Protein 9G0J (pdb70)

Sequence (421 aa):
PRGSHMAHGVLLEESGLDVQTIPSHDVLGRIVIVPETDFSFDEANETIRTLARIDRRILEQAANHHIYIQLLTNPITDEPIARHLRGKTPRGYVPGSKTWDEVPGIIGGAHLVLVRLGHSEKGKGHGSINLELHEFAHSLDYIVFDHIHETDEFQALWREEAPQLFPREYYFLTYPEEYFAESFAYYYVSEKTQETLRMAAPRTYTFIRQLAERASGVLLEESGLDVQTIPSHDVLGRIVIVPETDFSFDEANETIRTLARIDRRILEQAANHHIYIQLLTNPITDEPIARHLRGKTPRGYVPGSKTWDEVPGIGGAHLVLVRLGHSSEKGKGHGSINLELHEFAHSLDYIVFDHIHETDEFQALWREEAPQLFPREYYFLTYPEEYFAESFAYYYVSEKTQETLRMAAPRTYTFIRQLAERA

Structure (mmCIF, N/CA/C/O backbone):
data_9G0J
#
_entry.id   9G0J
#
_cell.length_a   126.247
_cell.length_b   126.247
_cell.length_c   64.043
_cell.angle_alpha   90.00
_cell.angle_beta   90.00
_cell.angle_gamma   90.00
#
_symmetry.space_group_name_H-M   'P 41 21 2'
#
loop_
_entity.id
_entity.type
_entity.pdbx_description
1 polymer 'ATLF-like domain-containing protein'
2 non-polymer 'ZINC ION'
3 non-polymer BICINE
4 non-polymer DI(HYDROXYETHYL)ETHER
5 non-polymer 1,2-ETHANEDIOL
6 water water
#
loop_
_atom_site.group_PDB
_atom_site.id
_atom_site.type_symbol
_atom_site.label_atom_id
_atom_site.label_alt_id
_atom_site.label_comp_id
_atom_site.label_asym_id
_atom_site.label_entity_id
_atom_site.label_seq_id
_atom_site.pdbx_PDB_ins_code
_atom_site.Cartn_x
_atom_site.Cartn_y
_atom_site.Cartn_z
_atom_site.occupancy
_atom_site.B_iso_or_equiv
_atom_site.auth_seq_id
_atom_site.auth_comp_id
_atom_site.auth_asym_id
_atom_site.auth_atom_id
_atom_site.pdbx_PDB_model_num
ATOM 1 N N . PRO A 1 16 ? -1.164 10.264 9.919 1.00 48.20 21 PRO A N 1
ATOM 2 C CA . PRO A 1 16 ? -1.337 11.694 10.230 1.00 46.25 21 PRO A CA 1
ATOM 3 C C . PRO A 1 16 ? -2.754 12.186 9.952 1.00 43.07 21 PRO A C 1
ATOM 4 O O . PRO A 1 16 ? -3.140 12.334 8.793 1.00 36.55 21 PRO A O 1
ATOM 15 N N . ARG A 1 17 ? -3.536 12.424 10.997 1.00 33.67 22 ARG A N 1
ATOM 16 C CA . ARG A 1 17 ? -4.895 12.920 10.834 1.00 33.39 22 ARG A CA 1
ATOM 17 C C . ARG A 1 17 ? -4.934 14.432 11.059 1.00 29.65 22 ARG A C 1
ATOM 18 O O . ARG A 1 17 ? -4.434 14.931 12.077 1.00 30.24 22 ARG A O 1
ATOM 39 N N . GLY A 1 18 ? -5.498 15.159 10.097 1.00 22.70 23 GLY A N 1
ATOM 40 C CA . GLY A 1 18 ? -5.638 16.597 10.246 1.00 22.63 23 GLY A CA 1
ATOM 41 C C . GLY A 1 18 ? -6.860 16.975 11.060 1.00 19.74 23 GLY A C 1
ATOM 42 O O . GLY A 1 18 ? -7.896 16.296 11.054 1.00 19.77 23 GLY A O 1
ATOM 46 N N . SER A 1 19 ? -6.743 18.100 11.774 1.00 17.52 24 SER A N 1
ATOM 47 C CA . SER A 1 19 ? -7.878 18.570 12.554 1.00 18.52 24 SER A CA 1
ATOM 48 C C . SER A 1 19 ? -9.048 19.016 11.682 1.00 17.11 24 SER A C 1
ATOM 49 O O . SER A 1 19 ? -10.190 19.044 12.177 1.00 15.73 24 SER A O 1
ATOM 57 N N . HIS A 1 20 ? -8.829 19.303 10.393 1.00 16.42 25 HIS A N 1
ATOM 58 C CA . HIS A 1 20 ? -9.964 19.593 9.518 1.00 15.96 25 HIS A CA 1
ATOM 59 C C . HIS A 1 20 ? -10.856 18.379 9.300 1.00 18.52 25 HIS A C 1
ATOM 60 O O . HIS A 1 20 ? -11.979 18.543 8.815 1.00 16.60 25 HIS A O 1
ATOM 74 N N . MET A 1 21 ? -10.415 17.183 9.686 1.00 16.81 26 MET A N 1
ATOM 75 C CA . MET A 1 21 ? -11.265 15.995 9.615 1.00 17.66 26 MET A CA 1
ATOM 76 C C . MET A 1 21 ? -11.618 15.393 10.973 1.00 18.23 26 MET A C 1
ATOM 77 O O . MET A 1 21 ? -12.340 14.391 11.011 1.00 25.75 26 MET A O 1
ATOM 91 N N . ALA A 1 22 ? -11.157 15.974 12.082 1.00 15.06 27 ALA A N 1
ATOM 92 C CA . ALA A 1 22 ? -11.329 15.353 13.398 1.00 18.18 27 ALA A CA 1
ATOM 93 C C . ALA A 1 22 ? -12.798 15.308 13.824 1.00 17.24 27 ALA A C 1
ATOM 94 O O . ALA A 1 22 ? -13.211 14.378 14.530 1.00 14.58 27 ALA A O 1
ATOM 101 N N . HIS A 1 23 ? -13.599 16.277 13.405 1.00 15.93 28 HIS A N 1
ATOM 102 C CA . HIS A 1 23 ? -14.974 16.399 13.880 1.00 16.68 28 HIS A CA 1
ATOM 103 C C . HIS A 1 23 ? -15.981 16.194 12.752 1.00 18.55 28 HIS A C 1
ATOM 104 O O . HIS A 1 23 ? -17.122 16.641 12.835 1.00 20.29 28 HIS A O 1
ATOM 118 N N . GLY A 1 24 ? -15.582 15.467 11.713 1.00 15.76 29 GLY A N 1
ATOM 119 C CA . GLY A 1 24 ? -16.344 15.359 10.494 1.00 18.41 29 GLY A CA 1
ATOM 120 C C . GLY A 1 24 ? -15.570 15.924 9.316 1.00 17.11 29 GLY A C 1
ATOM 121 O O . GLY A 1 24 ? -14.582 16.652 9.516 1.00 17.84 29 GLY A O 1
ATOM 125 N N . VAL A 1 25 ? -15.957 15.568 8.087 1.00 15.42 30 VAL A N 1
ATOM 126 C CA . VAL A 1 25 ? -15.236 15.975 6.884 1.00 15.99 30 VAL A CA 1
ATOM 127 C C . VAL A 1 25 ? -16.221 16.631 5.937 1.00 17.07 30 VAL A C 1
ATOM 128 O O . VAL A 1 25 ? -17.194 15.995 5.531 1.00 15.44 30 VAL A O 1
ATOM 141 N N . LEU A 1 26 ? -15.951 17.876 5.548 1.00 17.31 31 LEU A N 1
ATOM 142 C CA . LEU A 1 26 ? -16.761 18.495 4.511 1.00 16.88 31 LEU A CA 1
ATOM 143 C C . LEU A 1 26 ? -16.694 17.653 3.233 1.00 16.50 31 LEU A C 1
ATOM 144 O O . LEU A 1 26 ? -15.636 17.144 2.856 1.00 16.85 31 LEU A O 1
ATOM 160 N N . LEU A 1 27 ? -17.853 17.466 2.596 1.00 15.94 32 LEU A N 1
ATOM 161 C CA . LEU A 1 27 ? -17.937 16.509 1.496 1.00 15.46 32 LEU A CA 1
ATOM 162 C C . LEU A 1 27 ? -16.896 16.803 0.419 1.00 17.40 32 LEU A C 1
ATOM 163 O O . LEU A 1 27 ? -16.251 15.879 -0.094 1.00 18.86 32 LEU A O 1
ATOM 179 N N . GLU A 1 28 ? -16.686 18.077 0.083 1.00 18.02 33 GLU A N 1
ATOM 180 C CA . GLU A 1 28 ? -15.740 18.399 -0.987 1.00 22.47 33 GLU A CA 1
ATOM 181 C C . GLU A 1 28 ? -14.301 18.083 -0.605 1.00 22.53 33 GLU A C 1
ATOM 182 O O . GLU A 1 28 ? -13.442 18.021 -1.492 1.00 22.07 33 GLU A O 1
ATOM 194 N N . GLU A 1 29 ? -14.024 17.885 0.684 1.00 20.01 34 GLU A N 1
ATOM 195 C CA . GLU A 1 29 ? -12.698 17.540 1.181 1.00 21.59 34 GLU A CA 1
ATOM 196 C C . GLU A 1 29 ? -12.568 16.066 1.492 1.00 23.27 34 GLU A C 1
ATOM 197 O O . GLU A 1 29 ? -11.517 15.640 1.982 1.00 21.70 34 GLU A O 1
ATOM 209 N N . SER A 1 30 ? -13.611 15.274 1.222 1.00 21.81 35 SER A N 1
ATOM 210 C CA . SER A 1 30 ? -13.678 13.904 1.703 1.00 22.67 35 SER A CA 1
ATOM 211 C C . SER A 1 30 ? -13.092 12.890 0.738 1.00 28.23 35 SER A C 1
ATOM 212 O O . SER A 1 30 ? -12.915 11.729 1.121 1.00 32.97 35 SER A O 1
ATOM 220 N N . GLY A 1 31 ? -12.821 13.269 -0.497 1.00 24.22 36 GLY A N 1
ATOM 221 C CA . GLY A 1 31 ? -12.394 12.277 -1.466 1.00 37.32 36 GLY A CA 1
ATOM 222 C C . GLY A 1 31 ? -13.483 11.345 -1.969 1.00 42.33 36 GLY A C 1
ATOM 223 O O . GLY A 1 31 ? -13.202 10.512 -2.843 1.00 44.05 36 GLY A O 1
ATOM 227 N N . LEU A 1 32 ? -14.702 11.433 -1.431 1.00 37.58 37 LEU A N 1
ATOM 228 C CA . LEU A 1 32 ? -15.837 10.679 -1.958 1.00 39.47 37 LEU A CA 1
ATOM 229 C C . LEU A 1 32 ? -16.162 11.177 -3.362 1.00 41.74 37 LEU A C 1
ATOM 230 O O . LEU A 1 32 ? -16.159 12.383 -3.620 1.00 46.12 37 LEU A O 1
ATOM 246 N N . ASP A 1 33 ? -16.414 10.258 -4.289 1.00 35.04 38 ASP A N 1
ATOM 247 C CA . ASP A 1 33 ? -16.630 10.641 -5.683 1.00 38.87 38 ASP A CA 1
ATOM 248 C C . ASP A 1 33 ? -18.092 11.017 -5.892 1.00 36.07 38 ASP A C 1
ATOM 249 O O . ASP A 1 33 ? -18.980 10.158 -5.820 1.00 37.76 38 ASP A O 1
ATOM 258 N N . VAL A 1 34 ? -18.344 12.294 -6.182 1.00 35.60 39 VAL A N 1
ATOM 259 C CA . VAL A 1 34 ? -19.712 12.767 -6.383 1.00 30.41 39 VAL A CA 1
ATOM 260 C C . VAL A 1 34 ? -19.830 13.515 -7.706 1.00 31.22 39 VAL A C 1
ATOM 261 O O . VAL A 1 34 ? -20.776 14.284 -7.912 1.00 25.13 39 VAL A O 1
ATOM 274 N N . GLN A 1 35 ? -18.882 13.296 -8.621 1.00 33.39 40 GLN A N 1
ATOM 275 C CA . GLN A 1 35 ? -18.849 14.103 -9.839 1.00 34.21 40 GLN A CA 1
ATOM 276 C C . GLN A 1 35 ? -20.063 13.877 -10.741 1.00 26.95 40 GLN A C 1
ATOM 277 O O . GLN A 1 35 ? -20.380 14.754 -11.546 1.00 29.24 40 GLN A O 1
ATOM 291 N N . THR A 1 36 ? -20.772 12.761 -10.626 1.00 27.82 41 THR A N 1
ATOM 292 C CA . THR A 1 36 ? -21.984 12.580 -11.417 1.00 34.66 41 THR A CA 1
ATOM 293 C C . THR A 1 36 ? -23.263 13.017 -10.692 1.00 27.77 41 THR A C 1
ATOM 294 O O . THR A 1 36 ? -24.360 12.746 -11.187 1.00 27.50 41 THR A O 1
ATOM 305 N N . ILE A 1 37 ? -23.161 13.681 -9.548 1.00 25.05 42 ILE A N 1
ATOM 306 C CA . ILE A 1 37 ? -24.338 14.116 -8.793 1.00 24.80 42 ILE A CA 1
ATOM 307 C C . ILE A 1 37 ? -24.648 15.567 -9.163 1.00 22.54 42 ILE A C 1
ATOM 308 O O . ILE A 1 37 ? -23.760 16.427 -9.054 1.00 20.86 42 ILE A O 1
ATOM 324 N N . PRO A 1 38 ? -25.860 15.880 -9.623 1.00 22.06 43 PRO A N 1
ATOM 325 C CA . PRO A 1 38 ? -26.188 17.280 -9.923 1.00 20.07 43 PRO A CA 1
ATOM 326 C C . PRO A 1 38 ? -25.886 18.165 -8.723 1.00 20.88 43 PRO A C 1
ATOM 327 O O . PRO A 1 38 ? -26.105 17.775 -7.578 1.00 20.16 43 PRO A O 1
ATOM 338 N N . SER A 1 39 ? -25.351 19.357 -8.993 1.00 19.07 44 SER A N 1
ATOM 339 C CA . SER A 1 39 ? -25.099 20.379 -7.976 1.00 20.13 44 SER A CA 1
ATOM 340 C C . SER A 1 39 ? -24.089 19.921 -6.934 1.00 20.88 44 SER A C 1
ATOM 341 O O . SER A 1 39 ? -24.049 20.457 -5.814 1.00 17.95 44 SER A O 1
ATOM 349 N N . HIS A 1 40 ? -23.212 18.982 -7.291 1.00 19.09 45 HIS A N 1
ATOM 350 C CA . HIS A 1 40 ? -22.252 18.502 -6.301 1.00 20.11 45 HIS A CA 1
ATOM 351 C C . HIS A 1 40 ? -21.284 19.594 -5.871 1.00 18.53 45 HIS A C 1
ATOM 352 O O . HIS A 1 40 ? -20.729 19.510 -4.764 1.00 20.76 45 HIS A O 1
ATOM 366 N N . ASP A 1 41 ? -21.068 20.618 -6.709 1.00 19.08 46 ASP A N 1
ATOM 367 C CA . ASP A 1 41 ? -20.205 21.730 -6.320 1.00 18.90 46 ASP A CA 1
ATOM 368 C C . ASP A 1 41 ? -20.788 22.501 -5.140 1.00 22.15 46 ASP A C 1
ATOM 369 O O . ASP A 1 41 ? -20.029 22.991 -4.287 1.00 24.28 46 ASP A O 1
ATOM 378 N N . VAL A 1 42 ? -22.123 22.604 -5.062 1.00 17.97 47 VAL A N 1
ATOM 379 C CA . VAL A 1 42 ? -22.772 23.289 -3.948 1.00 17.93 47 VAL A CA 1
ATOM 380 C C . VAL A 1 42 ? -22.938 22.338 -2.764 1.00 17.68 47 VAL A C 1
ATOM 381 O O . VAL A 1 42 ? -22.638 22.688 -1.612 1.00 15.50 47 VAL A O 1
ATOM 394 N N . LEU A 1 43 ? -23.420 21.119 -3.028 1.00 15.16 48 LEU A N 1
ATOM 395 C CA . LEU A 1 43 ? -23.583 20.140 -1.951 1.00 14.85 48 LEU A CA 1
ATOM 396 C C . LEU A 1 43 ? -22.257 19.836 -1.260 1.00 15.62 48 LEU A C 1
ATOM 397 O O . LEU A 1 43 ? -22.253 19.528 -0.064 1.00 14.16 48 LEU A O 1
ATOM 413 N N . GLY A 1 44 ? -21.146 19.893 -1.995 1.00 15.48 49 GLY A N 1
ATOM 414 C CA . GLY A 1 44 ? -19.819 19.709 -1.418 1.00 18.44 49 GLY A CA 1
ATOM 415 C C . GLY A 1 44 ? -19.479 20.679 -0.287 1.00 19.14 49 GLY A C 1
ATOM 416 O O . GLY A 1 44 ? -18.609 20.371 0.537 1.00 17.92 49 GLY A O 1
ATOM 420 N N . ARG A 1 45 ? -20.135 21.845 -0.232 1.00 17.12 50 ARG A N 1
ATOM 421 C CA . ARG A 1 45 ? -19.927 22.840 0.815 1.00 16.73 50 ARG A CA 1
ATOM 422 C C . ARG A 1 45 ? -21.019 22.838 1.895 1.00 14.17 50 ARG A C 1
ATOM 423 O O . ARG A 1 45 ? -20.934 23.625 2.855 1.00 15.81 50 ARG A O 1
ATOM 444 N N . ILE A 1 46 ? -22.026 21.981 1.757 1.00 14.61 51 ILE A N 1
ATOM 445 C CA . ILE A 1 46 ? -23.126 21.859 2.705 1.00 13.29 51 ILE A CA 1
ATOM 446 C C . ILE A 1 46 ? -23.032 20.568 3.519 1.00 12.22 51 ILE A C 1
ATOM 447 O O . ILE A 1 46 ? -23.265 20.576 4.729 1.00 13.49 51 ILE A O 1
ATOM 463 N N . VAL A 1 47 ? -22.730 19.455 2.869 1.00 12.25 52 VAL A N 1
ATOM 464 C CA . VAL A 1 47 ? -22.803 18.136 3.486 1.00 12.76 52 VAL A CA 1
ATOM 465 C C . VAL A 1 47 ? -21.487 17.860 4.199 1.00 12.79 52 VAL A C 1
ATOM 466 O O . VAL A 1 47 ? -20.402 18.112 3.659 1.00 14.35 52 VAL A O 1
ATOM 479 N N . ILE A 1 48 ? -21.597 17.324 5.416 1.00 13.58 53 ILE A N 1
ATOM 480 C CA . ILE A 1 48 ? -20.464 16.879 6.221 1.00 12.29 53 ILE A CA 1
ATOM 481 C C . ILE A 1 48 ? -20.608 15.370 6.369 1.00 14.05 53 ILE A C 1
ATOM 482 O O . ILE A 1 48 ? -21.679 14.896 6.766 1.00 14.08 53 ILE A O 1
ATOM 498 N N . VAL A 1 49 ? -19.570 14.619 6.008 1.00 13.53 54 VAL A N 1
ATOM 499 C CA . VAL A 1 49 ? -19.655 13.158 6.126 1.00 15.21 54 VAL A CA 1
ATOM 500 C C . VAL A 1 49 ? -18.805 12.700 7.306 1.00 19.16 54 VAL A C 1
ATOM 501 O O . VAL A 1 49 ? -17.968 13.470 7.818 1.00 15.59 54 VAL A O 1
ATOM 514 N N . PRO A 1 50 ? -19.010 11.467 7.787 1.00 16.00 55 PRO A N 1
ATOM 515 C CA . PRO A 1 50 ? -18.243 10.982 8.939 1.00 15.59 55 PRO A CA 1
ATOM 516 C C . PRO A 1 50 ? -16.759 10.890 8.648 1.00 16.58 55 PRO A C 1
ATOM 517 O O . PRO A 1 50 ? -16.341 10.634 7.516 1.00 17.97 55 PRO A O 1
ATOM 528 N N . GLU A 1 51 ? -15.957 11.088 9.702 1.00 18.74 56 GLU A N 1
ATOM 529 C CA . GLU A 1 51 ? -14.520 10.892 9.613 1.00 19.86 56 GLU A CA 1
ATOM 530 C C . GLU A 1 51 ? -14.118 9.463 9.946 1.00 20.48 56 GLU A C 1
ATOM 531 O O . GLU A 1 51 ? -12.952 9.101 9.760 1.00 22.19 56 GLU A O 1
ATOM 543 N N . THR A 1 52 ? -15.048 8.657 10.448 1.00 19.50 57 THR A N 1
ATOM 544 C CA . THR A 1 52 ? -14.855 7.231 10.651 1.00 22.23 57 THR A CA 1
ATOM 545 C C . THR A 1 52 ? -15.538 6.456 9.513 1.00 23.20 57 THR A C 1
ATOM 546 O O . THR A 1 52 ? -16.113 7.041 8.599 1.00 24.35 57 THR A O 1
ATOM 557 N N . ASP A 1 53 ? -15.484 5.123 9.568 1.00 22.52 58 ASP A N 1
ATOM 558 C CA . ASP A 1 53 ? -16.066 4.302 8.500 1.00 25.68 58 ASP A CA 1
ATOM 559 C C . ASP A 1 53 ? -17.578 4.517 8.381 1.00 22.23 58 ASP A C 1
ATOM 560 O O . ASP A 1 53 ? -18.304 4.578 9.379 1.00 22.76 58 ASP A O 1
ATOM 569 N N . PHE A 1 54 ? -18.057 4.619 7.146 1.00 21.47 59 PHE A N 1
ATOM 570 C CA . PHE A 1 54 ? -19.493 4.737 6.909 1.00 19.36 59 PHE A CA 1
ATOM 571 C C . PHE A 1 54 ? -19.808 4.094 5.573 1.00 20.11 59 PHE A C 1
ATOM 572 O O . PHE A 1 54 ? -18.914 3.822 4.767 1.00 19.20 59 PHE A O 1
ATOM 589 N N . SER A 1 55 ? -21.102 3.895 5.332 1.00 17.26 60 SER A N 1
ATOM 590 C CA . SER A 1 55 ? -21.573 3.287 4.098 1.00 18.56 60 SER A CA 1
ATOM 591 C C . SER A 1 55 ? -21.591 4.309 2.973 1.00 17.38 60 SER A C 1
ATOM 592 O O . SER A 1 55 ? -22.372 5.273 3.008 1.00 17.14 60 SER A O 1
ATOM 600 N N . PHE A 1 56 ? -20.779 4.068 1.939 1.00 21.38 61 PHE A N 1
ATOM 601 C CA . PHE A 1 56 ? -20.805 4.955 0.788 1.00 20.43 61 PHE A CA 1
ATOM 602 C C . PHE A 1 56 ? -22.169 4.923 0.108 1.00 19.20 61 PHE A C 1
ATOM 603 O O . PHE A 1 56 ? -22.680 5.971 -0.312 1.00 18.78 61 PHE A O 1
ATOM 620 N N . ASP A 1 57 ? -22.784 3.737 0.002 1.00 20.57 62 ASP A N 1
ATOM 621 C CA . ASP A 1 57 ? -24.117 3.629 -0.601 1.00 19.83 62 ASP A CA 1
ATOM 622 C C . ASP A 1 57 ? -25.161 4.489 0.129 1.00 17.32 62 ASP A C 1
ATOM 623 O O . ASP A 1 57 ? -25.960 5.185 -0.511 1.00 18.73 62 ASP A O 1
ATOM 632 N N . GLU A 1 58 ? -25.211 4.420 1.470 1.00 15.03 63 GLU A N 1
ATOM 633 C CA . GLU A 1 58 ? -26.166 5.234 2.222 1.00 15.58 63 GLU A CA 1
ATOM 634 C C . GLU A 1 58 ? -25.898 6.727 2.039 1.00 15.51 63 GLU A C 1
ATOM 635 O O . GLU A 1 58 ? -26.836 7.523 1.877 1.00 16.49 63 GLU A O 1
ATOM 647 N N . ALA A 1 59 ? -24.625 7.134 2.084 1.00 16.68 64 ALA A N 1
ATOM 648 C CA . ALA A 1 59 ? -24.312 8.546 1.918 1.00 16.39 64 ALA A CA 1
ATOM 649 C C . ALA A 1 59 ? -24.648 9.004 0.505 1.00 16.34 64 ALA A C 1
ATOM 650 O O . ALA A 1 59 ? -25.213 10.088 0.308 1.00 15.15 64 ALA A O 1
ATOM 657 N N . ASN A 1 60 ? -24.326 8.169 -0.482 1.00 16.06 65 ASN A N 1
ATOM 658 C CA . ASN A 1 60 ? -24.590 8.517 -1.868 1.00 16.90 65 ASN A CA 1
ATOM 659 C C . ASN A 1 60 ? -26.087 8.691 -2.113 1.00 18.72 65 ASN A C 1
ATOM 660 O O . ASN A 1 60 ? -26.505 9.649 -2.762 1.00 18.06 65 ASN A O 1
ATOM 671 N N . GLU A 1 61 ? -26.918 7.790 -1.582 1.00 17.04 66 GLU A N 1
ATOM 672 C CA . GLU A 1 61 ? -28.359 7.924 -1.768 1.00 20.11 66 GLU A CA 1
ATOM 673 C C . GLU A 1 61 ? -28.885 9.204 -1.119 1.00 15.64 66 GLU A C 1
ATOM 674 O O . GLU A 1 61 ? -29.732 9.896 -1.697 1.00 15.74 66 GLU A O 1
ATOM 686 N N . THR A 1 62 ? -28.407 9.531 0.089 1.00 16.14 67 THR A N 1
ATOM 687 C CA . THR A 1 62 ? -28.850 10.751 0.759 1.00 16.00 67 THR A CA 1
ATOM 688 C C . THR A 1 62 ? -28.452 11.988 -0.037 1.00 15.08 67 THR A C 1
ATOM 689 O O . THR A 1 62 ? -29.249 12.921 -0.210 1.00 15.05 67 THR A O 1
ATOM 700 N N . ILE A 1 63 ? -27.210 12.012 -0.518 1.00 14.02 68 ILE A N 1
ATOM 701 C CA . ILE A 1 63 ? -26.710 13.164 -1.250 1.00 14.93 68 ILE A CA 1
ATOM 702 C C . ILE A 1 63 ? -27.453 13.302 -2.575 1.00 13.60 68 ILE A C 1
ATOM 703 O O . ILE A 1 63 ? -27.827 14.408 -2.973 1.00 15.81 68 ILE A O 1
ATOM 719 N N . ARG A 1 64 ? -27.732 12.182 -3.247 1.00 15.37 69 ARG A N 1
ATOM 720 C CA . ARG A 1 64 ? -28.486 12.234 -4.507 1.00 15.76 69 ARG A CA 1
ATOM 721 C C . ARG A 1 64 ? -29.923 12.710 -4.302 1.00 16.73 69 ARG A C 1
ATOM 722 O O . ARG A 1 64 ? -30.498 13.357 -5.192 1.00 19.08 69 ARG A O 1
ATOM 743 N N . THR A 1 65 ? -30.517 12.416 -3.150 1.00 16.22 70 THR A N 1
ATOM 744 C CA . THR A 1 65 ? -31.852 12.919 -2.857 1.00 15.97 70 THR A CA 1
ATOM 745 C C . THR A 1 65 ? -31.812 14.429 -2.646 1.00 14.43 70 THR A C 1
ATOM 746 O O . THR A 1 65 ? -32.655 15.162 -3.172 1.00 13.85 70 THR A O 1
ATOM 757 N N . LEU A 1 66 ? -30.798 14.908 -1.935 1.00 14.33 71 LEU A N 1
ATOM 758 C CA . LEU A 1 66 ? -30.661 16.350 -1.720 1.00 13.55 71 LEU A CA 1
ATOM 759 C C . LEU A 1 66 ? -30.395 17.076 -3.030 1.00 15.63 71 LEU A C 1
ATOM 760 O O . LEU A 1 66 ? -30.827 18.220 -3.211 1.00 15.08 71 LEU A O 1
ATOM 776 N N . ALA A 1 67 ? -29.756 16.389 -3.982 1.00 13.43 72 ALA A N 1
ATOM 777 C CA . ALA A 1 67 ? -29.458 16.950 -5.288 1.00 16.91 72 ALA A CA 1
ATOM 778 C C . ALA A 1 67 ? -30.684 17.083 -6.177 1.00 16.83 72 ALA A C 1
ATOM 779 O O . ALA A 1 67 ? -30.571 17.638 -7.278 1.00 17.34 72 ALA A O 1
ATOM 786 N N . ARG A 1 68 ? -31.835 16.552 -5.757 1.00 15.54 73 ARG A N 1
ATOM 787 C CA . ARG A 1 68 ? -33.076 16.791 -6.486 1.00 15.59 73 ARG A CA 1
ATOM 788 C C . ARG A 1 68 ? -33.611 18.200 -6.246 1.00 17.39 73 ARG A C 1
ATOM 789 O O . ARG A 1 68 ? -34.450 18.677 -7.016 1.00 15.10 73 ARG A O 1
ATOM 810 N N . ILE A 1 69 ? -33.121 18.875 -5.209 1.00 15.17 74 ILE A N 1
ATOM 811 C CA . ILE A 1 69 ? -33.613 20.198 -4.862 1.00 15.11 74 ILE A CA 1
ATOM 812 C C . ILE A 1 69 ? -33.140 21.227 -5.881 1.00 15.41 74 ILE A C 1
ATOM 813 O O . ILE A 1 69 ? -32.014 21.160 -6.370 1.00 16.59 74 ILE A O 1
ATOM 829 N N . ASP A 1 70 ? -34.012 22.181 -6.214 1.00 14.96 75 ASP A N 1
ATOM 830 C CA . ASP A 1 70 ? -33.667 23.353 -7.028 1.00 17.98 75 ASP A CA 1
ATOM 831 C C . ASP A 1 70 ? -32.274 23.881 -6.662 1.00 14.78 75 ASP A C 1
ATOM 832 O O . ASP A 1 70 ? -31.997 24.166 -5.494 1.00 15.65 75 ASP A O 1
ATOM 841 N N . ARG A 1 71 ? -31.384 23.995 -7.658 1.00 13.91 76 ARG A N 1
ATOM 842 C CA . ARG A 1 71 ? -30.029 24.445 -7.378 1.00 15.53 76 ARG A CA 1
ATOM 843 C C . ARG A 1 71 ? -30.021 25.782 -6.647 1.00 16.63 76 ARG A C 1
ATOM 844 O O . ARG A 1 71 ? -29.162 26.020 -5.789 1.00 14.46 76 ARG A O 1
ATOM 865 N N . ARG A 1 72 ? -30.981 26.665 -6.949 1.00 14.40 77 ARG A N 1
ATOM 866 C CA . ARG A 1 72 ? -30.950 27.971 -6.303 1.00 14.88 77 ARG A CA 1
ATOM 867 C C . ARG A 1 72 ? -31.169 27.853 -4.800 1.00 13.76 77 ARG A C 1
ATOM 868 O O . ARG A 1 72 ? -30.559 28.602 -4.024 1.00 13.73 77 ARG A O 1
ATOM 889 N N . ILE A 1 73 ? -32.049 26.939 -4.367 1.00 13.86 78 ILE A N 1
ATOM 890 C CA . ILE A 1 73 ? -32.269 26.724 -2.934 1.00 13.81 78 ILE A CA 1
ATOM 891 C C . ILE A 1 73 ? -31.008 26.178 -2.265 1.00 14.31 78 ILE A C 1
ATOM 892 O O . ILE A 1 73 ? -30.635 26.587 -1.146 1.00 13.93 78 ILE A O 1
ATOM 908 N N . LEU A 1 74 ? -30.307 25.267 -2.946 1.00 14.57 79 LEU A N 1
ATOM 909 C CA . LEU A 1 74 ? -29.030 24.808 -2.417 1.00 13.82 79 LEU A CA 1
ATOM 910 C C . LEU A 1 74 ? -28.037 25.957 -2.284 1.00 12.83 79 LEU A C 1
ATOM 911 O O . LEU A 1 74 ? -27.334 26.044 -1.274 1.00 14.32 79 LEU A O 1
ATOM 927 N N . GLU A 1 75 ? -27.962 26.840 -3.282 1.00 13.38 80 GLU A N 1
ATOM 928 C CA . GLU A 1 75 ? -27.081 28.004 -3.186 1.00 14.71 80 GLU A CA 1
ATOM 929 C C . GLU A 1 75 ? -27.485 28.904 -2.034 1.00 14.82 80 GLU A C 1
ATOM 930 O O . GLU A 1 75 ? -26.619 29.422 -1.330 1.00 13.78 80 GLU A O 1
ATOM 942 N N . GLN A 1 76 ? -28.792 29.106 -1.830 1.00 13.54 81 GLN A N 1
ATOM 943 C CA . GLN A 1 76 ? -29.249 29.908 -0.706 1.00 13.84 81 GLN A CA 1
ATOM 944 C C . GLN A 1 76 ? -28.788 29.289 0.605 1.00 12.96 81 GLN A C 1
ATOM 945 O O . GLN A 1 76 ? -28.321 30.000 1.502 1.00 14.68 81 GLN A O 1
ATOM 959 N N . ALA A 1 77 ? -28.900 27.965 0.726 1.00 12.99 82 ALA A N 1
ATOM 960 C CA . ALA A 1 77 ? -28.485 27.291 1.952 1.00 12.66 82 ALA A CA 1
ATOM 961 C C . ALA A 1 77 ? -26.992 27.454 2.180 1.00 13.84 82 ALA A C 1
ATOM 962 O O . ALA A 1 77 ? -26.557 27.754 3.293 1.00 14.82 82 ALA A O 1
ATOM 969 N N . ALA A 1 78 ? -26.201 27.296 1.130 1.00 12.47 83 ALA A N 1
ATOM 970 C CA . ALA A 1 78 ? -24.755 27.437 1.267 1.00 14.96 83 ALA A CA 1
ATOM 971 C C . ALA A 1 78 ? -24.373 28.866 1.632 1.00 15.33 83 ALA A C 1
ATOM 972 O O . ALA A 1 78 ? -23.481 29.084 2.473 1.00 15.45 83 ALA A O 1
ATOM 979 N N . ASN A 1 79 ? -25.031 29.860 1.022 1.00 14.77 84 ASN A N 1
ATOM 980 C CA . ASN A 1 79 ? -24.663 31.235 1.309 1.00 13.87 84 ASN A CA 1
ATOM 981 C C . ASN A 1 79 ? -25.102 31.665 2.693 1.00 13.74 84 ASN A C 1
ATOM 982 O O . ASN A 1 79 ? -24.526 32.614 3.236 1.00 15.48 84 ASN A O 1
ATOM 993 N N . HIS A 1 80 ? -26.083 30.972 3.284 1.00 13.48 85 HIS A N 1
ATOM 994 C CA . HIS A 1 80 ? -26.466 31.131 4.678 1.00 13.92 85 HIS A CA 1
ATOM 995 C C . HIS A 1 80 ? -25.634 30.271 5.620 1.00 16.16 85 HIS A C 1
ATOM 996 O O . HIS A 1 80 ? -25.836 30.345 6.830 1.00 16.27 85 HIS A O 1
ATOM 1010 N N . HIS A 1 81 ? -24.752 29.432 5.089 1.00 14.42 86 HIS A N 1
ATOM 1011 C CA . HIS A 1 81 ? -23.887 28.551 5.885 1.00 13.89 86 HIS A CA 1
ATOM 1012 C C . HIS A 1 81 ? -24.685 27.569 6.732 1.00 15.53 86 HIS A C 1
ATOM 1013 O O . HIS A 1 81 ? -24.383 27.326 7.909 1.00 15.45 86 HIS A O 1
ATOM 1027 N N . ILE A 1 82 ? -25.693 26.954 6.094 1.00 13.96 87 ILE A N 1
ATOM 1028 C CA . ILE A 1 82 ? -26.361 25.775 6.630 1.00 12.27 87 ILE A CA 1
ATOM 1029 C C . ILE A 1 82 ? -25.566 24.539 6.234 1.00 14.74 87 ILE A C 1
ATOM 1030 O O . ILE A 1 82 ? -25.140 24.401 5.086 1.00 14.06 87 ILE A O 1
ATOM 1046 N N . TYR A 1 83 ? -25.413 23.615 7.178 1.00 13.22 88 TYR A N 1
ATOM 1047 C CA . TYR A 1 83 ? -24.708 22.360 6.979 1.00 12.19 88 TYR A CA 1
ATOM 1048 C C . TYR A 1 83 ? -25.609 21.197 7.349 1.00 12.25 88 TYR A C 1
ATOM 1049 O O . TYR A 1 83 ? -26.479 21.321 8.215 1.00 13.97 88 TYR A O 1
ATOM 1067 N N . ILE A 1 84 ? -25.405 20.074 6.658 1.00 13.33 89 ILE A N 1
ATOM 1068 C CA . ILE A 1 84 ? -26.115 18.819 6.904 1.00 12.52 89 ILE A CA 1
ATOM 1069 C C . ILE A 1 84 ? -25.050 17.780 7.237 1.00 12.01 89 ILE A C 1
ATOM 1070 O O . ILE A 1 84 ? -24.288 17.368 6.351 1.00 14.59 89 ILE A O 1
ATOM 1086 N N . GLN A 1 85 ? -24.964 17.386 8.505 1.00 11.82 90 GLN A N 1
ATOM 1087 C CA . GLN A 1 85 ? -23.985 16.385 8.937 1.00 11.85 90 GLN A CA 1
ATOM 1088 C C . GLN A 1 85 ? -24.622 15.010 8.984 1.00 14.58 90 GLN A C 1
ATOM 1089 O O . GLN A 1 85 ? -25.596 14.774 9.718 1.00 15.46 90 GLN A O 1
ATOM 1103 N N . LEU A 1 86 ? -24.065 14.110 8.176 1.00 13.03 91 LEU A N 1
ATOM 1104 C CA . LEU A 1 86 ? -24.435 12.707 8.157 1.00 12.86 91 LEU A CA 1
ATOM 1105 C C . LEU A 1 86 ? -23.652 11.948 9.221 1.00 14.50 91 LEU A C 1
ATOM 1106 O O . LEU A 1 86 ? -22.433 12.088 9.322 1.00 15.97 91 LEU A O 1
ATOM 1122 N N . LEU A 1 87 ? -24.365 11.173 10.025 1.00 13.97 92 LEU A N 1
ATOM 1123 C CA . LEU A 1 87 ? -23.810 10.476 11.179 1.00 13.11 92 LEU A CA 1
ATOM 1124 C C . LEU A 1 87 ? -23.934 8.967 11.038 1.00 16.23 92 LEU A C 1
ATOM 1125 O O . LEU A 1 87 ? -24.908 8.454 10.480 1.00 15.12 92 LEU A O 1
ATOM 1141 N N . THR A 1 88 ? -22.976 8.241 11.617 1.00 16.54 93 THR A N 1
ATOM 1142 C CA . THR A 1 88 ? -23.136 6.803 11.747 1.00 14.53 93 THR A CA 1
ATOM 1143 C C . THR A 1 88 ? -23.663 6.404 13.115 1.00 17.73 93 THR A C 1
ATOM 1144 O O . THR A 1 88 ? -24.291 5.356 13.254 1.00 21.79 93 THR A O 1
ATOM 1155 N N . ASN A 1 89 ? -23.444 7.223 14.109 1.00 16.43 94 ASN A N 1
ATOM 1156 C CA . ASN A 1 89 ? -23.831 6.937 15.469 1.00 18.44 94 ASN A CA 1
ATOM 1157 C C . ASN A 1 89 ? -25.010 7.831 15.855 1.00 17.41 94 ASN A C 1
ATOM 1158 O O . ASN A 1 89 ? -25.467 8.654 15.050 1.00 15.72 94 ASN A O 1
ATOM 1169 N N . PRO A 1 90 ? -25.614 7.614 17.030 1.00 16.54 95 PRO A N 1
ATOM 1170 C CA . PRO A 1 90 ? -26.841 8.362 17.349 1.00 15.47 95 PRO A CA 1
ATOM 1171 C C . PRO A 1 90 ? -26.571 9.847 17.556 1.00 15.69 95 PRO A C 1
ATOM 1172 O O . PRO A 1 90 ? -25.480 10.260 17.958 1.00 15.05 95 PRO A O 1
ATOM 1183 N N . ILE A 1 91 ? -27.610 10.652 17.308 1.00 15.75 96 ILE A N 1
ATOM 1184 C CA . ILE A 1 91 ? -27.499 12.093 17.541 1.00 13.51 96 ILE A CA 1
ATOM 1185 C C . ILE A 1 91 ? -27.080 12.389 18.971 1.00 14.08 96 ILE A C 1
ATOM 1186 O O . ILE A 1 91 ? -26.334 13.341 19.212 1.00 15.26 96 ILE A O 1
ATOM 1202 N N . THR A 1 92 ? -27.513 11.569 19.929 1.00 14.46 97 THR A N 1
ATOM 1203 C CA . THR A 1 92 ? -27.227 11.780 21.347 1.00 15.02 97 THR A CA 1
ATOM 1204 C C . THR A 1 92 ? -25.782 11.462 21.714 1.00 14.67 97 THR A C 1
ATOM 1205 O O . THR A 1 92 ? -25.407 11.686 22.866 1.00 16.63 97 THR A O 1
ATOM 1216 N N . ASP A 1 93 ? -24.966 10.940 20.790 1.00 16.31 98 ASP A N 1
ATOM 1217 C CA . ASP A 1 93 ? -23.526 10.902 21.024 1.00 16.23 98 ASP A CA 1
ATOM 1218 C C . ASP A 1 93 ? -22.808 12.192 20.607 1.00 17.01 98 ASP A C 1
ATOM 1219 O O . ASP A 1 93 ? -21.629 12.359 20.945 1.00 18.97 98 ASP A O 1
ATOM 1228 N N . GLU A 1 94 ? -23.481 13.109 19.904 1.00 13.96 99 GLU A N 1
ATOM 1229 C CA . GLU A 1 94 ? -22.871 14.402 19.606 1.00 14.65 99 GLU A CA 1
ATOM 1230 C C . GLU A 1 94 ? -22.890 15.276 20.857 1.00 20.69 99 GLU A C 1
ATOM 1231 O O . GLU A 1 94 ? -23.897 15.329 21.565 1.00 18.68 99 GLU A O 1
ATOM 1243 N N . PRO A 1 95 ? -21.794 15.965 21.169 1.00 17.46 100 PRO A N 1
ATOM 1244 C CA . PRO A 1 95 ? -21.779 16.717 22.432 1.00 18.65 100 PRO A CA 1
ATOM 1245 C C . PRO A 1 95 ? -22.894 17.746 22.546 1.00 18.69 100 PRO A C 1
ATOM 1246 O O . PRO A 1 95 ? -23.445 17.906 23.633 1.00 22.56 100 PRO A O 1
ATOM 1257 N N . ILE A 1 96 ? -23.260 18.422 21.469 1.00 15.96 101 ILE A N 1
ATOM 1258 C CA . ILE A 1 96 ? -24.278 19.475 21.533 1.00 18.20 101 ILE A CA 1
ATOM 1259 C C . ILE A 1 96 ? -25.687 18.908 21.685 1.00 21.59 101 ILE A C 1
ATOM 1260 O O . ILE A 1 96 ? -26.650 19.670 21.849 1.00 20.05 101 ILE A O 1
ATOM 1276 N N . ALA A 1 97 ? -25.815 17.581 21.642 1.00 20.09 102 ALA A N 1
ATOM 1277 C CA . ALA A 1 97 ? -27.098 16.914 21.859 1.00 21.89 102 ALA A CA 1
ATOM 1278 C C . ALA A 1 97 ? -27.049 15.943 23.027 1.00 19.99 102 ALA A C 1
ATOM 1279 O O . ALA A 1 97 ? -27.970 15.131 23.197 1.00 21.61 102 ALA A O 1
ATOM 1286 N N . ARG A 1 98 ? -25.984 15.981 23.830 1.00 20.26 103 ARG A N 1
ATOM 1287 C CA . ARG A 1 98 ? -25.787 14.959 24.849 1.00 18.49 103 ARG A CA 1
ATOM 1288 C C . ARG A 1 98 ? -26.835 15.047 25.954 1.00 18.86 103 ARG A C 1
ATOM 1289 O O . ARG A 1 98 ? -27.122 14.044 26.628 1.00 20.35 103 ARG A O 1
ATOM 1310 N N . HIS A 1 99 ? -27.397 16.239 26.155 1.00 17.38 104 HIS A N 1
ATOM 1311 C CA . HIS A 1 99 ? -28.437 16.429 27.157 1.00 20.99 104 HIS A CA 1
ATOM 1312 C C . HIS A 1 99 ? -29.701 15.657 26.807 1.00 22.68 104 HIS A C 1
ATOM 1313 O O . HIS A 1 99 ? -30.550 15.467 27.674 1.00 22.94 104 HIS A O 1
ATOM 1327 N N . LEU A 1 100 ? -29.848 15.238 25.551 1.00 19.41 105 LEU A N 1
ATOM 1328 C CA . LEU A 1 100 ? -31.040 14.504 25.120 1.00 17.60 105 LEU A CA 1
ATOM 1329 C C . LEU A 1 100 ? -30.992 13.015 25.446 1.00 20.03 105 LEU A C 1
ATOM 1330 O O . LEU A 1 100 ? -32.031 12.349 25.366 1.00 17.62 105 LEU A O 1
ATOM 1346 N N . ARG A 1 101 ? -29.843 12.471 25.847 1.00 20.20 106 ARG A N 1
ATOM 1347 C CA . ARG A 1 101 ? -29.739 11.033 26.054 1.00 22.02 106 ARG A CA 1
ATOM 1348 C C . ARG A 1 101 ? -30.719 10.564 27.126 1.00 21.34 106 ARG A C 1
ATOM 1349 O O . ARG A 1 101 ? -30.778 11.133 28.221 1.00 21.25 106 ARG A O 1
ATOM 1370 N N . GLY A 1 102 ? -31.476 9.505 26.816 1.00 20.81 107 GLY A N 1
ATOM 1371 C CA . GLY A 1 102 ? -32.440 8.919 27.729 1.00 20.45 107 GLY A CA 1
ATOM 1372 C C . GLY A 1 102 ? -33.746 9.675 27.899 1.00 21.83 107 GLY A C 1
ATOM 1373 O O . GLY A 1 102 ? -34.604 9.216 28.664 1.00 25.65 107 GLY A O 1
ATOM 1377 N N . LYS A 1 103 ? -33.933 10.805 27.226 1.00 19.44 108 LYS A N 1
ATOM 1378 C CA . LYS A 1 103 ? -35.116 11.632 27.428 1.00 19.07 108 LYS A CA 1
ATOM 1379 C C . LYS A 1 103 ? -36.185 11.357 26.380 1.00 18.90 108 LYS A C 1
ATOM 1380 O O . LYS A 1 103 ? -35.900 10.944 25.261 1.00 18.37 108 LYS A O 1
ATOM 1399 N N . THR A 1 104 ? -37.414 11.574 26.770 1.00 17.44 109 THR A N 1
ATOM 1400 C CA . THR A 1 104 ? -38.562 11.438 25.870 1.00 19.31 109 THR A CA 1
ATOM 1401 C C . THR A 1 104 ? -38.647 12.634 24.936 1.00 17.21 109 THR A C 1
ATOM 1402 O O . THR A 1 104 ? -38.625 13.777 25.412 1.00 18.91 109 THR A O 1
ATOM 1413 N N . PRO A 1 105 ? -38.802 12.442 23.621 1.00 17.41 110 PRO A N 1
ATOM 1414 C CA . PRO A 1 105 ? -39.006 13.603 22.751 1.00 16.03 110 PRO A CA 1
ATOM 1415 C C . PRO A 1 105 ? -40.417 14.157 22.905 1.00 20.01 110 PRO A C 1
ATOM 1416 O O . PRO A 1 105 ? -41.374 13.398 23.067 1.00 19.19 110 PRO A O 1
ATOM 1427 N N . ARG A 1 106 ? -40.535 15.485 22.874 1.00 19.02 111 ARG A N 1
ATOM 1428 C CA . ARG A 1 106 ? -41.854 16.117 22.904 1.00 21.90 111 ARG A CA 1
ATOM 1429 C C . ARG A 1 106 ? -42.795 15.449 21.910 1.00 23.05 111 ARG A C 1
ATOM 1430 O O . ARG A 1 106 ? -42.436 15.227 20.754 1.00 25.82 111 ARG A O 1
ATOM 1451 N N . GLY A 1 107 ? -44.006 15.145 22.362 1.00 20.28 112 GLY A N 1
ATOM 1452 C CA . GLY A 1 107 ? -45.043 14.615 21.503 1.00 24.32 112 GLY A CA 1
ATOM 1453 C C . GLY A 1 107 ? -45.188 13.120 21.593 1.00 24.92 112 GLY A C 1
ATOM 1454 O O . GLY A 1 107 ? -46.206 12.576 21.144 1.00 27.51 112 GLY A O 1
ATOM 1458 N N . TYR A 1 108 ? -44.214 12.443 22.176 1.00 22.26 113 TYR A N 1
ATOM 1459 C CA . TYR A 1 108 ? -44.309 11.021 22.445 1.00 22.96 113 TYR A CA 1
ATOM 1460 C C . TYR A 1 108 ? -44.724 10.766 23.883 1.00 23.35 113 TYR A C 1
ATOM 1461 O O . TYR A 1 108 ? -44.378 11.519 24.795 1.00 22.41 113 TYR A O 1
ATOM 1479 N N . VAL A 1 109 ? -45.462 9.682 24.081 1.00 23.86 114 VAL A N 1
ATOM 1480 C CA . VAL A 1 109 ? -45.777 9.222 25.435 1.00 25.62 114 VAL A CA 1
ATOM 1481 C C . VAL A 1 109 ? -44.496 8.735 26.096 1.00 24.79 114 VAL A C 1
ATOM 1482 O O . VAL A 1 109 ? -43.750 7.944 25.491 1.00 25.86 114 VAL A O 1
ATOM 1495 N N . PRO A 1 110 ? -44.192 9.151 27.314 1.00 23.69 115 PRO A N 1
ATOM 1496 C CA . PRO A 1 110 ? -42.978 8.655 27.959 1.00 21.26 115 PRO A CA 1
ATOM 1497 C C . PRO A 1 110 ? -42.970 7.135 28.073 1.00 29.95 115 PRO A C 1
ATOM 1498 O O . PRO A 1 110 ? -43.994 6.502 28.358 1.00 29.29 115 PRO A O 1
ATOM 1509 N N . GLY A 1 111 ? -41.786 6.557 27.851 1.00 28.57 116 GLY A N 1
ATOM 1510 C CA . GLY A 1 111 ? -41.602 5.120 27.785 1.00 29.06 116 GLY A CA 1
ATOM 1511 C C . GLY A 1 111 ? -41.752 4.530 26.398 1.00 28.44 116 GLY A C 1
ATOM 1512 O O . GLY A 1 111 ? -41.339 3.391 26.174 1.00 32.93 116 GLY A O 1
ATOM 1516 N N . SER A 1 112 ? -42.330 5.265 25.468 1.00 23.57 117 SER A N 1
ATOM 1517 C CA . SER A 1 112 ? -42.543 4.772 24.124 1.00 28.20 117 SER A CA 1
ATOM 1518 C C . SER A 1 112 ? -41.461 5.192 23.142 1.00 29.80 117 SER A C 1
ATOM 1519 O O . SER A 1 112 ? -41.505 4.748 21.989 1.00 24.37 117 SER A O 1
ATOM 1527 N N . LYS A 1 113 ? -40.525 6.055 23.547 1.00 24.23 118 LYS A N 1
ATOM 1528 C CA . LYS A 1 113 ? -39.563 6.659 22.632 1.00 21.99 118 LYS A CA 1
ATOM 1529 C C . LYS A 1 113 ? -38.543 7.432 23.454 1.00 22.61 118 LYS A C 1
ATOM 1530 O O . LYS A 1 113 ? -38.923 8.103 24.406 1.00 22.45 118 LYS A O 1
ATOM 1549 N N . THR A 1 114 ? -37.263 7.368 23.068 1.00 19.62 119 THR A N 1
ATOM 1550 C CA . THR A 1 114 ? -36.249 8.283 23.584 1.00 17.45 119 THR A CA 1
ATOM 1551 C C . THR A 1 114 ? -35.547 8.987 22.431 1.00 17.04 119 THR A C 1
ATOM 1552 O O . THR A 1 114 ? -35.602 8.555 21.271 1.00 15.92 119 THR A O 1
ATOM 1563 N N . TRP A 1 115 ? -34.880 10.095 22.766 1.00 17.65 120 TRP A N 1
ATOM 1564 C CA . TRP A 1 115 ? -34.107 10.827 21.768 1.00 16.02 120 TRP A CA 1
ATOM 1565 C C . TRP A 1 115 ? -32.993 9.971 21.165 1.00 14.69 120 TRP A C 1
ATOM 1566 O O . TRP A 1 115 ? -32.590 10.208 20.015 1.00 15.82 120 TRP A O 1
ATOM 1587 N N . ASP A 1 116 ? -32.491 8.976 21.917 1.00 16.68 121 ASP A N 1
ATOM 1588 C CA . ASP A 1 116 ? -31.545 8.001 21.364 1.00 18.31 121 ASP A CA 1
ATOM 1589 C C . ASP A 1 116 ? -32.064 7.349 20.087 1.00 16.27 121 ASP A C 1
ATOM 1590 O O . ASP A 1 116 ? -31.274 6.867 19.270 1.00 19.57 121 ASP A O 1
ATOM 1599 N N . GLU A 1 117 ? -33.377 7.286 19.916 1.00 13.65 122 GLU A N 1
ATOM 1600 C CA . GLU A 1 117 ? -33.993 6.602 18.785 1.00 15.28 122 GLU A CA 1
ATOM 1601 C C . GLU A 1 117 ? -34.468 7.550 17.685 1.00 16.86 122 GLU A C 1
ATOM 1602 O O . GLU A 1 117 ? -35.082 7.092 16.713 1.00 16.44 122 GLU A O 1
ATOM 1614 N N . VAL A 1 118 ? -34.236 8.849 17.838 1.00 14.00 123 VAL A N 1
ATOM 1615 C CA . VAL A 1 118 ? -34.649 9.847 16.862 1.00 12.62 123 VAL A CA 1
ATOM 1616 C C . VAL A 1 118 ? -33.489 10.064 15.894 1.00 14.40 123 VAL A C 1
ATOM 1617 O O . VAL A 1 118 ? -32.406 10.466 16.337 1.00 15.02 123 VAL A O 1
ATOM 1630 N N . PRO A 1 119 ? -33.660 9.799 14.595 1.00 13.62 124 PRO A N 1
ATOM 1631 C CA . PRO A 1 119 ? -32.527 9.800 13.654 1.00 14.52 124 PRO A CA 1
ATOM 1632 C C . PRO A 1 119 ? -32.207 11.129 12.988 1.00 14.95 124 PRO A C 1
ATOM 1633 O O . PRO A 1 119 ? -31.274 11.182 12.182 1.00 16.10 124 PRO A O 1
ATOM 1644 N N . GLY A 1 120 ? -32.929 12.198 13.292 1.00 16.35 125 GLY A N 1
ATOM 1645 C CA . GLY A 1 120 ? -32.609 13.463 12.659 1.00 20.17 125 GLY A CA 1
ATOM 1646 C C . GLY A 1 120 ? -33.060 14.632 13.502 1.00 21.88 125 GLY A C 1
ATOM 1647 O O . GLY A 1 120 ? -33.950 14.505 14.348 1.00 23.21 125 GLY A O 1
ATOM 1651 N N . ILE A 1 121 ? -32.412 15.778 13.290 1.00 15.68 126 ILE A N 1
ATOM 1652 C CA A ILE A 1 121 ? -32.859 17.042 13.871 0.62 16.11 126 ILE A CA 1
ATOM 1653 C CA B ILE A 1 121 ? -32.875 17.035 13.862 0.38 16.24 126 ILE A CA 1
ATOM 1654 C C . ILE A 1 121 ? -32.599 18.136 12.846 1.00 16.32 126 ILE A C 1
ATOM 1655 O O . ILE A 1 121 ? -31.501 18.221 12.291 1.00 17.47 126 ILE A O 1
ATOM 1684 N N . GLY A 1 122 ? -33.602 18.977 12.599 1.00 17.76 127 GLY A N 1
ATOM 1685 C CA . GLY A 1 122 ? -33.454 20.081 11.677 1.00 17.70 127 GLY A CA 1
ATOM 1686 C C . GLY A 1 122 ? -34.001 21.355 12.292 1.00 16.91 127 GLY A C 1
ATOM 1687 O O . GLY A 1 122 ? -34.645 21.342 13.341 1.00 16.33 127 GLY A O 1
ATOM 1691 N N . GLY A 1 123 ? -33.705 22.471 11.633 1.00 13.93 128 GLY A N 1
ATOM 1692 C CA . GLY A 1 123 ? -34.193 23.778 12.046 1.00 16.30 128 GLY A CA 1
ATOM 1693 C C . GLY A 1 123 ? -33.088 24.787 12.281 1.00 16.69 128 GLY A C 1
ATOM 1694 O O . GLY A 1 123 ? -33.302 25.986 12.086 1.00 17.50 128 GLY A O 1
ATOM 1698 N N . ALA A 1 124 ? -31.904 24.323 12.690 1.00 15.84 129 ALA A N 1
ATOM 1699 C CA . ALA A 1 124 ? -30.778 25.197 12.986 1.00 17.13 129 ALA A CA 1
ATOM 1700 C C . ALA A 1 124 ? -29.802 25.223 11.799 1.00 14.30 129 ALA A C 1
ATOM 1701 O O . ALA A 1 124 ? -30.014 24.567 10.780 1.00 15.72 129 ALA A O 1
ATOM 1708 N N . HIS A 1 125 ? -28.694 25.966 11.944 1.00 15.12 130 HIS A N 1
ATOM 1709 C CA . HIS A 1 125 ? -27.703 26.005 10.858 1.00 14.53 130 HIS A CA 1
ATOM 1710 C C . HIS A 1 125 ? -26.958 24.692 10.701 1.00 15.98 130 HIS A C 1
ATOM 1711 O O . HIS A 1 125 ? -26.263 24.508 9.690 1.00 16.34 130 HIS A O 1
ATOM 1725 N N . LEU A 1 126 ? -27.065 23.792 11.682 1.00 14.09 131 LEU A N 1
ATOM 1726 C CA . LEU A 1 126 ? -26.506 22.444 11.605 1.00 14.41 131 LEU A CA 1
ATOM 1727 C C . LEU A 1 126 ? -27.667 21.464 11.666 1.00 15.37 131 LEU A C 1
ATOM 1728 O O . LEU A 1 126 ? -28.356 21.372 12.685 1.00 15.90 131 LEU A O 1
ATOM 1744 N N . VAL A 1 127 ? -27.883 20.756 10.567 1.00 12.54 132 VAL A N 1
ATOM 1745 C CA . VAL A 1 127 ? -28.846 19.659 10.463 1.00 12.00 132 VAL A CA 1
ATOM 1746 C C . VAL A 1 127 ? -28.094 18.364 10.749 1.00 13.59 132 VAL A C 1
ATOM 1747 O O . VAL A 1 127 ? -26.993 18.165 10.244 1.00 14.18 132 VAL A O 1
ATOM 1760 N N . LEU A 1 128 ? -28.675 17.473 11.554 1.00 13.62 133 LEU A N 1
ATOM 1761 C CA . LEU A 1 128 ? -28.095 16.159 11.830 1.00 11.60 133 LEU A CA 1
ATOM 1762 C C . LEU A 1 128 ? -28.997 15.074 11.255 1.00 13.39 133 LEU A C 1
ATOM 1763 O O . LEU A 1 128 ? -30.200 15.079 11.499 1.00 15.34 133 LEU A O 1
ATOM 1779 N N . VAL A 1 129 ? -28.410 14.155 10.485 1.00 13.58 134 VAL A N 1
ATOM 1780 C CA . VAL A 1 129 ? -29.131 13.037 9.869 1.00 13.64 134 VAL A CA 1
ATOM 1781 C C . VAL A 1 129 ? -28.296 11.777 10.075 1.00 13.97 134 VAL A C 1
ATOM 1782 O O . VAL A 1 129 ? -27.164 11.691 9.586 1.00 13.80 134 VAL A O 1
ATOM 1795 N N . ARG A 1 130 ? -28.871 10.773 10.745 1.00 13.46 135 ARG A N 1
ATOM 1796 C CA . ARG A 1 130 ? -28.190 9.495 10.875 1.00 13.60 135 ARG A CA 1
ATOM 1797 C C . ARG A 1 130 ? -28.437 8.645 9.637 1.00 16.87 135 ARG A C 1
ATOM 1798 O O . ARG A 1 130 ? -29.578 8.441 9.219 1.00 16.75 135 ARG A O 1
ATOM 1819 N N . LEU A 1 131 ? -27.353 8.166 9.050 1.00 15.35 136 LEU A N 1
ATOM 1820 C CA . LEU A 1 131 ? -27.432 7.310 7.880 1.00 15.05 136 LEU A CA 1
ATOM 1821 C C . LEU A 1 131 ? -28.219 6.037 8.174 1.00 15.77 136 LEU A C 1
ATOM 1822 O O . LEU A 1 131 ? -28.176 5.496 9.289 1.00 16.82 136 LEU A O 1
ATOM 1838 N N . GLY A 1 132 ? -28.920 5.556 7.146 1.00 17.65 137 GLY A N 1
ATOM 1839 C CA . GLY A 1 132 ? -29.685 4.321 7.215 1.00 18.14 137 GLY A CA 1
ATOM 1840 C C . GLY A 1 132 ? -31.120 4.463 7.688 1.00 18.64 137 GLY A C 1
ATOM 1841 O O . GLY A 1 132 ? -31.751 3.439 8.021 1.00 19.48 137 GLY A O 1
ATOM 1845 N N . HIS A 1 133 ? -31.657 5.691 7.737 1.00 15.66 138 HIS A N 1
ATOM 1846 C CA . HIS A 1 133 ? -32.976 5.936 8.309 1.00 15.17 138 HIS A CA 1
ATOM 1847 C C . HIS A 1 133 ? -33.869 6.787 7.410 1.00 16.65 138 HIS A C 1
ATOM 1848 O O . HIS A 1 133 ? -34.776 7.437 7.920 1.00 17.38 138 HIS A O 1
ATOM 1862 N N . SER A 1 134 ? -33.632 6.814 6.094 1.00 15.63 139 SER A N 1
ATOM 1863 C CA . SER A 1 134 ? -34.274 7.826 5.250 1.00 18.21 139 SER A CA 1
ATOM 1864 C C . SER A 1 134 ? -35.777 7.586 5.113 1.00 16.10 139 SER A C 1
ATOM 1865 O O . SER A 1 134 ? -36.582 8.520 5.233 1.00 15.12 139 SER A O 1
ATOM 1873 N N . GLU A 1 135 ? -36.176 6.339 4.898 1.00 16.58 140 GLU A N 1
ATOM 1874 C CA . GLU A 1 135 ? -37.546 5.987 4.546 1.00 15.18 140 GLU A CA 1
ATOM 1875 C C . GLU A 1 135 ? -38.491 6.074 5.742 1.00 16.44 140 GLU A C 1
ATOM 1876 O O . GLU A 1 135 ? -38.097 5.926 6.907 1.00 15.87 140 GLU A O 1
ATOM 1888 N N . LYS A 1 136 ? -39.773 6.261 5.424 1.00 17.07 141 LYS A N 1
ATOM 1889 C CA . LYS A 1 136 ? -40.810 6.403 6.434 1.00 17.35 141 LYS A CA 1
ATOM 1890 C C . LYS A 1 136 ? -40.824 5.216 7.387 1.00 15.23 141 LYS A C 1
ATOM 1891 O O . LYS A 1 136 ? -40.724 4.063 6.970 1.00 17.63 141 LYS A O 1
ATOM 1910 N N . GLY A 1 137 ? -40.960 5.507 8.674 1.00 16.76 142 GLY A N 1
ATOM 1911 C CA . GLY A 1 137 ? -41.070 4.481 9.689 1.00 19.34 142 GLY A CA 1
ATOM 1912 C C . GLY A 1 137 ? -39.765 4.138 10.387 1.00 17.87 142 GLY A C 1
ATOM 1913 O O . GLY A 1 137 ? -39.793 3.452 11.416 1.00 17.02 142 GLY A O 1
ATOM 1917 N N . LYS A 1 138 ? -38.631 4.602 9.869 1.00 18.76 143 LYS A N 1
ATOM 1918 C CA . LYS A 1 138 ? -37.326 4.260 10.441 1.00 16.20 143 LYS A CA 1
ATOM 1919 C C . LYS A 1 138 ? -36.973 5.241 11.556 1.00 14.42 143 LYS A C 1
ATOM 1920 O O . LYS A 1 138 ? -36.023 6.017 11.464 1.00 15.14 143 LYS A O 1
ATOM 1939 N N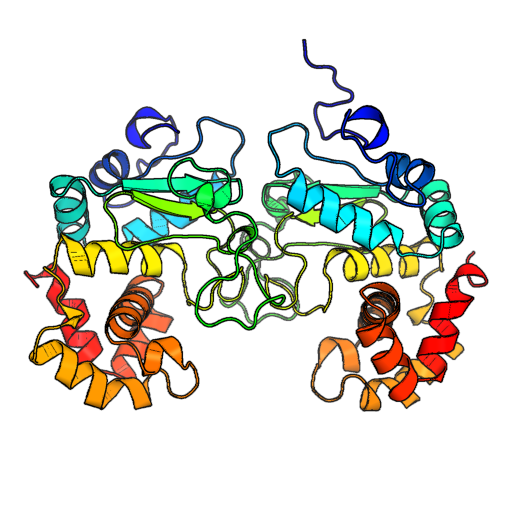 . GLY A 1 139 ? -37.785 5.205 12.621 1.00 14.60 144 GLY A N 1
ATOM 1940 C CA . GLY A 1 139 ? -37.617 6.124 13.727 1.00 17.41 144 GLY A CA 1
ATOM 1941 C C . GLY A 1 139 ? -38.285 7.476 13.557 1.00 16.45 144 GLY A C 1
ATOM 1942 O O . GLY A 1 139 ? -38.115 8.352 14.413 1.00 15.57 144 GLY A O 1
ATOM 1946 N N . HIS A 1 140 ? -39.025 7.668 12.476 1.00 16.40 145 HIS A N 1
ATOM 1947 C CA . HIS A 1 140 ? -39.699 8.930 12.196 1.00 17.17 145 HIS A CA 1
ATOM 1948 C C . HIS A 1 140 ? -40.850 8.626 11.242 1.00 17.34 145 HIS A C 1
ATOM 1949 O O . HIS A 1 140 ? -40.934 7.538 10.673 1.00 17.51 145 HIS A O 1
ATOM 1963 N N . GLY A 1 141 ? -41.720 9.621 11.037 1.00 18.72 146 GLY A N 1
ATOM 1964 C CA . GLY A 1 141 ? -42.885 9.409 10.197 1.00 18.20 146 GLY A CA 1
ATOM 1965 C C . GLY A 1 141 ? -42.907 10.185 8.884 1.00 19.35 146 GLY A C 1
ATOM 1966 O O . GLY A 1 141 ? -43.954 10.267 8.242 1.00 17.56 146 GLY A O 1
ATOM 1970 N N . SER A 1 142 ? -41.767 10.685 8.428 1.00 16.98 147 SER A N 1
ATOM 1971 C CA . SER A 1 142 ? -41.697 11.411 7.160 1.00 15.53 147 SER A CA 1
ATOM 1972 C C . SER A 1 142 ? -41.441 10.483 5.975 1.00 18.48 147 SER A C 1
ATOM 1973 O O . SER A 1 142 ? -40.825 9.418 6.093 1.00 17.32 147 SER A O 1
ATOM 1981 N N . ILE A 1 143 ? -41.925 10.908 4.811 1.00 18.09 148 ILE A N 1
ATOM 1982 C CA . ILE A 1 143 ? -41.605 10.237 3.553 1.00 18.81 148 ILE A CA 1
ATOM 1983 C C . ILE A 1 143 ? -40.104 10.242 3.267 1.00 17.98 148 ILE A C 1
ATOM 1984 O O . ILE A 1 143 ? -39.600 9.363 2.557 1.00 18.21 148 ILE A O 1
ATOM 2000 N N . ASN A 1 144 ? -39.363 11.223 3.789 1.00 15.82 149 ASN A N 1
ATOM 2001 C CA . ASN A 1 144 ? -37.924 11.278 3.539 1.00 16.65 149 ASN A CA 1
ATOM 2002 C C . ASN A 1 144 ? -37.275 12.126 4.620 1.00 17.73 149 ASN A C 1
ATOM 2003 O O . ASN A 1 144 ? -37.502 13.348 4.686 1.00 16.23 149 ASN A O 1
ATOM 2014 N N . LEU A 1 145 ? -36.453 11.477 5.451 1.00 15.01 150 LEU A N 1
ATOM 2015 C CA . LEU A 1 145 ? -35.886 12.128 6.622 1.00 15.02 150 LEU A CA 1
ATOM 2016 C C . LEU A 1 145 ? -35.049 13.351 6.247 1.00 13.91 150 LEU A C 1
ATOM 2017 O O . LEU A 1 145 ? -35.234 14.435 6.814 1.00 14.16 150 LEU A O 1
ATOM 2033 N N . GLU A 1 146 ? -34.106 13.194 5.318 1.00 13.33 151 GLU A N 1
ATOM 2034 C CA . GLU A 1 146 ? -33.153 14.275 5.054 1.00 16.10 151 GLU A CA 1
ATOM 2035 C C . GLU A 1 146 ? -33.834 15.493 4.412 1.00 13.73 151 GLU A C 1
ATOM 2036 O O . GLU A 1 146 ? -33.503 16.633 4.750 1.00 13.55 151 GLU A O 1
ATOM 2048 N N . LEU A 1 147 ? -34.799 15.285 3.518 1.00 14.55 152 LEU A N 1
ATOM 2049 C CA . LEU A 1 147 ? -35.511 16.429 2.949 1.00 13.40 152 LEU A CA 1
ATOM 2050 C C . LEU A 1 147 ? -36.370 17.122 3.993 1.00 12.51 152 LEU A C 1
ATOM 2051 O O . LEU A 1 147 ? -36.457 18.350 4.011 1.00 13.64 152 LEU A O 1
ATOM 2067 N N . HIS A 1 148 ? -37.039 16.350 4.865 1.00 14.45 153 HIS A N 1
ATOM 2068 C CA . HIS A 1 148 ? -37.891 16.946 5.888 1.00 13.94 153 HIS A CA 1
ATOM 2069 C C . HIS A 1 148 ? -37.070 17.809 6.861 1.00 15.87 153 HIS A C 1
ATOM 2070 O O . HIS A 1 148 ? -37.447 18.942 7.183 1.00 13.78 153 HIS A O 1
ATOM 2084 N N . GLU A 1 149 ? -35.953 17.274 7.361 1.00 14.30 154 GLU A N 1
ATOM 2085 C CA . GLU A 1 149 ? -35.156 18.013 8.330 1.00 15.35 154 GLU A CA 1
ATOM 2086 C C . GLU A 1 149 ? -34.490 19.229 7.697 1.00 12.50 154 GLU A C 1
ATOM 2087 O O . GLU A 1 149 ? -34.452 20.294 8.303 1.00 15.10 154 GLU A O 1
ATOM 2099 N N . PHE A 1 150 ? -33.956 19.080 6.484 1.00 13.18 155 PHE A N 1
ATOM 2100 C CA . PHE A 1 150 ? -33.372 20.221 5.789 1.00 12.93 155 PHE A CA 1
ATOM 2101 C C . PHE A 1 150 ? -34.430 21.292 5.548 1.00 13.15 155 PHE A C 1
ATOM 2102 O O . PHE A 1 150 ? -34.152 22.483 5.700 1.00 13.57 155 PHE A O 1
ATOM 2119 N N . ALA A 1 151 ? -35.676 20.886 5.268 1.00 13.32 156 ALA A N 1
ATOM 2120 C CA . ALA A 1 151 ? -36.721 21.869 5.010 1.00 13.37 156 ALA A CA 1
ATOM 2121 C C . ALA A 1 151 ? -36.991 22.727 6.235 1.00 14.03 156 ALA A C 1
ATOM 2122 O O . ALA A 1 151 ? -37.280 23.915 6.097 1.00 13.22 156 ALA A O 1
ATOM 2129 N N . HIS A 1 152 ? -36.888 22.161 7.448 1.00 14.42 157 HIS A N 1
ATOM 2130 C CA . HIS A 1 152 ? -37.060 22.987 8.636 1.00 14.26 157 HIS A CA 1
ATOM 2131 C C . HIS A 1 152 ? -36.023 24.099 8.681 1.00 15.92 157 HIS A C 1
ATOM 2132 O O . HIS A 1 152 ? -36.341 2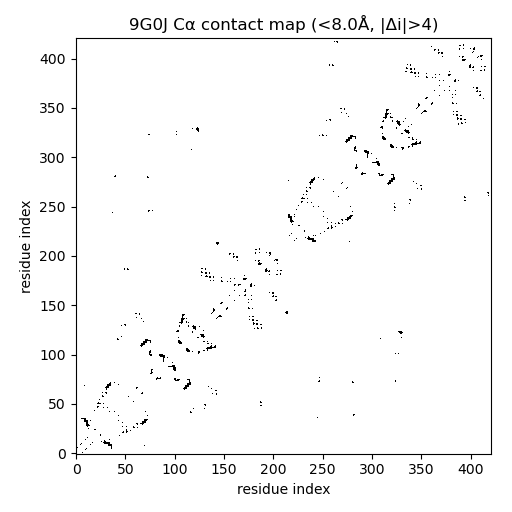5.260 8.981 1.00 14.61 157 HIS A O 1
ATOM 2146 N N . SER A 1 153 ? -34.761 23.753 8.433 1.00 14.47 158 SER A N 1
ATOM 2147 C CA . SER A 1 153 ? -33.725 24.773 8.460 1.00 14.12 158 SER A CA 1
ATOM 2148 C C . SER A 1 153 ? -33.934 25.800 7.347 1.00 14.40 158 SER A C 1
ATOM 2149 O O . SER A 1 153 ? -33.719 26.996 7.550 1.00 15.28 158 SER A O 1
ATOM 2157 N N . LEU A 1 154 ? -34.319 25.352 6.154 1.00 13.15 159 LEU A N 1
ATOM 2158 C CA . LEU A 1 154 ? -34.653 26.313 5.098 1.00 12.18 159 LEU A CA 1
ATOM 2159 C C . LEU A 1 154 ? -35.764 27.259 5.546 1.00 15.48 159 LEU A C 1
ATOM 2160 O O . LEU A 1 154 ? -35.637 28.476 5.436 1.00 15.15 159 LEU A O 1
ATOM 2176 N N . ASP A 1 155 ? -36.851 26.704 6.069 1.00 13.76 160 ASP A N 1
ATOM 2177 C CA . ASP A 1 155 ? -37.996 27.488 6.537 1.00 16.31 160 ASP A CA 1
ATOM 2178 C C . ASP A 1 155 ? -37.558 28.574 7.511 1.00 18.38 160 ASP A C 1
ATOM 2179 O O . ASP A 1 155 ? -37.844 29.777 7.328 1.00 16.38 160 ASP A O 1
ATOM 2188 N N . TYR A 1 156 ? -36.820 28.170 8.538 1.00 14.84 161 TYR A N 1
ATOM 2189 C CA . TYR A 1 156 ? -36.527 29.086 9.635 1.00 17.82 161 TYR A CA 1
ATOM 2190 C C . TYR A 1 156 ? -35.450 30.094 9.268 1.00 19.65 161 TYR A C 1
ATOM 2191 O O . TYR A 1 156 ? -35.546 31.255 9.666 1.00 19.96 161 TYR A O 1
ATOM 2209 N N . ILE A 1 157 ? -34.432 29.679 8.510 1.00 14.83 162 ILE A N 1
ATOM 2210 C CA . ILE A 1 157 ? -33.251 30.496 8.244 1.00 15.57 162 ILE A CA 1
ATOM 2211 C C . ILE A 1 157 ? -33.323 31.206 6.897 1.00 17.22 162 ILE A C 1
ATOM 2212 O O . ILE A 1 157 ? -33.151 32.428 6.832 1.00 19.26 162 ILE A O 1
ATOM 2228 N N . VAL A 1 158 ? -33.528 30.464 5.812 1.00 15.16 163 VAL A N 1
ATOM 2229 C CA . VAL A 1 158 ? -33.500 31.101 4.494 1.00 14.49 163 VAL A CA 1
ATOM 2230 C C . VAL A 1 158 ? -34.779 31.886 4.249 1.00 16.76 163 VAL A C 1
ATOM 2231 O O . VAL A 1 158 ? -34.756 32.960 3.635 1.00 17.76 163 VAL A O 1
ATOM 2244 N N . PHE A 1 159 ? -35.913 31.337 4.680 1.00 15.35 164 PHE A N 1
ATOM 2245 C CA . PHE A 1 159 ? -37.224 31.887 4.364 1.00 17.28 164 PHE A CA 1
ATOM 2246 C C . PHE A 1 159 ? -37.888 32.583 5.548 1.00 18.73 164 PHE A C 1
ATOM 2247 O O . PHE A 1 159 ? -39.062 32.931 5.450 1.00 20.00 164 PHE A O 1
ATOM 2264 N N . ASP A 1 160 ? -37.149 32.835 6.635 1.00 18.78 165 ASP A N 1
ATOM 2265 C CA . ASP A 1 160 ? -37.594 33.695 7.744 1.00 21.62 165 ASP A CA 1
ATOM 2266 C C . ASP A 1 160 ? -38.946 33.240 8.307 1.00 21.17 165 ASP A C 1
ATOM 2267 O O . ASP A 1 160 ? -39.880 34.029 8.479 1.00 22.86 165 ASP A O 1
ATOM 2276 N N . HIS A 1 161 ? -39.030 31.950 8.638 1.00 18.94 166 HIS A N 1
ATOM 2277 C CA . HIS A 1 161 ? -40.244 31.345 9.209 1.00 19.95 166 HIS A CA 1
ATOM 2278 C C . HIS A 1 161 ? -41.445 31.519 8.282 1.00 20.40 166 HIS A C 1
ATOM 2279 O O . HIS A 1 161 ? -42.498 32.040 8.665 1.00 20.52 166 HIS A O 1
ATOM 2293 N N . ILE A 1 162 ? -41.270 31.100 7.023 1.00 18.59 167 ILE A N 1
ATOM 2294 C CA . ILE A 1 162 ? -42.305 31.306 6.027 1.00 20.01 167 ILE A CA 1
ATOM 2295 C C . ILE A 1 162 ? -43.597 30.569 6.381 1.00 17.95 167 ILE A C 1
ATOM 2296 O O . ILE A 1 162 ? -44.664 30.968 5.927 1.00 19.54 167 ILE A O 1
ATOM 2312 N N . HIS A 1 163 ? -43.540 29.526 7.218 1.00 18.51 168 HIS A N 1
ATOM 2313 C CA . HIS A 1 163 ? -44.779 28.843 7.596 1.00 21.45 168 HIS A CA 1
ATOM 2314 C C . HIS A 1 163 ? -45.700 29.728 8.421 1.00 23.84 168 HIS A C 1
ATOM 2315 O O . HIS A 1 163 ? -46.887 29.388 8.575 1.00 21.68 168 HIS A O 1
ATOM 2329 N N . GLU A 1 164 ? -45.185 30.853 8.939 1.00 21.03 169 GLU A N 1
ATOM 2330 C CA . GLU A 1 164 ? -46.004 31.807 9.682 1.00 23.55 169 GLU A CA 1
ATOM 2331 C C . GLU A 1 164 ? -46.657 32.866 8.801 1.00 25.89 169 GLU A C 1
ATOM 2332 O O . GLU A 1 164 ? -47.496 33.619 9.299 1.00 27.00 169 GLU A O 1
ATOM 2344 N N . THR A 1 165 ? -46.333 32.946 7.509 1.00 25.92 170 THR A N 1
ATOM 2345 C CA . THR A 1 165 ? -46.910 34.015 6.699 1.00 24.98 170 THR A CA 1
ATOM 2346 C C . THR A 1 165 ? -48.396 33.768 6.433 1.00 29.20 170 THR A C 1
ATOM 2347 O O . THR A 1 165 ? -48.888 32.639 6.491 1.00 26.61 170 THR A O 1
ATOM 2358 N N . ASP A 1 166 ? -49.123 34.856 6.139 1.00 27.82 171 ASP A N 1
ATOM 2359 C CA . ASP A 1 166 ? -50.552 34.730 5.877 1.00 29.16 171 ASP A CA 1
ATOM 2360 C C . ASP A 1 166 ? -50.804 33.833 4.679 1.00 28.64 171 ASP A C 1
ATOM 2361 O O . ASP A 1 166 ? -51.747 33.032 4.680 1.00 26.65 171 ASP A O 1
ATOM 2370 N N . GLU A 1 167 ? -49.983 33.967 3.635 1.00 28.76 172 GLU A N 1
ATOM 2371 C CA . GLU A 1 167 ? -50.165 33.129 2.457 1.00 27.40 172 GLU A CA 1
ATOM 2372 C C . GLU A 1 167 ? -49.984 31.655 2.804 1.00 24.73 172 GLU A C 1
ATOM 2373 O O . GLU A 1 167 ? -50.804 30.817 2.422 1.00 24.69 172 GLU A O 1
ATOM 2385 N N . PHE A 1 168 ? -48.901 31.306 3.499 1.00 22.64 173 PHE A N 1
ATOM 2386 C CA . PHE A 1 168 ? -48.721 29.887 3.782 1.00 21.51 173 PHE A CA 1
ATOM 2387 C C . PHE A 1 168 ? -49.795 29.387 4.746 1.00 23.23 173 PHE A C 1
ATOM 2388 O O . PHE A 1 168 ? -50.305 28.272 4.595 1.00 22.29 173 PHE A O 1
ATOM 2405 N N . GLN A 1 169 ? -50.187 30.211 5.715 1.00 23.98 174 GLN A N 1
ATOM 2406 C CA . GLN A 1 169 ? -51.211 29.777 6.666 1.00 24.22 174 GLN A CA 1
ATOM 2407 C C . GLN A 1 169 ? -52.506 29.420 5.948 1.00 26.43 174 GLN A C 1
ATOM 2408 O O . GLN A 1 169 ? -53.196 28.473 6.338 1.00 28.69 174 GLN A O 1
ATOM 2422 N N . ALA A 1 170 ? -52.849 30.156 4.882 1.00 27.49 175 ALA A N 1
ATOM 2423 C CA . ALA A 1 170 ? -54.080 29.880 4.141 1.00 31.50 175 ALA A CA 1
ATOM 2424 C C . ALA A 1 170 ? -53.988 28.588 3.323 1.00 32.10 175 ALA A C 1
ATOM 2425 O O . ALA A 1 170 ? -54.991 27.877 3.165 1.00 26.45 175 ALA A O 1
ATOM 2432 N N . LEU A 1 171 ? -52.815 28.307 2.739 1.00 27.84 176 LEU A N 1
ATOM 2433 C CA . LEU A 1 171 ? -52.589 27.031 2.063 1.00 28.87 176 LEU A CA 1
ATOM 2434 C C . LEU A 1 171 ? -52.751 25.878 3.032 1.00 23.77 176 LEU A C 1
ATOM 2435 O O . LEU A 1 171 ? -53.347 24.844 2.706 1.00 26.87 176 LEU A O 1
ATOM 2451 N N . TRP A 1 172 ? -52.149 26.017 4.206 1.00 21.74 177 TRP A N 1
ATOM 2452 C CA . TRP A 1 172 ? -52.251 25.008 5.248 1.00 21.40 177 TRP A CA 1
ATOM 2453 C C . TRP A 1 172 ? -53.712 24.763 5.621 1.00 25.71 177 TRP A C 1
ATOM 2454 O O . TRP A 1 172 ? -54.186 23.620 5.629 1.00 22.86 177 TRP A O 1
ATOM 2475 N N . ARG A 1 173 ? -54.464 25.838 5.877 1.00 25.98 178 ARG A N 1
ATOM 2476 C CA . ARG A 1 173 ? -55.866 25.647 6.232 1.00 28.57 178 ARG A CA 1
ATOM 2477 C C . ARG A 1 173 ? -56.646 24.979 5.099 1.00 25.95 178 ARG A C 1
ATOM 2478 O O . ARG A 1 173 ? -57.450 24.072 5.347 1.00 31.00 178 ARG A O 1
ATOM 2499 N N . GLU A 1 174 ? -56.445 25.412 3.849 1.00 28.88 179 GLU A N 1
ATOM 2500 C CA . GLU A 1 174 ? -57.310 24.905 2.788 1.00 27.91 179 GLU A CA 1
ATOM 2501 C C . GLU A 1 174 ? -56.913 23.513 2.308 1.00 27.98 179 GLU A C 1
ATOM 2502 O O . GLU A 1 174 ? -57.788 22.735 1.922 1.00 32.98 179 GLU A O 1
ATOM 2514 N N . GLU A 1 175 ? -55.627 23.164 2.327 1.00 22.74 180 GLU A N 1
ATOM 2515 C CA . GLU A 1 175 ? -55.178 21.952 1.648 1.00 25.06 180 GLU A CA 1
ATOM 2516 C C . GLU A 1 175 ? -54.614 20.857 2.546 1.00 25.47 180 GLU A C 1
ATOM 2517 O O . GLU A 1 175 ? -54.653 19.691 2.146 1.00 25.30 180 GLU A O 1
ATOM 2529 N N . ALA A 1 176 ? -54.100 21.174 3.730 1.00 25.65 181 ALA A N 1
ATOM 2530 C CA . ALA A 1 176 ? -53.597 20.106 4.586 1.00 22.97 181 ALA A CA 1
ATOM 2531 C C . ALA A 1 176 ? -54.673 19.074 4.905 1.00 21.36 181 ALA A C 1
ATOM 2532 O O . ALA A 1 176 ? -54.342 17.881 4.977 1.00 23.96 181 ALA A O 1
ATOM 2539 N N . PRO A 1 177 ? -55.938 19.431 5.114 1.00 23.99 182 PRO A N 1
ATOM 2540 C CA . PRO A 1 177 ? -56.935 18.384 5.375 1.00 27.24 182 PRO A CA 1
ATOM 2541 C C . PRO A 1 177 ? -57.145 17.451 4.182 1.00 28.37 182 PRO A C 1
ATOM 2542 O O . PRO A 1 177 ? -57.668 16.343 4.358 1.00 28.98 182 PRO A O 1
ATOM 2553 N N . GLN A 1 178 ? -56.746 17.862 2.978 1.00 29.22 183 GLN A N 1
ATOM 2554 C CA . GLN A 1 178 ? -56.853 17.017 1.791 1.00 27.52 183 GLN A CA 1
ATOM 2555 C C . GLN A 1 178 ? -55.645 16.107 1.628 1.00 25.41 183 GLN A C 1
ATOM 2556 O O . GLN A 1 178 ? -55.768 14.993 1.111 1.00 27.50 183 GLN A O 1
ATOM 2570 N N . LEU A 1 179 ? -54.472 16.574 2.030 1.00 23.45 184 LEU A N 1
ATOM 2571 C CA . LEU A 1 179 ? -53.242 15.829 1.789 1.00 23.78 184 LEU A CA 1
ATOM 2572 C C . LEU A 1 179 ? -52.873 14.929 2.958 1.00 24.68 184 LEU A C 1
ATOM 2573 O O . LEU A 1 179 ? -52.370 13.825 2.739 1.00 25.22 184 LEU A O 1
ATOM 2589 N N . PHE A 1 180 ? -53.125 15.369 4.198 1.00 23.40 185 PHE A N 1
ATOM 2590 C CA . PHE A 1 180 ? -52.674 14.644 5.390 1.00 22.03 185 PHE A CA 1
ATOM 2591 C C . PHE A 1 180 ? -53.824 14.365 6.355 1.00 24.22 185 PHE A C 1
ATOM 2592 O O . PHE A 1 180 ? -53.696 14.576 7.563 1.00 26.48 185 PHE A O 1
ATOM 2609 N N . PRO A 1 181 ? -54.946 13.848 5.862 1.00 23.22 186 PRO A N 1
ATOM 2610 C CA . PRO A 1 181 ? -56.099 13.638 6.755 1.00 28.35 186 PRO A CA 1
ATOM 2611 C C . PRO A 1 181 ? -55.822 12.670 7.891 1.00 27.84 186 PRO A C 1
ATOM 2612 O O . PRO A 1 181 ? -56.436 12.788 8.956 1.00 33.65 186 PRO A O 1
ATOM 2623 N N . ARG A 1 182 ? -54.896 11.740 7.717 1.00 32.91 187 ARG A N 1
ATOM 2624 C CA . ARG A 1 182 ? -54.649 10.712 8.714 1.00 33.96 187 ARG A CA 1
ATOM 2625 C C . ARG A 1 182 ? -53.301 10.863 9.399 1.00 31.41 187 ARG A C 1
ATOM 2626 O O . ARG A 1 182 ? -52.862 9.935 10.071 1.00 33.39 187 ARG A O 1
ATOM 2647 N N . GLU A 1 183 ? -52.620 12.000 9.251 1.00 28.18 188 GLU A N 1
ATOM 2648 C CA . GLU A 1 183 ? -51.291 12.165 9.823 1.00 27.43 188 GLU A CA 1
ATOM 2649 C C . GLU A 1 183 ? -51.306 13.436 10.672 1.00 27.98 188 GLU A C 1
ATOM 2650 O O . GLU A 1 183 ? -51.130 14.544 10.156 1.00 25.91 188 GLU A O 1
ATOM 2662 N N . TYR A 1 184 ? -51.513 13.248 11.980 1.00 24.80 189 TYR A N 1
ATOM 2663 C CA . TYR A 1 184 ? -51.798 14.357 12.896 1.00 26.44 189 TYR A CA 1
ATOM 2664 C C . TYR A 1 184 ? -50.767 15.486 12.818 1.00 20.99 189 TYR A C 1
ATOM 2665 O O . TYR A 1 184 ? -51.133 16.670 12.774 1.00 23.54 189 TYR A O 1
ATOM 2683 N N . TYR A 1 185 ? -49.472 15.162 12.871 1.00 24.57 190 TYR A N 1
ATOM 2684 C CA . TYR A 1 185 ? -48.499 16.248 12.994 1.00 27.08 190 TYR A CA 1
ATOM 2685 C C . TYR A 1 185 ? -48.378 17.038 11.698 1.00 24.54 190 TYR A C 1
ATOM 2686 O O . TYR A 1 185 ? -48.301 18.278 11.735 1.00 23.58 190 TYR A O 1
ATOM 2704 N N . PHE A 1 186 ? -48.457 16.359 10.544 1.00 21.80 191 PHE A N 1
ATOM 2705 C CA . PHE A 1 186 ? -48.395 17.079 9.277 1.00 20.57 191 PHE A CA 1
ATOM 2706 C C . PHE A 1 186 ? -49.668 17.876 9.026 1.00 21.90 191 PHE A C 1
ATOM 2707 O O . PHE A 1 186 ? -49.627 18.905 8.336 1.00 20.20 191 PHE A O 1
ATOM 2724 N N . LEU A 1 187 ? -50.800 17.440 9.597 1.00 19.45 192 LEU A N 1
ATOM 2725 C CA . LEU A 1 187 ? -52.061 18.140 9.430 1.00 19.99 192 LEU A CA 1
ATOM 2726 C C . LEU A 1 187 ? -52.175 19.375 10.325 1.00 22.02 192 LEU A C 1
ATOM 2727 O O . LEU A 1 187 ? -52.744 20.387 9.905 1.00 20.96 192 LEU A O 1
ATOM 2743 N N . THR A 1 188 ? -51.674 19.313 11.564 1.00 19.46 193 THR A N 1
ATOM 2744 C CA . THR A 1 188 ? -52.024 20.324 12.553 1.00 23.56 193 THR A CA 1
ATOM 2745 C C . THR A 1 188 ? -50.859 21.219 12.951 1.00 22.56 193 THR A C 1
ATOM 2746 O O . THR A 1 188 ? -51.064 22.142 13.754 1.00 23.06 193 THR A O 1
ATOM 2757 N N . TYR A 1 189 ? -49.652 20.981 12.440 1.00 19.24 194 TYR A N 1
ATOM 2758 C CA . TYR A 1 189 ? -48.520 21.857 12.726 1.00 21.45 194 TYR A CA 1
ATOM 2759 C C . TYR A 1 189 ? -48.046 22.518 11.443 1.00 21.16 194 TYR A C 1
ATOM 2760 O O . TYR A 1 189 ? -47.595 21.808 10.530 1.00 18.24 194 TYR A O 1
ATOM 2778 N N . PRO A 1 190 ? -48.084 23.848 11.327 1.00 20.67 195 PRO A N 1
ATOM 2779 C CA . PRO A 1 190 ? -47.764 24.466 10.028 1.00 19.60 195 PRO A CA 1
ATOM 2780 C C . PRO A 1 190 ? -46.333 24.258 9.601 1.00 17.63 195 PRO A C 1
ATOM 2781 O O . PRO A 1 190 ? -46.084 24.109 8.398 1.00 18.73 195 PRO A O 1
ATOM 2792 N N . GLU A 1 191 ? -45.382 24.211 10.547 1.00 18.28 196 GLU A N 1
ATOM 2793 C CA . GLU A 1 191 ? -43.997 23.942 10.180 1.00 17.44 196 GLU A CA 1
ATOM 2794 C C . GLU A 1 191 ? -43.816 22.517 9.672 1.00 16.78 196 GLU A C 1
ATOM 2795 O O . GLU A 1 191 ? -42.983 22.286 8.797 1.00 16.55 196 GLU A O 1
ATOM 2807 N N . GLU A 1 192 ? -44.593 21.560 10.202 1.00 16.47 197 GLU A N 1
ATOM 2808 C CA . GLU A 1 192 ? -44.595 20.187 9.706 1.00 15.47 197 GLU A CA 1
ATOM 2809 C C . GLU A 1 192 ? -45.245 20.096 8.327 1.00 15.88 197 GLU A C 1
ATOM 2810 O O . GLU A 1 192 ? -44.780 19.347 7.456 1.00 16.02 197 GLU A O 1
ATOM 2822 N N . TYR A 1 193 ? -46.361 20.802 8.124 1.00 16.51 198 TYR A N 1
ATOM 2823 C CA . TYR A 1 193 ? -46.959 20.818 6.793 1.00 16.88 198 TYR A CA 1
ATOM 2824 C C . TYR A 1 193 ? -45.967 21.347 5.743 1.00 16.66 198 TYR A C 1
ATOM 2825 O O . TYR A 1 193 ? -45.862 20.786 4.645 1.00 16.33 198 TYR A O 1
ATOM 2843 N N . PHE A 1 194 ? -45.244 22.436 6.057 1.00 16.54 199 PHE A N 1
ATOM 2844 C CA . PHE A 1 194 ? -44.211 22.950 5.158 1.00 15.19 199 PHE A CA 1
ATOM 2845 C C . PHE A 1 194 ? -43.139 21.899 4.864 1.00 16.16 199 PHE A C 1
ATOM 2846 O O . PHE A 1 194 ? -42.851 21.590 3.706 1.00 13.82 199 PHE A O 1
ATOM 2863 N N . ALA A 1 195 ? -42.547 21.329 5.911 1.00 15.43 200 ALA A N 1
ATOM 2864 C CA . ALA A 1 195 ? -41.426 20.422 5.714 1.00 14.74 200 ALA A CA 1
ATOM 2865 C C . ALA A 1 195 ? -41.840 19.151 4.976 1.00 15.11 200 ALA A C 1
ATOM 2866 O O . ALA A 1 195 ? -41.104 18.647 4.107 1.00 14.04 200 ALA A O 1
ATOM 2873 N N . GLU A 1 196 ? -43.007 18.619 5.289 1.00 13.40 201 GLU A N 1
ATOM 2874 C CA . GLU A 1 196 ? -43.410 17.375 4.633 1.00 14.25 201 GLU A CA 1
ATOM 2875 C C . GLU A 1 196 ? -43.867 17.638 3.200 1.00 14.87 201 GLU A C 1
ATOM 2876 O O . GLU A 1 196 ? -43.650 16.805 2.312 1.00 14.80 201 GLU A O 1
ATOM 2888 N N . SER A 1 197 ? -44.485 18.797 2.948 1.00 14.07 202 SER A N 1
ATOM 2889 C CA . SER A 1 197 ? -44.826 19.153 1.585 1.00 14.39 202 SER A CA 1
ATOM 2890 C C . SER A 1 197 ? -43.581 19.302 0.735 1.00 14.40 202 SER A C 1
ATOM 2891 O O . SER A 1 197 ? -43.557 18.868 -0.427 1.00 15.97 202 SER A O 1
ATOM 2899 N N . PHE A 1 198 ? -42.548 19.942 1.294 1.00 14.06 203 PHE A N 1
ATOM 2900 C CA . PHE A 1 198 ? -41.261 20.057 0.619 1.00 13.61 203 PHE A CA 1
ATOM 2901 C C . PHE A 1 198 ? -40.700 18.672 0.280 1.00 14.40 203 PHE A C 1
ATOM 2902 O O . PHE A 1 198 ? -40.251 18.436 -0.850 1.00 15.57 203 PHE A O 1
ATOM 2919 N N . ALA A 1 199 ? -40.767 17.732 1.228 1.00 14.45 204 ALA A N 1
ATOM 2920 C CA . ALA A 1 199 ? -40.259 16.378 0.966 1.00 15.56 204 ALA A CA 1
ATOM 2921 C C . ALA A 1 199 ? -41.069 15.680 -0.120 1.00 15.55 204 ALA A C 1
ATOM 2922 O O . ALA A 1 199 ? -40.496 15.018 -0.991 1.00 17.59 204 ALA A O 1
ATOM 2929 N N . TYR A 1 200 ? -42.401 15.827 -0.105 1.00 15.90 205 TYR A N 1
ATOM 2930 C CA . TYR A 1 200 ? -43.194 15.244 -1.186 1.00 15.31 205 TYR A CA 1
ATOM 2931 C C . TYR A 1 200 ? -42.809 15.829 -2.544 1.00 18.04 205 TYR A C 1
ATOM 2932 O O . TYR A 1 200 ? -42.767 15.108 -3.548 1.00 18.85 205 TYR A O 1
ATOM 2950 N N . TYR A 1 201 ? -42.572 17.141 -2.609 1.00 15.43 206 TYR A N 1
ATOM 2951 C CA . TYR A 1 201 ? -42.231 17.753 -3.891 1.00 16.43 206 TYR A CA 1
ATOM 2952 C C . TYR A 1 201 ? -40.954 17.149 -4.459 1.00 17.30 206 TYR A C 1
ATOM 2953 O O . TYR A 1 201 ? -40.838 16.950 -5.674 1.00 18.35 206 TYR A O 1
ATOM 2971 N N . TYR A 1 202 ? -39.973 16.866 -3.599 1.00 15.95 207 TYR A N 1
ATOM 2972 C CA . TYR A 1 202 ? -38.631 16.556 -4.068 1.00 17.05 207 TYR A CA 1
ATOM 2973 C C . TYR A 1 202 ? -38.208 15.089 -3.988 1.00 19.57 207 TYR A C 1
ATOM 2974 O O . TYR A 1 202 ? -37.209 14.730 -4.620 1.00 19.09 207 TYR A O 1
ATOM 2992 N N . VAL A 1 203 ? -38.909 14.220 -3.264 1.00 17.71 208 VAL A N 1
ATOM 2993 C CA . VAL A 1 203 ? -38.355 12.867 -3.134 1.00 20.26 208 VAL A CA 1
ATOM 2994 C C . VAL A 1 203 ? -38.524 12.079 -4.439 1.00 23.14 208 VAL A C 1
ATOM 2995 O O . VAL A 1 203 ? -37.607 11.350 -4.848 1.00 23.08 208 VAL A O 1
ATOM 3008 N N . SER A 1 204 ? -39.631 12.270 -5.164 1.00 21.72 209 SER A N 1
ATOM 3009 C CA . SER A 1 204 ? -39.857 11.514 -6.389 1.00 26.78 209 SER A CA 1
ATOM 3010 C C . SER A 1 204 ? -40.915 12.211 -7.227 1.00 28.27 209 SER A C 1
ATOM 3011 O O . SER A 1 204 ? -41.671 13.047 -6.732 1.00 25.20 209 SER A O 1
ATOM 3019 N N . GLU A 1 205 ? -40.977 11.827 -8.503 1.00 25.87 210 GLU A N 1
ATOM 3020 C CA . GLU A 1 205 ? -42.025 12.332 -9.377 1.00 27.67 210 GLU A CA 1
ATOM 3021 C C . GLU A 1 205 ? -43.401 11.853 -8.916 1.00 28.69 210 GLU A 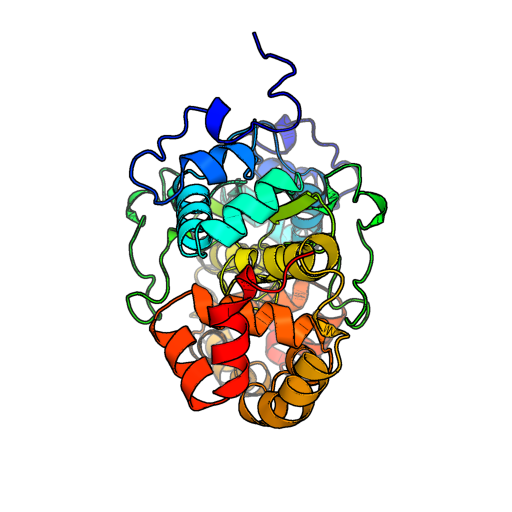C 1
ATOM 3022 O O . GLU A 1 205 ? -44.396 12.580 -9.030 1.00 26.14 210 GLU A O 1
ATOM 3026 N N . LYS A 1 206 ? -43.477 10.630 -8.393 1.00 27.49 211 LYS A N 1
ATOM 3027 C CA . LYS A 1 206 ? -44.748 10.099 -7.915 1.00 28.48 211 LYS A CA 1
ATOM 3028 C C . LYS A 1 206 ? -45.285 10.903 -6.729 1.00 29.61 211 LYS A C 1
ATOM 3029 O O . LYS A 1 206 ? -46.460 11.292 -6.711 1.00 26.11 211 LYS A O 1
ATOM 3048 N N . THR A 1 207 ? -44.447 11.146 -5.707 1.00 26.25 212 THR A N 1
ATOM 3049 C CA . THR A 1 207 ? -44.915 11.947 -4.575 1.00 22.73 212 THR A CA 1
ATOM 3050 C C . THR A 1 207 ? -45.193 13.389 -4.989 1.00 22.06 212 THR A C 1
ATOM 3051 O O . THR A 1 207 ? -46.130 14.011 -4.466 1.00 23.57 212 THR A O 1
ATOM 3062 N N . GLN A 1 208 ? -44.411 13.939 -5.918 1.00 20.76 213 GLN A N 1
ATOM 3063 C CA . GLN A 1 208 ? -44.681 15.300 -6.372 1.00 22.70 213 GLN A CA 1
ATOM 3064 C C . GLN A 1 208 ? -46.056 15.389 -7.030 1.00 24.95 213 GLN A C 1
ATOM 3065 O O . GLN A 1 208 ? -46.791 16.358 -6.820 1.00 21.65 213 GLN A O 1
ATOM 3079 N N . GLU A 1 209 ? -46.425 14.380 -7.818 1.00 26.18 214 GLU A N 1
ATOM 3080 C CA . GLU A 1 209 ? -47.740 14.401 -8.456 1.00 27.30 214 GLU A CA 1
ATOM 3081 C C . GLU A 1 209 ? -48.854 14.151 -7.450 1.00 26.26 214 GLU A C 1
ATOM 3082 O O . GLU A 1 209 ? -49.960 14.681 -7.609 1.00 29.35 214 GLU A O 1
ATOM 3094 N N . THR A 1 210 ? -48.584 13.382 -6.398 1.00 25.26 215 THR A N 1
ATOM 3095 C CA . THR A 1 210 ? -49.549 13.263 -5.310 1.00 27.77 215 THR A CA 1
ATOM 3096 C C . THR A 1 210 ? -49.803 14.611 -4.652 1.00 25.11 215 THR A C 1
ATOM 3097 O O . THR A 1 210 ? -50.951 14.989 -4.378 1.00 26.15 215 THR A O 1
ATOM 3108 N N . LEU A 1 211 ? -48.729 15.329 -4.348 1.00 21.19 216 LEU A N 1
ATOM 3109 C CA . LEU A 1 211 ? -48.866 16.667 -3.804 1.00 20.91 216 LEU A CA 1
ATOM 3110 C C . LEU A 1 211 ? -49.682 17.544 -4.744 1.00 23.63 216 LEU A C 1
ATOM 3111 O O . LEU A 1 211 ? -50.589 18.253 -4.310 1.00 22.63 216 LEU A O 1
ATOM 3127 N N . ARG A 1 212 ? -49.370 17.502 -6.046 1.00 20.59 217 ARG A N 1
ATOM 3128 C CA . ARG A 1 212 ? -50.027 18.376 -7.008 1.00 23.63 217 ARG A CA 1
ATOM 3129 C C . ARG A 1 212 ? -51.529 18.121 -7.044 1.00 26.40 217 ARG A C 1
ATOM 3130 O O . ARG A 1 212 ? -52.325 19.062 -7.143 1.00 23.67 217 ARG A O 1
ATOM 3151 N N . MET A 1 213 ? -51.933 16.858 -6.932 1.00 24.80 218 MET A N 1
ATOM 3152 C CA . MET A 1 213 ? -53.344 16.520 -7.079 1.00 31.71 218 MET A CA 1
ATOM 3153 C C . MET A 1 213 ? -54.135 16.837 -5.817 1.00 27.75 218 MET A C 1
ATOM 3154 O O . MET A 1 213 ? -55.271 17.312 -5.902 1.00 30.79 218 MET A O 1
ATOM 3168 N N . ALA A 1 214 ? -53.547 16.606 -4.643 1.00 23.75 219 ALA A N 1
ATOM 3169 C CA . ALA A 1 214 ? -54.249 16.821 -3.383 1.00 24.56 219 ALA A CA 1
ATOM 3170 C C . ALA A 1 214 ? -54.169 18.254 -2.884 1.00 27.06 219 ALA A C 1
ATOM 3171 O O . ALA A 1 214 ? -55.067 18.704 -2.158 1.00 25.68 219 ALA A O 1
ATOM 3178 N N . ALA A 1 215 ? -53.124 18.984 -3.277 1.00 22.56 220 ALA A N 1
ATOM 3179 C CA . ALA A 1 215 ? -52.796 20.275 -2.676 1.00 21.35 220 ALA A CA 1
ATOM 3180 C C . ALA A 1 215 ? -52.135 21.143 -3.743 1.00 21.66 220 ALA A C 1
ATOM 3181 O O . ALA A 1 215 ? -50.955 21.500 -3.646 1.00 21.13 220 ALA A O 1
ATOM 3188 N N . PRO A 1 216 ? -52.901 21.534 -4.770 1.00 21.77 221 PRO A N 1
ATOM 3189 C CA . PRO A 1 216 ? -52.302 22.228 -5.924 1.00 24.70 221 PRO A CA 1
ATOM 3190 C C . PRO A 1 216 ? -51.705 23.575 -5.592 1.00 23.34 221 PRO A C 1
ATOM 3191 O O . PRO A 1 216 ? -50.709 23.958 -6.213 1.00 23.26 221 PRO A O 1
ATOM 3202 N N . ARG A 1 217 ? -52.290 24.326 -4.658 1.00 22.22 222 ARG A N 1
ATOM 3203 C CA . ARG A 1 217 ? -51.709 25.617 -4.310 1.00 23.12 222 ARG A CA 1
ATOM 3204 C C . ARG A 1 217 ? -50.410 25.445 -3.520 1.00 24.39 222 ARG A C 1
ATOM 3205 O O . ARG A 1 217 ? -49.443 26.198 -3.719 1.00 22.56 222 ARG A O 1
ATOM 3226 N N . THR A 1 218 ? -50.363 24.451 -2.621 1.00 20.36 223 THR A N 1
ATOM 3227 C CA . THR A 1 218 ? -49.134 24.153 -1.903 1.00 17.67 223 THR A CA 1
ATOM 3228 C C . THR A 1 218 ? -48.038 23.716 -2.871 1.00 19.40 223 THR A C 1
ATOM 3229 O O . THR A 1 218 ? -46.871 24.086 -2.729 1.00 19.80 223 THR A O 1
ATOM 3240 N N . TYR A 1 219 ? -48.397 22.874 -3.840 1.00 20.49 224 TYR A N 1
ATOM 3241 C CA . TYR A 1 219 ? -47.454 22.479 -4.879 1.00 19.11 224 TYR A CA 1
ATOM 3242 C C . TYR A 1 219 ? -46.816 23.701 -5.547 1.00 19.78 224 TYR A C 1
ATOM 3243 O O . TYR A 1 219 ? -45.592 23.769 -5.730 1.00 19.11 224 TYR A O 1
ATOM 3261 N N . THR A 1 220 ? -47.640 24.672 -5.937 1.00 20.30 225 THR A N 1
ATOM 3262 C CA . THR A 1 220 ? -47.111 25.840 -6.635 1.00 24.61 225 THR A CA 1
ATOM 3263 C C . THR A 1 220 ? -46.243 26.671 -5.701 1.00 25.28 225 THR A C 1
ATOM 3264 O O . THR A 1 220 ? -45.185 27.178 -6.100 1.00 21.02 225 THR A O 1
ATOM 3275 N N . PHE A 1 221 ? -46.663 26.788 -4.439 1.00 21.13 226 PHE A N 1
ATOM 3276 C CA . PHE A 1 221 ? -45.864 27.486 -3.431 1.00 22.38 226 PHE A CA 1
ATOM 3277 C C . PHE A 1 221 ? -44.457 26.885 -3.302 1.00 20.61 226 PHE A C 1
ATOM 3278 O O . PHE A 1 221 ? -43.457 27.612 -3.239 1.00 19.67 226 PHE A O 1
ATOM 3295 N N . ILE A 1 222 ? -44.353 25.557 -3.235 1.00 18.25 227 ILE A N 1
ATOM 3296 C CA . ILE A 1 222 ? -43.044 24.920 -3.115 1.00 18.13 227 ILE A CA 1
ATOM 3297 C C . ILE A 1 222 ? -42.246 25.081 -4.409 1.00 17.45 227 ILE A C 1
ATOM 3298 O O . ILE A 1 222 ? -41.029 25.321 -4.392 1.00 18.73 227 ILE A O 1
ATOM 3314 N N . ARG A 1 223 ? -42.918 24.942 -5.545 1.00 17.86 228 ARG A N 1
ATOM 3315 C CA . ARG A 1 223 ? -42.235 25.050 -6.829 1.00 19.16 228 ARG A CA 1
ATOM 3316 C C . ARG A 1 223 ? -41.504 26.386 -6.977 1.00 22.05 228 ARG A C 1
ATOM 3317 O O . ARG A 1 223 ? -40.378 26.428 -7.489 1.00 21.54 228 ARG A O 1
ATOM 3338 N N . GLN A 1 224 ? -42.121 27.476 -6.528 1.00 19.66 229 GLN A N 1
ATOM 3339 C CA . GLN A 1 224 ? -41.555 28.822 -6.623 1.00 21.60 229 GLN A CA 1
ATOM 3340 C C . GLN A 1 224 ? -40.914 29.299 -5.328 1.00 20.15 229 GLN A C 1
ATOM 3341 O O . GLN A 1 224 ? -40.695 30.509 -5.162 1.00 19.88 229 GLN A O 1
ATOM 3355 N N . LEU A 1 225 ? -40.627 28.373 -4.408 1.00 17.33 230 LEU A N 1
ATOM 3356 C CA . LEU A 1 225 ? -40.133 28.728 -3.080 1.00 17.42 230 LEU A CA 1
ATOM 3357 C C . LEU A 1 225 ? -38.886 29.605 -3.140 1.00 17.49 230 LEU A C 1
ATOM 3358 O O . LEU A 1 225 ? -38.718 30.499 -2.308 1.00 18.38 230 LEU A O 1
ATOM 3374 N N . ALA A 1 226 ? -37.999 29.379 -4.118 1.00 16.50 231 ALA A N 1
ATOM 3375 C CA . ALA A 1 226 ? -36.728 30.102 -4.131 1.00 16.88 231 ALA A CA 1
ATOM 3376 C C . ALA A 1 226 ? -36.905 31.617 -4.243 1.00 19.63 231 ALA A C 1
ATOM 3377 O O . ALA A 1 226 ? -36.014 32.376 -3.837 1.00 19.14 231 ALA A O 1
ATOM 3384 N N . GLU A 1 227 ? -38.010 32.078 -4.823 1.00 15.97 232 GLU A N 1
ATOM 3385 C CA . GLU A 1 227 ? -38.297 33.504 -4.935 1.00 17.45 232 GLU A CA 1
ATOM 3386 C C . GLU A 1 227 ? -38.857 34.117 -3.652 1.00 16.67 232 GLU A C 1
ATOM 3387 O O . GLU A 1 227 ? -39.202 35.301 -3.659 1.00 17.27 232 GLU A O 1
ATOM 3399 N N . ARG A 1 228 ? -38.963 33.350 -2.566 1.00 16.13 233 ARG A N 1
ATOM 3400 C CA . ARG A 1 228 ? -39.541 33.820 -1.312 1.00 16.21 233 ARG A CA 1
ATOM 3401 C C . ARG A 1 228 ? -38.512 34.030 -0.195 1.00 18.50 233 ARG A C 1
ATOM 3402 O O . ARG A 1 228 ? -38.907 34.206 0.957 1.00 19.93 233 ARG A O 1
ATOM 3423 N N . ALA A 1 229 ? -37.218 34.048 -0.504 1.00 16.47 234 ALA A N 1
ATOM 3424 C CA . ALA A 1 229 ? -36.188 34.125 0.522 1.00 19.00 234 ALA A CA 1
ATOM 3425 C C . ALA A 1 229 ? -35.965 35.562 0.999 1.00 19.44 234 ALA A C 1
ATOM 3426 O O . ALA A 1 229 ? -36.455 36.546 0.420 1.00 20.51 234 ALA A O 1
ATOM 3433 N N . SER A 1 230 ? -35.212 35.661 2.093 1.00 21.95 235 SER A N 1
ATOM 3434 C CA . SER A 1 230 ? -34.879 36.940 2.719 1.00 24.01 235 SER A CA 1
ATOM 3435 C C . SER A 1 230 ? -33.384 36.993 3.076 1.00 24.37 235 SER A C 1
ATOM 3436 O O . SER A 1 230 ? -32.858 38.056 3.395 1.00 28.38 235 SER A O 1
ATOM 3445 N N . GLY B 1 24 ? -14.047 -7.389 14.224 1.00 28.85 29 GLY B N 1
ATOM 3446 C CA . GLY B 1 24 ? -14.703 -7.389 15.526 1.00 28.91 29 GLY B CA 1
ATOM 3447 C C . GLY B 1 24 ? -13.863 -7.972 16.652 1.00 29.77 29 GLY B C 1
ATOM 3448 O O . GLY B 1 24 ? -12.880 -8.678 16.417 1.00 29.52 29 GLY B O 1
ATOM 3451 N N . VAL B 1 25 ? -14.245 -7.664 17.889 1.00 24.59 30 VAL B N 1
ATOM 3452 C CA . VAL B 1 25 ? -13.548 -8.127 19.081 1.00 24.29 30 VAL B CA 1
ATOM 3453 C C . VAL B 1 25 ? -14.565 -8.735 20.042 1.00 22.83 30 VAL B C 1
ATOM 3454 O O . VAL B 1 25 ? -15.635 -8.163 20.282 1.00 18.70 30 VAL B O 1
ATOM 3467 N N . LEU B 1 26 ? -14.243 -9.902 20.587 1.00 22.55 31 LEU B N 1
ATOM 3468 C CA . LEU B 1 26 ? -15.106 -10.487 21.602 1.00 23.63 31 LEU B CA 1
ATOM 3469 C C . LEU B 1 26 ? -15.274 -9.504 22.758 1.00 22.45 31 LEU B C 1
ATOM 3470 O O . LEU B 1 26 ? -14.318 -8.853 23.189 1.00 24.99 31 LEU B O 1
ATOM 3486 N N . LEU B 1 27 ? -16.507 -9.386 23.254 1.00 20.25 32 LEU B N 1
ATOM 3487 C CA . LEU B 1 27 ? -16.799 -8.421 24.313 1.00 21.82 32 LEU B CA 1
ATOM 3488 C C . LEU B 1 27 ? -15.830 -8.549 25.489 1.00 22.53 32 LEU B C 1
ATOM 3489 O O . LEU B 1 27 ? -15.362 -7.539 26.026 1.00 22.97 32 LEU B O 1
ATOM 3505 N N . GLU B 1 28 ? -15.524 -9.777 25.919 1.00 23.94 33 GLU B N 1
ATOM 3506 C CA . GLU B 1 28 ? -14.680 -9.927 27.105 1.00 29.17 33 GLU B CA 1
ATOM 3507 C C . GLU B 1 28 ? -13.252 -9.465 26.867 1.00 30.66 33 GLU B C 1
ATOM 3508 O O . GLU B 1 28 ? -12.527 -9.225 27.836 1.00 31.79 33 GLU B O 1
ATOM 3520 N N . GLU B 1 29 ? -12.839 -9.329 25.611 1.00 29.05 34 GLU B N 1
ATOM 3521 C CA . GLU B 1 29 ? -11.504 -8.867 25.257 1.00 35.37 34 GLU B CA 1
ATOM 3522 C C . GLU B 1 29 ? -11.480 -7.411 24.817 1.00 36.84 34 GLU B C 1
ATOM 3523 O O . GLU B 1 29 ? -10.422 -6.915 24.416 1.00 35.87 34 GLU B O 1
ATOM 3535 N N . SER B 1 30 ? -12.614 -6.711 24.899 1.00 32.34 35 SER B N 1
ATOM 3536 C CA . SER B 1 30 ? -12.770 -5.413 24.260 1.00 31.10 35 SER B CA 1
ATOM 3537 C C . SER B 1 30 ? -12.348 -4.243 25.137 1.00 39.56 35 SER B C 1
ATOM 3538 O O . SER B 1 30 ? -11.999 -3.178 24.610 1.00 42.38 35 SER B O 1
ATOM 3546 N N . GLY B 1 31 ? -12.413 -4.379 26.454 1.00 39.66 36 GLY B N 1
ATOM 3547 C CA . GLY B 1 31 ? -12.183 -3.245 27.326 1.00 41.72 36 GLY B CA 1
ATOM 3548 C C . GLY B 1 31 ? -13.423 -2.445 27.679 1.00 43.42 36 GLY B C 1
ATOM 3549 O O . GLY B 1 31 ? -13.348 -1.570 28.555 1.00 44.33 36 GLY B O 1
ATOM 3553 N N . LEU B 1 32 ? -14.555 -2.692 27.020 1.00 40.50 37 LEU B N 1
ATOM 3554 C CA . LEU B 1 32 ? -15.813 -2.140 27.501 1.00 38.40 37 LEU B CA 1
ATOM 3555 C C . LEU B 1 32 ? -16.048 -2.596 28.934 1.00 44.87 37 LEU B C 1
ATOM 3556 O O . LEU B 1 32 ? -15.811 -3.759 29.279 1.00 42.72 37 LEU B O 1
ATOM 3572 N N . ASP B 1 33 ? -16.524 -1.679 29.769 1.00 45.35 38 ASP B N 1
ATOM 3573 C CA . ASP B 1 33 ? -16.840 -1.987 31.160 1.00 44.07 38 ASP B CA 1
ATOM 3574 C C . ASP B 1 33 ? -18.269 -2.507 31.214 1.00 42.34 38 ASP B C 1
ATOM 3575 O O . ASP B 1 33 ? -19.218 -1.769 30.925 1.00 37.60 38 ASP B O 1
ATOM 3584 N N . VAL B 1 34 ? -18.420 -3.780 31.575 1.00 40.62 39 VAL B N 1
ATOM 3585 C CA . VAL B 1 34 ? -19.728 -4.426 31.617 1.00 34.08 39 VAL B CA 1
ATOM 3586 C C . VAL B 1 34 ? -19.897 -5.146 32.949 1.00 33.85 39 VAL B C 1
ATOM 3587 O O . VAL B 1 34 ? -20.744 -6.034 33.076 1.00 29.38 39 VAL B O 1
ATOM 3600 N N . GLN B 1 35 ? -19.128 -4.741 33.962 1.00 35.65 40 GLN B N 1
ATOM 3601 C CA . GLN B 1 35 ? -19.112 -5.483 35.218 1.00 40.68 40 GLN B CA 1
ATOM 3602 C C . GLN B 1 35 ? -20.441 -5.430 35.970 1.00 34.15 40 GLN B C 1
ATOM 3603 O O . GLN B 1 35 ? -20.706 -6.323 36.778 1.00 34.98 40 GLN B O 1
ATOM 3617 N N . THR B 1 36 ? -21.284 -4.433 35.712 1.00 30.82 41 THR B N 1
ATOM 3618 C CA . THR B 1 36 ? -22.595 -4.330 36.343 1.00 33.54 41 THR B CA 1
ATOM 3619 C C . THR B 1 36 ? -23.716 -4.934 35.502 1.00 29.82 41 THR B C 1
ATOM 3620 O O . THR B 1 36 ? -24.885 -4.816 35.880 1.00 32.16 41 THR B O 1
ATOM 3631 N N . ILE B 1 37 ? -23.403 -5.562 34.375 1.00 26.29 42 ILE B N 1
ATOM 3632 C CA . ILE B 1 37 ? -24.448 -6.156 33.542 1.00 26.24 42 ILE B CA 1
ATOM 3633 C C . ILE B 1 37 ? -24.683 -7.586 34.015 1.00 26.85 42 ILE B C 1
ATOM 3634 O O . ILE B 1 37 ? -23.719 -8.357 34.116 1.00 24.56 42 ILE B O 1
ATOM 3650 N N . PRO B 1 38 ? -25.922 -7.992 34.311 1.00 26.93 43 PRO B N 1
ATOM 3651 C CA . PRO B 1 38 ? -26.170 -9.397 34.664 1.00 24.14 43 PRO B CA 1
ATOM 3652 C C . PRO B 1 38 ? -25.625 -10.344 33.606 1.00 22.51 43 PRO B C 1
ATOM 3653 O O . PRO B 1 38 ? -25.703 -10.069 32.410 1.00 21.44 43 PRO B O 1
ATOM 3664 N N . SER B 1 39 ? -25.054 -11.458 34.067 1.00 20.27 44 SER B N 1
ATOM 3665 C CA . SER B 1 39 ? -24.530 -12.510 33.189 1.00 20.24 44 SER B CA 1
ATOM 3666 C C . SER B 1 39 ? -23.438 -11.995 32.250 1.00 20.86 44 SER B C 1
ATOM 3667 O O . SER B 1 39 ? -23.241 -12.556 31.167 1.00 19.72 44 SER B O 1
ATOM 3675 N N . HIS B 1 40 ? -22.688 -10.957 32.652 1.00 22.28 45 HIS B N 1
ATOM 3676 C CA . HIS B 1 40 ? -21.709 -10.402 31.716 1.00 23.03 45 HIS B CA 1
ATOM 3677 C C . HIS B 1 40 ? -20.595 -11.401 31.438 1.00 22.77 45 HIS B C 1
ATOM 3678 O O . HIS B 1 40 ? -19.971 -11.344 30.376 1.00 23.12 45 HIS B O 1
ATOM 3692 N N . ASP B 1 41 ? -20.385 -12.353 32.338 1.00 20.58 46 ASP B N 1
ATOM 3693 C CA . ASP B 1 41 ? -19.374 -13.375 32.101 1.00 25.18 46 ASP B CA 1
ATOM 3694 C C . ASP B 1 41 ? -19.755 -14.257 30.914 1.00 25.08 46 ASP B C 1
ATOM 3695 O O . ASP B 1 41 ? -18.883 -14.678 30.139 1.00 26.37 46 ASP B O 1
ATOM 3704 N N . VAL B 1 42 ? -21.056 -14.529 30.746 1.00 20.45 47 VAL B N 1
ATOM 3705 C CA . VAL B 1 42 ? -21.525 -15.321 29.622 1.00 18.73 47 VAL B CA 1
ATOM 3706 C C . VAL B 1 42 ? -21.611 -14.459 28.371 1.00 19.94 47 VAL B C 1
ATOM 3707 O O . VAL B 1 42 ? -21.133 -14.841 27.297 1.00 17.34 47 VAL B O 1
ATOM 3720 N N . LEU B 1 43 ? -22.217 -13.276 28.487 1.00 18.09 48 LEU B N 1
ATOM 3721 C CA . LEU B 1 43 ? -22.344 -12.419 27.316 1.00 18.05 48 LEU B CA 1
ATOM 3722 C C . LEU B 1 43 ? -20.985 -11.968 26.795 1.00 17.87 48 LEU B C 1
ATOM 3723 O O . LEU B 1 43 ? -20.859 -11.672 25.601 1.00 17.76 48 LEU B O 1
ATOM 3739 N N . GLY B 1 44 ? -19.965 -11.909 27.659 1.00 19.52 49 GLY B N 1
ATOM 3740 C CA . GLY B 1 44 ? -18.610 -11.610 27.210 1.00 18.71 49 GLY B CA 1
ATOM 3741 C C . GLY B 1 44 ? -18.038 -12.632 26.241 1.00 21.39 49 GLY B C 1
ATOM 3742 O O . GLY B 1 44 ? -17.106 -12.308 25.500 1.00 22.78 49 GLY B O 1
ATOM 3746 N N . ARG B 1 45 ? -18.573 -13.857 26.236 1.00 19.66 50 ARG B N 1
ATOM 3747 C CA . ARG B 1 45 ? -18.149 -14.929 25.345 1.00 21.68 50 ARG B CA 1
ATOM 3748 C C . ARG B 1 45 ? -19.062 -15.088 24.140 1.00 22.87 50 ARG B C 1
ATOM 3749 O O . ARG B 1 45 ? -18.770 -15.900 23.246 1.00 24.79 50 ARG B O 1
ATOM 3770 N N . ILE B 1 46 ? -20.160 -14.355 24.106 1.00 18.20 51 ILE B N 1
ATOM 3771 C CA . ILE B 1 46 ? -21.148 -14.426 23.029 1.00 16.90 51 ILE B CA 1
ATOM 3772 C C . ILE B 1 46 ? -21.063 -13.218 22.117 1.00 15.95 51 ILE B C 1
ATOM 3773 O O . ILE B 1 46 ? -21.150 -13.342 20.896 1.00 15.62 51 ILE B O 1
ATOM 3789 N N . VAL B 1 47 ? -20.999 -12.023 22.706 1.00 17.20 52 VAL B N 1
ATOM 3790 C CA . VAL B 1 47 ? -21.159 -10.774 21.970 1.00 15.54 52 VAL B CA 1
ATOM 3791 C C . VAL B 1 47 ? -19.821 -10.359 21.379 1.00 15.22 52 VAL B C 1
ATOM 3792 O O . VAL B 1 47 ? -18.783 -10.414 22.039 1.00 16.65 52 VAL B O 1
ATOM 3805 N N . ILE B 1 48 ? -19.857 -9.939 20.119 1.00 15.16 53 ILE B N 1
ATOM 3806 C CA . ILE B 1 48 ? -18.705 -9.416 19.406 1.00 14.66 53 ILE B CA 1
ATOM 3807 C C . ILE B 1 48 ? -19.006 -7.958 19.107 1.00 16.93 53 ILE B C 1
ATOM 3808 O O . ILE B 1 48 ? -20.089 -7.654 18.594 1.00 16.87 53 ILE B O 1
ATOM 3824 N N . VAL B 1 49 ? -18.099 -7.058 19.482 1.00 16.16 54 VAL B N 1
ATOM 3825 C CA . VAL B 1 49 ? -18.351 -5.628 19.249 1.00 18.26 54 VAL B CA 1
ATOM 3826 C C . VAL B 1 49 ? -17.381 -5.098 18.202 1.00 18.84 54 VAL B C 1
ATOM 3827 O O . VAL B 1 49 ? -16.377 -5.756 17.892 1.00 21.65 54 VAL B O 1
ATOM 3840 N N . PRO B 1 50 ? -17.617 -3.920 17.641 1.00 20.25 55 PRO B N 1
ATOM 3841 C CA . PRO B 1 50 ? -16.618 -3.339 16.741 1.00 23.76 55 PRO B CA 1
ATOM 3842 C C . PRO B 1 50 ? -15.344 -3.025 17.509 1.00 25.45 55 PRO B C 1
ATOM 3843 O O . PRO B 1 50 ? -15.346 -2.836 18.729 1.00 24.91 55 PRO B O 1
ATOM 3854 N N . GLU B 1 51 ? -14.227 -2.984 16.796 1.00 31.49 56 GLU B N 1
ATOM 3855 C CA . GLU B 1 51 ? -12.979 -2.708 17.506 1.00 40.14 56 GLU B CA 1
ATOM 3856 C C . GLU B 1 51 ? -12.931 -1.272 18.041 1.00 36.46 56 GLU B C 1
ATOM 3857 O O . GLU B 1 51 ? -12.309 -1.023 19.077 1.00 33.73 56 GLU B O 1
ATOM 3869 N N . THR B 1 52 ? -13.620 -0.330 17.404 1.00 33.17 57 THR B N 1
ATOM 3870 C CA . THR B 1 52 ? -13.568 1.063 17.842 1.00 32.75 57 THR B CA 1
ATOM 3871 C C . THR B 1 52 ? -14.609 1.847 17.047 1.00 33.84 57 THR B C 1
ATOM 3872 O O . THR B 1 52 ? -15.256 1.312 16.146 1.00 30.76 57 THR B O 1
ATOM 3883 N N . ASP B 1 53 ? -14.777 3.124 17.406 1.00 30.42 58 ASP B N 1
ATOM 3884 C CA . ASP B 1 53 ? -15.673 4.028 16.686 1.00 31.03 58 ASP B CA 1
ATOM 3885 C C . ASP B 1 53 ? -17.109 3.501 16.643 1.00 29.09 58 ASP B C 1
ATOM 3886 O O . ASP B 1 53 ? -17.727 3.415 15.579 1.00 28.97 58 ASP B O 1
ATOM 3895 N N . PHE B 1 54 ? -17.652 3.146 17.808 1.00 21.72 59 PHE B N 1
ATOM 3896 C CA . PHE B 1 54 ? -19.067 2.809 17.914 1.00 21.46 59 PHE B CA 1
ATOM 3897 C C . PHE B 1 54 ? -19.634 3.444 19.181 1.00 18.57 59 PHE B C 1
ATOM 3898 O O . PHE B 1 54 ? -18.896 3.910 20.057 1.00 18.83 59 PHE B O 1
ATOM 3915 N N . SER B 1 55 ? -20.962 3.433 19.289 1.00 17.88 60 SER B N 1
ATOM 3916 C CA . SER B 1 55 ? -21.648 4.033 20.433 1.00 18.50 60 SER B CA 1
ATOM 3917 C C . SER B 1 55 ? -21.628 3.093 21.636 1.00 17.28 60 SER B C 1
ATOM 3918 O O . SER B 1 55 ? -22.279 2.038 21.625 1.00 16.39 60 SER B O 1
ATOM 3926 N N . PHE B 1 56 ? -20.909 3.501 22.695 1.00 18.63 61 PHE B N 1
ATOM 3927 C CA . PHE B 1 56 ? -20.936 2.754 23.951 1.00 17.22 61 PHE B CA 1
ATOM 3928 C C . PHE B 1 56 ? -22.348 2.673 24.532 1.00 20.09 61 PHE B C 1
ATOM 3929 O O . PHE B 1 56 ? -22.739 1.632 25.079 1.00 18.97 61 PHE B O 1
ATOM 3946 N N . ASP B 1 57 ? -23.128 3.769 24.449 1.00 20.36 62 ASP B N 1
ATOM 3947 C CA . ASP B 1 57 ? -24.496 3.730 24.979 1.00 20.39 62 ASP B CA 1
ATOM 3948 C C . ASP B 1 57 ? -25.363 2.723 24.228 1.00 19.78 62 ASP B C 1
ATOM 3949 O O . ASP B 1 57 ? -26.130 1.970 24.840 1.00 20.29 62 ASP B O 1
ATOM 3958 N N . GLU B 1 58 ? -25.272 2.693 22.900 1.00 17.84 63 GLU B N 1
ATOM 3959 C CA . GLU B 1 58 ? -26.054 1.725 22.139 1.00 17.06 63 GLU B CA 1
ATOM 3960 C C . GLU B 1 58 ? -25.616 0.306 22.438 1.00 17.38 63 GLU B C 1
ATOM 3961 O O . GLU B 1 58 ? -26.455 -0.592 22.621 1.00 18.24 63 GLU B O 1
ATOM 3973 N N . ALA B 1 59 ? -24.306 0.079 22.470 1.00 16.50 64 ALA B N 1
ATOM 3974 C CA . ALA B 1 59 ? -23.800 -1.250 22.786 1.00 15.54 64 ALA B CA 1
ATOM 3975 C C . ALA B 1 59 ? -24.273 -1.675 24.176 1.00 18.02 64 ALA B C 1
ATOM 3976 O O . ALA B 1 59 ? -24.754 -2.805 24.375 1.00 19.56 64 ALA B O 1
ATOM 3983 N N . ASN B 1 60 ? -24.147 -0.769 25.144 1.00 17.46 65 ASN B N 1
ATOM 3984 C CA . ASN B 1 60 ? -24.545 -1.054 26.520 1.00 18.61 65 ASN B CA 1
ATOM 3985 C C . ASN B 1 60 ? -26.020 -1.423 26.590 1.00 20.80 65 ASN B C 1
ATOM 3986 O O . ASN B 1 60 ? -26.401 -2.378 27.269 1.00 20.80 65 ASN B O 1
ATOM 3997 N N . GLU B 1 61 ? -26.872 -0.659 25.900 1.00 17.79 66 GLU B N 1
ATOM 3998 C CA . GLU B 1 61 ? -28.312 -0.902 25.974 1.00 21.11 66 GLU B CA 1
ATOM 3999 C C . GLU B 1 61 ? -28.683 -2.220 25.309 1.00 21.59 66 GLU B C 1
ATOM 4000 O O . GLU B 1 61 ? -29.539 -2.949 25.821 1.00 17.95 66 GLU B O 1
ATOM 4012 N N . THR B 1 62 ? -28.047 -2.546 24.171 1.00 15.99 67 THR B N 1
ATOM 4013 C CA . THR B 1 62 ? -28.284 -3.819 23.500 1.00 16.22 67 THR B CA 1
ATOM 4014 C C . THR B 1 62 ? -27.846 -4.989 24.370 1.00 17.63 67 THR B C 1
ATOM 4015 O O . THR B 1 62 ? -28.573 -5.990 24.499 1.00 15.91 67 THR B O 1
ATOM 4026 N N . ILE B 1 63 ? -26.662 -4.872 24.985 1.00 15.62 68 ILE B N 1
ATOM 4027 C CA . ILE B 1 63 ? -26.147 -5.958 25.817 1.00 17.36 68 ILE B CA 1
ATOM 4028 C C . ILE B 1 63 ? -27.011 -6.119 27.066 1.00 18.10 68 ILE B C 1
ATOM 4029 O O . ILE B 1 63 ? -27.319 -7.245 27.474 1.00 16.77 68 ILE B O 1
ATOM 4045 N N . ARG B 1 64 ? -27.472 -5.008 27.654 1.00 16.37 69 ARG B N 1
ATOM 4046 C CA . ARG B 1 64 ? -28.346 -5.098 28.827 1.00 16.41 69 ARG B CA 1
ATOM 4047 C C . ARG B 1 64 ? -29.704 -5.714 28.486 1.00 17.46 69 ARG B C 1
ATOM 4048 O O . ARG B 1 64 ? -30.328 -6.347 29.353 1.00 17.46 69 ARG B O 1
ATOM 4069 N N . THR B 1 65 ? -30.201 -5.494 27.263 1.00 17.22 70 THR B N 1
ATOM 4070 C CA . THR B 1 65 ? -31.437 -6.131 26.828 1.00 16.65 70 THR B CA 1
ATOM 4071 C C . THR B 1 65 ? -31.240 -7.642 26.739 1.00 16.33 70 THR B C 1
ATOM 4072 O O . THR B 1 65 ? -32.066 -8.423 27.235 1.00 16.35 70 THR B O 1
ATOM 4083 N N . LEU B 1 66 ? -30.137 -8.063 26.122 1.00 15.64 71 LEU B N 1
ATOM 4084 C CA . LEU B 1 66 ? -29.826 -9.489 26.036 1.00 16.05 71 LEU B CA 1
ATOM 4085 C C . LEU B 1 66 ? -29.653 -10.084 27.422 1.00 15.92 71 LEU B C 1
ATOM 4086 O O . LEU B 1 66 ? -30.019 -11.246 27.646 1.00 16.01 71 LEU B O 1
ATOM 4102 N N . ALA B 1 67 ? -29.127 -9.293 28.368 1.00 16.09 72 ALA B N 1
ATOM 4103 C CA . ALA B 1 67 ? -28.894 -9.730 29.746 1.00 15.66 72 ALA B CA 1
ATOM 4104 C C . ALA B 1 67 ? -30.188 -9.952 30.521 1.00 17.85 72 ALA B C 1
ATOM 4105 O O . ALA B 1 67 ? -30.126 -10.486 31.635 1.00 17.96 72 ALA B O 1
ATOM 4112 N N . ARG B 1 68 ? -31.342 -9.539 29.975 1.00 17.47 73 ARG B N 1
ATOM 4113 C CA . ARG B 1 68 ? -32.618 -9.889 30.591 1.00 18.30 73 ARG B CA 1
ATOM 4114 C C . ARG B 1 68 ? -32.949 -11.367 30.411 1.00 18.82 73 ARG B C 1
ATOM 4115 O O . ARG B 1 68 ? -33.798 -11.890 31.139 1.00 17.27 73 ARG B O 1
ATOM 4136 N N . ILE B 1 69 ? -32.304 -12.044 29.456 1.00 16.37 74 ILE B N 1
ATOM 4137 C CA . ILE B 1 69 ? -32.547 -13.461 29.227 1.00 15.73 74 ILE B CA 1
ATOM 4138 C C . ILE B 1 69 ? -31.968 -14.281 30.371 1.00 16.33 74 ILE B C 1
ATOM 4139 O O . ILE B 1 69 ? -30.856 -14.025 30.854 1.00 18.23 74 ILE B O 1
ATOM 4155 N N . ASP B 1 70 ? -32.721 -15.292 30.807 1.00 16.70 75 ASP B N 1
ATOM 4156 C CA . ASP B 1 70 ? -32.280 -16.129 31.915 1.00 17.47 75 ASP B CA 1
ATOM 4157 C C . ASP B 1 70 ? -30.875 -16.658 31.664 1.00 19.29 75 ASP B C 1
ATOM 4158 O O . ASP B 1 70 ? -30.562 -17.124 30.566 1.00 16.58 75 ASP B O 1
ATOM 4167 N N . ARG B 1 71 ? -30.056 -16.648 32.719 1.00 18.12 76 ARG B N 1
ATOM 4168 C CA . ARG B 1 71 ? -28.663 -17.086 32.604 1.00 18.49 76 ARG B CA 1
ATOM 4169 C C . ARG B 1 71 ? -28.536 -18.470 31.965 1.00 20.45 76 ARG B C 1
ATOM 4170 O O . ARG B 1 71 ? -27.626 -18.704 31.156 1.00 19.21 76 ARG B O 1
ATOM 4191 N N . ARG B 1 72 ? -29.402 -19.414 32.348 1.00 18.89 77 ARG B N 1
ATOM 4192 C CA . ARG B 1 72 ? -29.274 -20.777 31.836 1.00 21.20 77 ARG B CA 1
ATOM 4193 C C . ARG B 1 72 ? -29.378 -20.811 30.314 1.00 19.90 77 ARG B C 1
ATOM 4194 O O . ARG B 1 72 ? -28.690 -21.600 29.653 1.00 20.49 77 ARG B O 1
ATOM 4215 N N . ILE B 1 73 ? -30.250 -19.986 29.737 1.00 18.08 78 ILE B N 1
ATOM 4216 C CA . ILE B 1 73 ? -30.382 -19.942 28.280 1.00 16.41 78 ILE B CA 1
ATOM 4217 C C . ILE B 1 73 ? -29.134 -19.335 27.647 1.00 16.00 78 ILE B C 1
ATOM 4218 O O . ILE B 1 73 ? -28.622 -19.838 26.635 1.00 14.42 78 ILE B O 1
ATOM 4234 N N . LEU B 1 74 ? -28.610 -18.249 28.235 1.00 16.48 79 LEU B N 1
ATOM 4235 C CA . LEU B 1 74 ? -27.374 -17.660 27.727 1.00 15.77 79 LEU B CA 1
ATOM 4236 C C . LEU B 1 74 ? -26.210 -18.652 27.786 1.00 16.46 79 LEU B C 1
ATOM 4237 O O . LEU B 1 74 ? -25.414 -18.745 26.839 1.00 15.69 79 LEU B O 1
ATOM 4253 N N . GLU B 1 75 ? -26.072 -19.386 28.899 1.00 14.86 80 GLU B N 1
ATOM 4254 C CA . GLU B 1 75 ? -25.012 -20.389 28.995 1.00 16.81 80 GLU B CA 1
ATOM 4255 C C . GLU B 1 75 ? -25.168 -21.456 27.919 1.00 17.54 80 GLU B C 1
ATOM 4256 O O . GLU B 1 75 ? -24.168 -21.889 27.325 1.00 17.58 80 GLU B O 1
ATOM 4268 N N . GLN B 1 76 ? -26.404 -21.898 27.649 1.00 16.37 81 GLN B N 1
ATOM 4269 C CA . GLN B 1 76 ? -26.581 -22.882 26.582 1.00 18.25 81 GLN B CA 1
ATOM 4270 C C . GLN B 1 76 ? -26.153 -22.286 25.241 1.00 15.55 81 GLN B C 1
ATOM 4271 O O . GLN B 1 76 ? -25.439 -22.939 24.464 1.00 15.30 81 GLN B O 1
ATOM 4285 N N . ALA B 1 77 ? -26.521 -21.023 24.983 1.00 16.42 82 ALA B N 1
ATOM 4286 C CA . ALA B 1 77 ? -26.127 -20.381 23.730 1.00 15.57 82 ALA B CA 1
ATOM 4287 C C . ALA B 1 77 ? -24.608 -20.379 23.573 1.00 15.83 82 ALA B C 1
ATOM 4288 O O . ALA B 1 77 ? -24.085 -20.742 22.509 1.00 16.26 82 ALA B O 1
ATOM 4295 N N . ALA B 1 78 ? -23.874 -20.000 24.634 1.00 15.46 83 ALA B N 1
ATOM 4296 C CA . ALA B 1 78 ? -22.410 -20.005 24.564 1.00 16.66 83 ALA B CA 1
A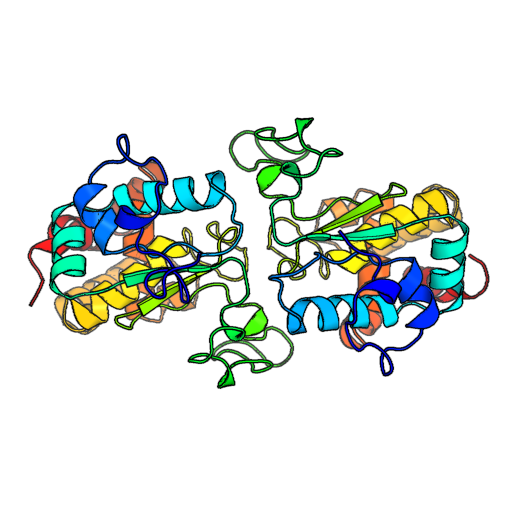TOM 4297 C C . ALA B 1 78 ? -21.861 -21.411 24.349 1.00 17.42 83 ALA B C 1
ATOM 4298 O O . ALA B 1 78 ? -20.926 -21.598 23.557 1.00 16.80 83 ALA B O 1
ATOM 4305 N N . ASN B 1 79 ? -22.434 -22.418 25.024 1.00 15.80 84 ASN B N 1
ATOM 4306 C CA . ASN B 1 79 ? -21.967 -23.799 24.856 1.00 17.58 84 ASN B CA 1
ATOM 4307 C C . ASN B 1 79 ? -22.272 -24.370 23.477 1.00 17.67 84 ASN B C 1
ATOM 4308 O O . ASN B 1 79 ? -21.613 -25.329 23.068 1.00 20.01 84 ASN B O 1
ATOM 4319 N N . HIS B 1 80 ? -23.250 -23.818 22.769 1.00 15.41 85 HIS B N 1
ATOM 4320 C CA . HIS B 1 80 ? -23.520 -24.182 21.379 1.00 16.73 85 HIS B CA 1
ATOM 4321 C C . HIS B 1 80 ? -22.767 -23.285 20.392 1.00 18.15 85 HIS B C 1
ATOM 4322 O O . HIS B 1 80 ? -22.974 -23.387 19.183 1.00 17.73 85 HIS B O 1
ATOM 4336 N N . HIS B 1 81 ? -21.874 -22.435 20.891 1.00 16.64 86 HIS B N 1
ATOM 4337 C CA . HIS B 1 81 ? -21.039 -21.554 20.074 1.00 17.22 86 HIS B CA 1
ATOM 4338 C C . HIS B 1 81 ? -21.868 -20.627 19.178 1.00 17.52 86 HIS B C 1
ATOM 4339 O O . HIS B 1 81 ? -21.546 -20.413 18.009 1.00 17.61 86 HIS B O 1
ATOM 4353 N N . ILE B 1 82 ? -22.931 -20.028 19.752 1.00 13.99 87 ILE B N 1
ATOM 4354 C CA . ILE B 1 82 ? -23.648 -18.929 19.122 1.00 15.13 87 ILE B CA 1
ATOM 4355 C C . ILE B 1 82 ? -22.975 -17.612 19.490 1.00 16.91 87 ILE B C 1
ATOM 4356 O O . ILE B 1 82 ? -22.633 -17.367 20.655 1.00 16.32 87 ILE B O 1
ATOM 4372 N N . TYR B 1 83 ? -22.813 -16.751 18.488 1.00 14.99 88 TYR B N 1
ATOM 4373 C CA . TYR B 1 83 ? -22.253 -15.424 18.669 1.00 16.42 88 TYR B CA 1
ATOM 4374 C C . TYR B 1 83 ? -23.199 -14.371 18.110 1.00 16.11 88 TYR B C 1
ATOM 4375 O O . TYR B 1 83 ? -23.921 -14.598 17.126 1.00 15.98 88 TYR B O 1
ATOM 4393 N N . ILE B 1 84 ? -23.165 -13.199 18.740 1.00 15.29 89 ILE B N 1
ATOM 4394 C CA . ILE B 1 84 ? -23.987 -12.060 18.351 1.00 14.25 89 ILE B CA 1
ATOM 4395 C C . ILE B 1 84 ? -23.038 -10.914 18.039 1.00 16.36 89 ILE B C 1
ATOM 4396 O O . ILE B 1 84 ? -22.399 -10.374 18.949 1.00 15.77 89 ILE B O 1
ATOM 4412 N N . GLN B 1 85 ? -22.925 -10.557 16.770 1.00 15.21 90 GLN B N 1
ATOM 4413 C CA . GLN B 1 85 ? -21.992 -9.521 16.338 1.00 14.11 90 GLN B CA 1
ATOM 4414 C C . GLN B 1 85 ? -22.755 -8.216 16.154 1.00 15.81 90 GLN B C 1
ATOM 4415 O O . GLN B 1 85 ? -23.727 -8.152 15.385 1.00 14.72 90 GLN B O 1
ATOM 4429 N N . LEU B 1 86 ? -22.322 -7.198 16.894 1.00 15.07 91 LEU B N 1
ATOM 4430 C CA . LEU B 1 86 ? -22.875 -5.862 16.812 1.00 15.78 91 LEU B CA 1
ATOM 4431 C C . LEU B 1 86 ? -22.086 -5.046 15.792 1.00 15.04 91 LEU B C 1
ATOM 4432 O O . LEU B 1 86 ? -20.848 -4.995 15.848 1.00 18.42 91 LEU B O 1
ATOM 4448 N N . LEU B 1 87 ? -22.811 -4.425 14.855 1.00 16.64 92 LEU B N 1
ATOM 4449 C CA . LEU B 1 87 ? -22.240 -3.731 13.701 1.00 15.74 92 LEU B CA 1
ATOM 4450 C C . LEU B 1 87 ? -22.607 -2.255 13.726 1.00 17.79 92 LEU B C 1
ATOM 4451 O O . LEU B 1 87 ? -23.674 -1.885 14.196 1.00 16.23 92 LEU B O 1
ATOM 4467 N N . THR B 1 88 ? -21.752 -1.412 13.144 1.00 18.19 93 THR B N 1
ATOM 4468 C CA . THR B 1 88 ? -22.169 -0.039 12.877 1.00 18.63 93 THR B CA 1
ATOM 4469 C C . THR B 1 88 ? -22.696 0.148 11.447 1.00 23.44 93 THR B C 1
ATOM 4470 O O . THR B 1 88 ? -23.585 0.979 11.231 1.00 27.61 93 THR B O 1
ATOM 4481 N N . ASN B 1 89 ? -22.231 -0.673 10.514 1.00 22.09 94 ASN B N 1
ATOM 4482 C CA . ASN B 1 89 ? -22.439 -0.656 9.067 1.00 23.64 94 ASN B CA 1
ATOM 4483 C C . ASN B 1 89 ? -23.588 -1.575 8.650 1.00 21.83 94 ASN B C 1
ATOM 4484 O O . ASN B 1 89 ? -24.005 -2.451 9.406 1.00 20.31 94 ASN B O 1
ATOM 4495 N N . PRO B 1 90 ? -24.080 -1.446 7.403 1.00 19.10 95 PRO B N 1
ATOM 4496 C CA . PRO B 1 90 ? -25.080 -2.403 6.887 1.00 18.53 95 PRO B CA 1
ATOM 4497 C C . PRO B 1 90 ? -24.576 -3.844 6.947 1.00 22.19 95 PRO B C 1
ATOM 4498 O O . PRO B 1 90 ? -23.390 -4.118 6.762 1.00 20.51 95 PRO B O 1
ATOM 4509 N N . ILE B 1 91 ? -25.508 -4.779 7.155 1.00 20.82 96 ILE B N 1
ATOM 4510 C CA . ILE B 1 91 ? -25.109 -6.182 7.272 1.00 21.57 96 ILE B CA 1
ATOM 4511 C C . ILE B 1 91 ? -24.500 -6.692 5.974 1.00 23.10 96 ILE B C 1
ATOM 4512 O O . ILE B 1 91 ? -23.706 -7.640 6.000 1.00 25.01 96 ILE B O 1
ATOM 4528 N N . THR B 1 92 ? -24.873 -6.106 4.821 1.00 21.14 97 THR B N 1
ATOM 4529 C CA . THR B 1 92 ? -24.383 -6.547 3.520 1.00 26.79 97 THR B CA 1
ATOM 4530 C C . THR B 1 92 ? -22.932 -6.153 3.285 1.00 31.57 97 THR B C 1
ATOM 4531 O O . THR B 1 92 ? -22.354 -6.555 2.273 1.00 30.74 97 THR B O 1
ATOM 4542 N N . ASP B 1 93 ? -22.332 -5.378 4.185 1.00 27.53 98 ASP B N 1
ATOM 4543 C CA . ASP B 1 93 ? -20.885 -5.209 4.164 1.00 32.41 98 ASP B CA 1
ATOM 4544 C C . ASP B 1 93 ? -20.141 -6.391 4.790 1.00 30.82 98 ASP B C 1
ATOM 4545 O O . ASP B 1 93 ? -18.920 -6.491 4.622 1.00 37.93 98 ASP B O 1
ATOM 4554 N N . GLU B 1 94 ? -20.828 -7.283 5.483 1.00 27.46 99 GLU B N 1
ATOM 4555 C CA . GLU B 1 94 ? -20.170 -8.401 6.143 1.00 29.94 99 GLU B CA 1
ATOM 4556 C C . GLU B 1 94 ? -20.012 -9.591 5.193 1.00 38.01 99 GLU B C 1
ATOM 4557 O O . GLU B 1 94 ? -20.884 -9.850 4.353 1.00 35.39 99 GLU B O 1
ATOM 4569 N N . PRO B 1 95 ? -18.908 -10.333 5.314 1.00 40.99 100 PRO B N 1
ATOM 4570 C CA . PRO B 1 95 ? -18.695 -11.473 4.400 1.00 42.74 100 PRO B CA 1
ATOM 4571 C C . PRO B 1 95 ? -19.866 -12.442 4.325 1.00 38.10 100 PRO B C 1
ATOM 4572 O O . PRO B 1 95 ? -20.235 -12.852 3.224 1.00 42.88 100 PRO B O 1
ATOM 4583 N N . ILE B 1 96 ? -20.471 -12.817 5.452 1.00 36.16 101 ILE B N 1
ATOM 4584 C CA . ILE B 1 96 ? -21.557 -13.783 5.414 1.00 43.38 101 ILE B CA 1
ATOM 4585 C C . ILE B 1 96 ? -22.793 -13.284 4.680 1.00 46.68 101 ILE B C 1
ATOM 4586 O O . ILE B 1 96 ? -23.682 -14.096 4.383 1.00 42.67 101 ILE B O 1
ATOM 4602 N N . ALA B 1 97 ? -22.887 -11.976 4.386 1.00 38.91 102 ALA B N 1
ATOM 4603 C CA . ALA B 1 97 ? -24.093 -11.407 3.786 1.00 36.64 102 ALA B CA 1
ATOM 4604 C C . ALA B 1 97 ? -23.805 -10.566 2.547 1.00 32.99 102 ALA B C 1
ATOM 4605 O O . ALA B 1 97 ? -24.737 -9.978 1.979 1.00 33.89 102 ALA B O 1
ATOM 4612 N N . ARG B 1 98 ? -22.556 -10.526 2.082 1.00 32.77 103 ARG B N 1
ATOM 4613 C CA . ARG B 1 98 ? -22.198 -9.655 0.968 1.00 34.53 103 ARG B CA 1
ATOM 4614 C C . ARG B 1 98 ? -22.934 -10.027 -0.319 1.00 40.08 103 ARG B C 1
ATOM 4615 O O . ARG B 1 98 ? -23.121 -9.176 -1.201 1.00 37.89 103 ARG B O 1
ATOM 4636 N N . HIS B 1 99 ? -23.339 -11.289 -0.457 1.00 38.28 104 HIS B N 1
ATOM 4637 C CA . HIS B 1 99 ? -24.004 -11.723 -1.679 1.00 44.10 104 HIS B CA 1
ATOM 4638 C C . HIS B 1 99 ? -25.415 -11.163 -1.810 1.00 42.61 104 HIS B C 1
ATOM 4639 O O . HIS B 1 99 ? -26.010 -11.257 -2.889 1.00 42.73 104 HIS B O 1
ATOM 4653 N N . LEU B 1 100 ? -25.948 -10.561 -0.754 1.00 36.76 105 LEU B N 1
ATOM 4654 C CA . LEU B 1 100 ? -27.318 -10.076 -0.735 1.00 36.05 105 LEU B CA 1
ATOM 4655 C C . LEU B 1 100 ? -27.437 -8.610 -1.106 1.00 34.82 105 LEU B C 1
ATOM 4656 O O . LEU B 1 100 ? -28.558 -8.097 -1.197 1.00 32.83 105 LEU B O 1
ATOM 4672 N N . ARG B 1 101 ? -26.319 -7.932 -1.344 1.00 36.22 106 ARG B N 1
ATOM 4673 C CA . ARG B 1 101 ? -26.347 -6.509 -1.651 1.00 35.80 106 ARG B CA 1
ATOM 4674 C C . ARG B 1 101 ? -27.188 -6.230 -2.892 1.00 40.65 106 ARG B C 1
ATOM 4675 O O . ARG B 1 101 ? -26.992 -6.843 -3.949 1.00 39.41 106 ARG B O 1
ATOM 4696 N N . GLY B 1 102 ? -28.129 -5.295 -2.757 1.00 33.63 107 GLY B N 1
ATOM 4697 C CA . GLY B 1 102 ? -29.003 -4.896 -3.837 1.00 32.63 107 GLY B CA 1
ATOM 4698 C C . GLY B 1 102 ? -30.194 -5.797 -4.092 1.00 28.44 107 GLY B C 1
ATOM 4699 O O . GLY B 1 102 ? -31.012 -5.480 -4.963 1.00 37.83 107 GLY B O 1
ATOM 4703 N N . LYS B 1 103 ? -30.328 -6.894 -3.374 1.00 30.02 108 LYS B N 1
ATOM 4704 C CA . LYS B 1 103 ? -31.397 -7.843 -3.639 1.00 32.05 108 LYS B CA 1
ATOM 4705 C C . LYS B 1 103 ? -32.602 -7.585 -2.737 1.00 31.76 108 LYS B C 1
ATOM 4706 O O . LYS B 1 103 ? -32.463 -7.150 -1.589 1.00 25.95 108 LYS B O 1
ATOM 4725 N N . THR B 1 104 ? -33.794 -7.842 -3.288 1.00 29.05 109 THR B N 1
ATOM 4726 C CA . THR B 1 104 ? -35.043 -7.739 -2.518 1.00 25.01 109 THR B CA 1
ATOM 4727 C C . THR B 1 104 ? -35.181 -8.888 -1.530 1.00 30.02 109 THR B C 1
ATOM 4728 O O . THR B 1 104 ? -35.127 -10.053 -1.943 1.00 30.40 109 THR B O 1
ATOM 4739 N N . PRO B 1 105 ? -35.447 -8.623 -0.243 1.00 25.26 110 PRO B N 1
ATOM 4740 C CA . PRO B 1 105 ? -35.714 -9.730 0.680 1.00 25.95 110 PRO B CA 1
ATOM 4741 C C . PRO B 1 105 ? -37.092 -10.313 0.413 1.00 28.46 110 PRO B C 1
ATOM 4742 O O . PRO B 1 105 ? -38.019 -9.597 0.022 1.00 25.04 110 PRO B O 1
ATOM 4753 N N . ARG B 1 106 ? -37.207 -11.626 0.615 1.00 26.70 111 ARG B N 1
ATOM 4754 C CA . ARG B 1 106 ? -38.483 -12.322 0.455 1.00 32.12 111 ARG B CA 1
ATOM 4755 C C . ARG B 1 106 ? -39.583 -11.632 1.238 1.00 28.76 111 ARG B C 1
ATOM 4756 O O . ARG B 1 106 ? -39.394 -11.255 2.395 1.00 32.17 111 ARG B O 1
ATOM 4777 N N . GLY B 1 107 ? -40.750 -11.494 0.604 1.00 28.39 112 GLY B N 1
ATOM 4778 C CA . GLY B 1 107 ? -41.913 -10.908 1.235 1.00 27.91 112 GLY B CA 1
ATOM 4779 C C . GLY B 1 107 ? -42.129 -9.443 0.943 1.00 26.48 112 GLY B C 1
ATOM 4780 O O . GLY B 1 107 ? -43.214 -8.923 1.235 1.00 29.36 112 GLY B O 1
ATOM 4784 N N . TYR B 1 108 ? -41.150 -8.769 0.356 1.00 25.69 113 TYR B N 1
ATOM 4785 C CA . TYR B 1 108 ? -41.299 -7.381 -0.047 1.00 26.39 113 TYR B CA 1
ATOM 4786 C C . TYR B 1 108 ? -41.546 -7.273 -1.543 1.00 30.03 113 TYR B C 1
ATOM 4787 O O . TYR B 1 108 ? -41.070 -8.091 -2.334 1.00 25.41 113 TYR B O 1
ATOM 4805 N N . VAL B 1 109 ? -42.278 -6.242 -1.929 1.00 26.25 114 VAL B N 1
ATOM 4806 C CA . VAL B 1 109 ? -42.434 -5.981 -3.350 1.00 26.10 114 VAL B CA 1
ATOM 4807 C C . VAL B 1 109 ? -41.086 -5.560 -3.914 1.00 31.71 114 VAL B C 1
ATOM 4808 O O . VAL B 1 109 ? -40.435 -4.664 -3.348 1.00 31.44 114 VAL B O 1
ATOM 4821 N N . PRO B 1 110 ? -40.619 -6.164 -4.996 1.00 30.38 115 PRO B N 1
ATOM 4822 C CA . PRO B 1 110 ? -39.335 -5.747 -5.563 1.00 39.04 115 PRO B CA 1
ATOM 4823 C C . PRO B 1 110 ? -39.306 -4.251 -5.841 1.00 39.81 115 PRO B C 1
ATOM 4824 O O . PRO B 1 110 ? -40.273 -3.671 -6.339 1.00 40.00 115 PRO B O 1
ATOM 4835 N N . GLY B 1 111 ? -38.178 -3.623 -5.495 1.00 44.90 116 GLY B N 1
ATOM 4836 C CA . GLY B 1 111 ? -38.014 -2.190 -5.600 1.00 47.84 116 GLY B CA 1
ATOM 4837 C C . GLY B 1 111 ? -38.377 -1.415 -4.350 1.00 46.38 116 GLY B C 1
ATOM 4838 O O . GLY B 1 111 ? -37.973 -0.258 -4.216 1.00 57.65 116 GLY B O 1
ATOM 4842 N N . SER B 1 112 ? -39.131 -2.012 -3.440 1.00 35.21 117 SER B N 1
ATOM 4843 C CA . SER B 1 112 ? -39.525 -1.352 -2.211 1.00 39.00 117 SER B CA 1
ATOM 4844 C C . SER B 1 112 ? -38.528 -1.550 -1.076 1.00 37.68 117 SER B C 1
ATOM 4845 O O . SER B 1 112 ? -38.694 -0.931 -0.022 1.00 35.73 117 SER B O 1
ATOM 4853 N N . LYS B 1 113 ? -37.521 -2.410 -1.245 1.00 31.04 118 LYS B N 1
ATOM 4854 C CA . LYS B 1 113 ? -36.661 -2.779 -0.129 1.00 29.74 118 LYS B CA 1
ATOM 4855 C C . LYS B 1 113 ? -35.486 -3.590 -0.660 1.00 34.06 118 LYS B C 1
ATOM 4856 O O . LYS B 1 113 ? -35.636 -4.371 -1.607 1.00 28.21 118 LYS B O 1
ATOM 4875 N N . THR B 1 114 ? -34.323 -3.393 -0.056 1.00 24.63 119 THR B N 1
ATOM 4876 C CA . THR B 1 114 ? -33.149 -4.202 -0.333 1.00 24.10 119 THR B CA 1
ATOM 4877 C C . THR B 1 114 ? -32.603 -4.763 0.970 1.00 27.59 119 THR B C 1
ATOM 4878 O O . THR B 1 114 ? -32.876 -4.253 2.070 1.00 22.48 119 THR B O 1
ATOM 4889 N N . TRP B 1 115 ? -31.828 -5.846 0.839 1.00 23.45 120 TRP B N 1
ATOM 4890 C CA . TRP B 1 115 ? -31.191 -6.437 2.005 1.00 20.12 120 TRP B CA 1
ATOM 4891 C C . TRP B 1 115 ? -30.238 -5.457 2.690 1.00 19.67 120 TRP B C 1
ATOM 4892 O O . TRP B 1 115 ? -29.960 -5.620 3.882 1.00 21.13 120 TRP B O 1
ATOM 4913 N N . ASP B 1 116 ? -29.729 -4.464 1.957 1.00 23.66 121 ASP B N 1
ATOM 4914 C CA . ASP B 1 116 ? -28.869 -3.456 2.571 1.00 25.53 121 ASP B CA 1
ATOM 4915 C C . ASP B 1 116 ? -29.585 -2.696 3.681 1.00 23.43 121 ASP B C 1
ATOM 4916 O O . ASP B 1 116 ? -28.918 -2.138 4.561 1.00 22.61 121 ASP B O 1
ATOM 4925 N N . GLU B 1 117 ? -30.917 -2.641 3.635 1.00 22.10 122 GLU B N 1
ATOM 4926 C CA . GLU B 1 117 ? -31.745 -2.004 4.664 1.00 22.71 122 GLU B CA 1
ATOM 4927 C C . GLU B 1 117 ? -32.096 -2.927 5.814 1.00 20.19 122 GLU B C 1
ATOM 4928 O O . GLU B 1 117 ? -32.672 -2.467 6.805 1.00 23.19 122 GLU B O 1
ATOM 4940 N N . VAL B 1 118 ? -31.810 -4.220 5.703 1.00 18.13 123 VAL B N 1
ATOM 4941 C CA . VAL B 1 118 ? -32.207 -5.166 6.744 1.00 17.38 123 VAL B CA 1
ATOM 4942 C C . VAL B 1 118 ? -31.157 -5.140 7.837 1.00 16.13 123 VAL B C 1
ATOM 4943 O O . VAL B 1 118 ? -29.982 -5.407 7.544 1.00 17.62 123 VAL B O 1
ATOM 4956 N N . PRO B 1 119 ? -31.505 -4.818 9.085 1.00 16.57 124 PRO B N 1
ATOM 4957 C CA . PRO B 1 119 ? -30.483 -4.540 10.096 1.00 15.85 124 PRO B CA 1
ATOM 4958 C C . PRO B 1 119 ? -30.009 -5.739 10.897 1.00 16.99 124 PRO B C 1
ATOM 4959 O O . PRO B 1 119 ? -29.203 -5.569 11.819 1.00 16.21 124 PRO B O 1
ATOM 4970 N N . GLY B 1 120 ? -30.488 -6.935 10.596 1.00 17.44 125 GLY B N 1
ATOM 4971 C CA . GLY B 1 120 ? -30.073 -8.084 11.381 1.00 18.05 125 GLY B CA 1
ATOM 4972 C C . GLY B 1 120 ? -30.404 -9.364 10.656 1.00 21.20 125 GLY B C 1
ATOM 4973 O O . GLY B 1 120 ? -31.219 -9.389 9.729 1.00 20.36 125 GLY B O 1
ATOM 4977 N N . ILE B 1 121 ? -29.723 -10.430 11.061 1.00 17.16 126 ILE B N 1
ATOM 4978 C CA . ILE B 1 121 ? -30.009 -11.775 10.568 1.00 16.43 126 ILE B CA 1
ATOM 4979 C C . ILE B 1 121 ? -29.863 -12.680 11.775 1.00 17.61 126 ILE B C 1
ATOM 4980 O O . ILE B 1 121 ? -28.955 -12.498 12.593 1.00 19.51 126 ILE B O 1
ATOM 4996 N N . GLY B 1 122 ? -30.774 -13.628 11.904 1.00 17.85 127 GLY B N 1
ATOM 4997 C CA . GLY B 1 122 ? -30.756 -14.537 13.030 1.00 17.54 127 GLY B CA 1
ATOM 4998 C C . GLY B 1 122 ? -31.133 -15.923 12.555 1.00 16.60 127 GLY B C 1
ATOM 4999 O O . GLY B 1 122 ? -31.664 -16.108 11.451 1.00 18.22 127 GLY B O 1
ATOM 5003 N N . GLY B 1 123 ? -30.829 -16.908 13.398 1.00 14.35 128 GLY B N 1
ATOM 5004 C CA . GLY B 1 123 ? -31.111 -18.306 13.108 1.00 15.33 128 GLY B CA 1
ATOM 5005 C C . GLY B 1 123 ? -29.880 -19.195 12.993 1.00 17.20 128 GLY B C 1
ATOM 5006 O O . GLY B 1 123 ? -29.962 -20.400 13.273 1.00 18.38 128 GLY B O 1
ATOM 5010 N N . ALA B 1 124 ? -28.749 -18.634 12.561 1.00 17.21 129 ALA B N 1
ATOM 5011 C CA . ALA B 1 124 ? -27.490 -19.349 12.457 1.00 19.35 129 ALA B CA 1
ATOM 5012 C C . ALA B 1 124 ? -26.619 -19.150 13.704 1.00 15.74 129 ALA B C 1
ATOM 5013 O O . ALA B 1 124 ? -27.003 -18.508 14.689 1.00 16.29 129 ALA B O 1
ATOM 5020 N N . HIS B 1 125 ? -25.410 -19.717 13.648 1.00 14.76 130 HIS B N 1
ATOM 5021 C CA . HIS B 1 125 ? -24.487 -19.593 14.770 1.00 16.05 130 HIS B CA 1
ATOM 5022 C C . HIS B 1 125 ? -23.892 -18.192 14.867 1.00 18.42 130 HIS B C 1
ATOM 5023 O O . HIS B 1 125 ? -23.338 -17.845 15.913 1.00 18.46 130 HIS B O 1
ATOM 5037 N N . LEU B 1 126 ? -23.963 -17.400 13.794 1.00 15.73 131 LEU B N 1
ATOM 5038 C CA . LEU B 1 126 ? -23.583 -15.985 13.818 1.00 14.76 131 LEU B CA 1
ATOM 5039 C C . LEU B 1 126 ? -24.843 -15.159 13.595 1.00 13.85 131 LEU B C 1
ATOM 5040 O O . LEU B 1 126 ? -25.462 -15.220 12.519 1.00 18.48 131 LEU B O 1
ATOM 5056 N N . VAL B 1 127 ? -25.233 -14.431 14.633 1.00 15.39 132 VAL B N 1
ATOM 5057 C CA . VAL B 1 127 ? -26.309 -13.451 14.589 1.00 14.45 132 VAL B CA 1
ATOM 5058 C C . VAL B 1 127 ? -25.679 -12.092 14.290 1.00 16.64 132 VAL B C 1
ATOM 5059 O O . VAL B 1 127 ? -24.661 -11.731 14.896 1.00 15.43 132 VAL B O 1
ATOM 5072 N N . LEU B 1 128 ? -26.260 -11.336 13.359 1.00 16.88 133 LEU B N 1
ATOM 5073 C CA . LEU B 1 128 ? -25.835 -9.957 13.117 1.00 16.95 133 LEU B CA 1
ATOM 5074 C C . LEU B 1 128 ? -26.901 -8.975 13.577 1.00 17.78 133 LEU B C 1
ATOM 5075 O O . LEU B 1 128 ? -28.088 -9.165 13.295 1.00 14.94 133 LEU B O 1
ATOM 5091 N N . VAL B 1 129 ? -26.473 -7.905 14.265 1.00 13.83 134 VAL B N 1
ATOM 5092 C CA . VAL B 1 129 ? -27.362 -6.864 14.764 1.00 14.61 134 VAL B CA 1
ATOM 5093 C C . VAL B 1 129 ? -26.687 -5.524 14.492 1.00 15.30 134 VAL B C 1
ATOM 5094 O O . VAL B 1 129 ? -25.593 -5.273 15.011 1.00 15.10 134 VAL B O 1
ATOM 5107 N N . ARG B 1 130 ? -27.317 -4.674 13.678 1.00 15.33 135 ARG B N 1
ATOM 5108 C CA . ARG B 1 130 ? -26.787 -3.333 13.462 1.00 14.26 135 ARG B CA 1
ATOM 5109 C C . ARG B 1 130 ? -27.208 -2.421 14.619 1.00 17.05 135 ARG B C 1
ATOM 5110 O O . ARG B 1 130 ? -28.408 -2.213 14.856 1.00 17.47 135 ARG B O 1
ATOM 5131 N N . LEU B 1 131 ? -26.213 -1.846 15.310 1.00 17.03 136 LEU B N 1
ATOM 5132 C CA . LEU B 1 131 ? -26.466 -0.934 16.424 1.00 17.04 136 LEU B CA 1
ATOM 5133 C C . LEU B 1 131 ? -27.333 0.231 15.961 1.00 19.43 136 LEU B C 1
ATOM 5134 O O . LEU B 1 131 ? -27.132 0.785 14.877 1.00 16.76 136 LEU B O 1
ATOM 5150 N N . GLY B 1 132 ? -28.282 0.617 16.806 1.00 19.46 137 GLY B N 1
ATOM 5151 C CA . GLY B 1 132 ? -29.149 1.728 16.517 1.00 20.09 137 GLY B CA 1
ATOM 5152 C C . GLY B 1 132 ? -30.462 1.376 15.856 1.00 18.50 137 GLY B C 1
ATOM 5153 O O . GLY B 1 132 ? -31.282 2.272 15.646 1.00 20.57 137 GLY B O 1
ATOM 5157 N N . HIS B 1 133 ? -30.691 0.110 15.507 1.00 15.91 138 HIS B N 1
ATOM 5158 C CA . HIS B 1 133 ? -31.876 -0.294 14.746 1.00 16.27 138 HIS B CA 1
ATOM 5159 C C . HIS B 1 133 ? -32.817 -1.201 15.539 1.00 15.85 138 HIS B C 1
ATOM 5160 O O . HIS B 1 133 ? -33.601 -1.936 14.934 1.00 18.02 138 HIS B O 1
ATOM 5174 N N . SER B 1 134 ? -32.761 -1.157 16.888 1.00 16.66 139 SER B N 1
ATOM 5175 C CA A SER B 1 134 ? -33.539 -2.083 17.706 0.34 16.36 139 SER B CA 1
ATOM 5176 C CA B SER B 1 134 ? -33.542 -2.087 17.707 0.66 16.22 139 SER B CA 1
ATOM 5177 C C . SER B 1 134 ? -35.040 -1.840 17.572 1.00 16.36 139 SER B C 1
ATOM 5178 O O . SER B 1 134 ? -35.826 -2.789 17.575 1.00 17.61 139 SER B O 1
ATOM 5191 N N . GLU B 1 135 ? -35.450 -0.577 17.457 1.00 15.73 140 GLU B N 1
ATOM 5192 C CA . GLU B 1 135 ? -36.856 -0.193 17.476 1.00 16.17 140 GLU B CA 1
ATOM 5193 C C . GLU B 1 135 ? -37.613 -0.630 16.221 1.00 15.57 140 GLU B C 1
ATOM 5194 O O . GLU B 1 135 ? -37.109 -0.540 15.096 1.00 16.93 140 GLU B O 1
ATOM 5206 N N . LYS B 1 136 ? -38.871 -1.023 16.426 1.00 17.97 141 LYS B N 1
ATOM 5207 C CA . LYS B 1 136 ? -39.769 -1.396 15.335 1.00 15.76 141 LYS B CA 1
ATOM 5208 C C . LYS B 1 136 ? -39.796 -0.335 14.248 1.00 17.02 141 LYS B C 1
ATOM 5209 O O . LYS B 1 136 ? -39.942 0.863 14.526 1.00 19.11 141 LYS B O 1
ATOM 5228 N N . GLY B 1 137 ? -39.659 -0.790 12.996 1.00 16.90 142 GLY B N 1
ATOM 5229 C CA . GLY B 1 137 ? -39.677 0.071 11.839 1.00 18.54 142 GLY B CA 1
ATOM 5230 C C . GLY B 1 137 ? -38.316 0.356 11.238 1.00 16.66 142 GLY B C 1
ATOM 5231 O O . GLY B 1 137 ? -38.252 0.843 10.100 1.00 17.92 142 GLY B O 1
ATOM 5235 N N . LYS B 1 138 ? -37.234 0.073 11.955 1.00 17.10 143 LYS B N 1
ATOM 5236 C CA . LYS B 1 138 ? -35.903 0.458 11.475 1.00 18.19 143 LYS B CA 1
ATOM 5237 C C . LYS B 1 138 ? -35.320 -0.642 10.589 1.00 17.20 143 LYS B C 1
ATOM 5238 O O . LYS B 1 138 ? -34.292 -1.260 10.875 1.00 17.86 143 LYS B O 1
ATOM 5257 N N . GLY B 1 139 ? -36.035 -0.889 9.495 1.00 17.65 144 GLY B N 1
ATOM 5258 C CA . GLY B 1 139 ? -35.694 -1.957 8.574 1.00 18.38 144 GLY B CA 1
ATOM 5259 C C . GLY B 1 139 ? -36.253 -3.310 8.940 1.00 17.73 144 GLY B C 1
ATOM 5260 O O . GLY B 1 139 ? -35.927 -4.304 8.273 1.00 17.15 144 GLY B O 1
ATOM 5264 N N . HIS B 1 140 ? -37.087 -3.378 9.970 1.00 17.28 145 HIS B N 1
ATOM 5265 C CA . HIS B 1 140 ? -37.665 -4.630 10.448 1.00 17.72 145 HIS B CA 1
ATOM 5266 C C . HIS B 1 140 ? -38.950 -4.277 11.175 1.00 19.46 145 HIS B C 1
ATOM 5267 O O . HIS B 1 140 ? -39.176 -3.121 11.530 1.00 16.17 145 HIS B O 1
ATOM 5281 N N . GLY B 1 141 ? -39.765 -5.301 11.461 1.00 18.42 146 GLY B N 1
ATOM 5282 C CA . GLY B 1 141 ? -41.029 -5.044 12.125 1.00 19.68 146 GLY B CA 1
ATOM 5283 C C . GLY B 1 141 ? -41.176 -5.635 13.519 1.00 16.85 146 GLY B C 1
ATOM 5284 O O . GLY B 1 141 ? -42.300 -5.747 14.009 1.00 18.59 146 GLY B O 1
ATOM 5288 N N . SER B 1 142 ? -40.071 -5.997 14.173 1.00 17.50 147 SER B N 1
ATOM 5289 C CA . SER B 1 142 ? -40.108 -6.528 15.531 1.00 17.55 147 SER B CA 1
ATOM 5290 C C . SER B 1 142 ? -40.144 -5.422 16.586 1.00 16.95 147 SER B C 1
ATOM 5291 O O . SER B 1 142 ? -39.625 -4.321 16.385 1.00 17.86 147 SER B O 1
ATOM 5299 N N . ILE B 1 143 ? -40.739 -5.745 17.741 1.00 15.84 148 ILE B N 1
ATOM 5300 C CA . ILE B 1 143 ? -40.630 -4.896 18.924 1.00 15.05 148 ILE B CA 1
ATOM 5301 C C . ILE B 1 143 ? -39.175 -4.6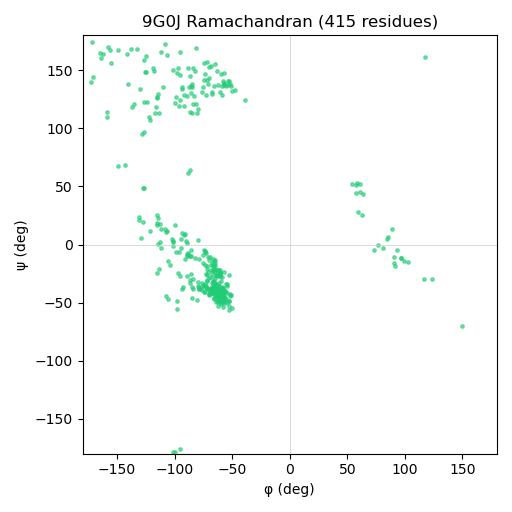98 19.347 1.00 16.10 148 ILE B C 1
ATOM 5302 O O . ILE B 1 143 ? -38.842 -3.661 19.928 1.00 17.76 148 ILE B O 1
ATOM 5318 N N . ASN B 1 144 ? -38.282 -5.652 19.050 1.00 17.21 149 ASN B N 1
ATOM 5319 C CA . ASN B 1 144 ? -36.878 -5.535 19.485 1.00 16.79 149 ASN B CA 1
ATOM 5320 C C . ASN B 1 144 ? -36.000 -6.421 18.614 1.00 16.62 149 ASN B C 1
ATOM 5321 O O . ASN B 1 144 ? -36.060 -7.655 18.712 1.00 14.81 149 ASN B O 1
ATOM 5332 N N . LEU B 1 145 ? -35.181 -5.783 17.769 1.00 16.23 150 LEU B N 1
ATOM 5333 C CA . LEU B 1 145 ? -34.361 -6.509 16.803 1.00 16.38 150 LEU B CA 1
ATOM 5334 C C . LEU B 1 145 ? -33.511 -7.612 17.448 1.00 15.30 150 LEU B C 1
ATOM 5335 O O . LEU B 1 145 ? -33.563 -8.783 17.034 1.00 15.24 150 LEU B O 1
ATOM 5351 N N . GLU B 1 146 ? -32.686 -7.251 18.441 1.00 16.50 151 GLU B N 1
ATOM 5352 C CA . GLU B 1 146 ? -31.695 -8.200 18.938 1.00 16.07 151 GLU B CA 1
ATOM 5353 C C . GLU B 1 146 ? -32.347 -9.408 19.621 1.00 14.88 151 GLU B C 1
ATOM 5354 O O . GLU B 1 146 ? -31.874 -10.536 19.454 1.00 14.32 151 GLU B O 1
ATOM 5366 N N . LEU B 1 147 ? -33.428 -9.206 20.376 1.00 14.55 152 LEU B N 1
ATOM 5367 C CA . LEU B 1 147 ? -34.102 -10.354 20.995 1.00 13.64 152 LEU B CA 1
ATOM 5368 C C . LEU B 1 147 ? -34.787 -11.229 19.953 1.00 13.02 152 LEU B C 1
ATOM 5369 O O . LEU B 1 147 ? -34.721 -12.458 20.038 1.00 14.52 152 LEU B O 1
ATOM 5385 N N . HIS B 1 148 ? -35.427 -10.629 18.951 1.00 14.75 153 HIS B N 1
ATOM 5386 C CA . HIS B 1 148 ? -36.041 -11.412 17.876 1.00 14.17 153 HIS B CA 1
ATOM 5387 C C . HIS B 1 148 ? -35.005 -12.256 17.129 1.00 13.38 153 HIS B C 1
ATOM 5388 O O . HIS B 1 148 ? -35.201 -13.454 16.928 1.00 13.99 153 HIS B O 1
ATOM 5402 N N . GLU B 1 149 ? -33.891 -11.639 16.702 1.00 13.30 154 GLU B N 1
ATOM 5403 C CA . GLU B 1 149 ? -32.905 -12.379 15.915 1.00 14.22 154 GLU B CA 1
ATOM 5404 C C . GLU B 1 149 ? -32.233 -13.472 16.734 1.00 13.29 154 GLU B C 1
ATOM 5405 O O . GLU B 1 149 ? -31.985 -14.573 16.222 1.00 14.76 154 GLU B O 1
ATOM 5417 N N . PHE B 1 150 ? -31.888 -13.164 17.989 1.00 13.75 155 PHE B N 1
ATOM 5418 C CA . PHE B 1 150 ? -31.268 -14.162 18.853 1.00 13.59 155 PHE B CA 1
ATOM 5419 C C . PHE B 1 150 ? -32.233 -15.310 19.118 1.00 14.63 155 PHE B C 1
ATOM 5420 O O . PHE B 1 150 ? -31.825 -16.484 19.153 1.00 14.21 155 PHE B O 1
ATOM 5437 N N . ALA B 1 151 ? -33.524 -14.986 19.286 1.00 13.64 156 ALA B N 1
ATOM 5438 C CA . ALA B 1 151 ? -34.543 -16.022 19.508 1.00 14.21 156 ALA B CA 1
ATOM 5439 C C . ALA B 1 151 ? -34.577 -17.035 18.371 1.00 14.47 156 ALA B C 1
ATOM 5440 O O . ALA B 1 151 ? -34.719 -18.242 18.614 1.00 14.65 156 ALA B O 1
ATOM 5447 N N . HIS B 1 152 ? -34.419 -16.576 17.119 1.00 13.61 157 HIS B N 1
ATOM 5448 C CA . HIS B 1 152 ? -34.340 -17.523 16.007 1.00 15.26 157 HIS B CA 1
ATOM 5449 C C . HIS B 1 152 ? -33.195 -18.511 16.191 1.00 15.54 157 HIS B C 1
ATOM 5450 O O . HIS B 1 152 ? -33.371 -19.719 15.992 1.00 14.50 157 HIS B O 1
ATOM 5464 N N . SER B 1 153 ? -31.994 -18.013 16.512 1.00 13.74 158 SER B N 1
ATOM 5465 C CA . SER B 1 153 ? -30.862 -18.921 16.733 1.00 13.47 158 SER B CA 1
ATOM 5466 C C . SER B 1 153 ? -31.086 -19.850 17.931 1.00 12.13 158 SER B C 1
ATOM 5467 O O . SER B 1 153 ? -30.715 -21.029 17.891 1.00 13.89 158 SER B O 1
ATOM 5475 N N . LEU B 1 154 ? -31.687 -19.346 19.004 1.00 13.03 159 LEU B N 1
ATOM 5476 C CA . LEU B 1 154 ? -32.017 -20.203 20.141 1.00 14.56 159 LEU B CA 1
ATOM 5477 C C . LEU B 1 154 ? -33.000 -21.302 19.735 1.00 15.09 159 LEU B C 1
ATOM 5478 O O . LEU B 1 154 ? -32.825 -22.464 20.108 1.00 14.21 159 LEU B O 1
ATOM 5494 N N . ASP B 1 155 ? -34.076 -20.930 19.051 1.00 13.81 160 ASP B N 1
ATOM 5495 C CA . ASP B 1 155 ? -35.075 -21.877 18.540 1.00 15.95 160 ASP B CA 1
ATOM 5496 C C . ASP B 1 155 ? -34.413 -23.009 17.764 1.00 16.80 160 ASP B C 1
ATOM 5497 O O . ASP B 1 155 ? -34.599 -24.191 18.080 1.00 15.63 160 ASP B O 1
ATOM 5506 N N . TYR B 1 156 ? -33.603 -22.663 16.764 1.00 15.00 161 TYR B N 1
ATOM 5507 C CA . TYR B 1 156 ? -33.058 -23.689 15.878 1.00 16.36 161 TYR B CA 1
ATOM 5508 C C . TYR B 1 156 ? -31.960 -24.504 16.558 1.00 18.00 161 TYR B C 1
ATOM 5509 O O . TYR B 1 156 ? -31.895 -25.731 16.382 1.00 19.98 161 TYR B O 1
ATOM 5527 N N . ILE B 1 157 ? -31.078 -23.860 17.318 1.00 14.84 162 ILE B N 1
ATOM 5528 C CA . ILE B 1 157 ? -29.843 -24.496 17.762 1.00 15.33 162 ILE B CA 1
ATOM 5529 C C . ILE B 1 157 ? -29.963 -25.053 19.180 1.00 14.86 162 ILE B C 1
ATOM 5530 O O . ILE B 1 157 ? -29.586 -26.203 19.441 1.00 19.38 162 ILE B O 1
ATOM 5546 N N . VAL B 1 158 ? -30.474 -24.245 20.112 1.00 14.59 163 VAL B N 1
ATOM 5547 C CA . VAL B 1 158 ? -30.539 -24.660 21.514 1.00 15.05 163 VAL B CA 1
ATOM 5548 C C . VAL B 1 158 ? -31.793 -25.482 21.789 1.00 15.49 163 VAL B C 1
ATOM 5549 O O . VAL B 1 158 ? -31.737 -26.474 22.526 1.00 17.31 163 VAL B O 1
ATOM 5562 N N . PHE B 1 159 ? -32.913 -25.127 21.149 1.00 15.24 164 PHE B N 1
ATOM 5563 C CA . PHE B 1 159 ? -34.203 -25.748 21.416 1.00 14.41 164 PHE B CA 1
ATOM 5564 C C . PHE B 1 159 ? -34.663 -26.670 20.291 1.00 15.47 164 PHE B C 1
ATOM 5565 O O . PHE B 1 159 ? -35.833 -27.074 20.272 1.00 17.56 164 PHE B O 1
ATOM 5582 N N . ASP B 1 160 ? -33.781 -26.985 19.334 1.00 14.36 165 ASP B N 1
ATOM 5583 C CA . ASP B 1 160 ? -33.988 -28.096 18.380 1.00 14.52 165 ASP B CA 1
ATOM 5584 C C . ASP B 1 160 ? -35.205 -27.895 17.465 1.00 15.02 165 ASP B C 1
ATOM 5585 O O . ASP B 1 160 ? -35.937 -28.841 17.164 1.00 16.71 165 ASP B O 1
ATOM 5594 N N . HIS B 1 161 ? -35.375 -26.672 16.940 1.00 16.52 166 HIS B N 1
ATOM 5595 C CA . HIS B 1 161 ? -36.505 -26.314 16.073 1.00 15.03 166 HIS B CA 1
ATOM 5596 C C . HIS B 1 161 ? -37.821 -26.501 16.835 1.00 15.81 166 HIS B C 1
ATOM 5597 O O . HIS B 1 161 ? -38.745 -27.182 16.382 1.00 16.19 166 HIS B O 1
ATOM 5611 N N . ILE B 1 162 ? -37.882 -25.895 18.028 1.00 16.42 167 ILE B N 1
ATOM 5612 C CA . ILE B 1 162 ? -39.026 -26.097 18.915 1.00 15.32 167 ILE B CA 1
ATOM 5613 C C . ILE B 1 162 ? -40.319 -25.554 18.309 1.00 15.16 167 ILE B C 1
ATOM 5614 O O . ILE B 1 162 ? -41.403 -26.025 18.670 1.00 16.54 167 ILE B O 1
ATOM 5630 N N . HIS B 1 163 ? -40.236 -24.623 17.357 1.00 15.56 168 HIS B N 1
ATOM 5631 C CA . HIS B 1 163 ? -41.452 -24.125 16.696 1.00 15.73 168 HIS B CA 1
ATOM 5632 C C . HIS B 1 163 ? -42.156 -25.220 15.893 1.00 18.20 168 HIS B C 1
ATOM 5633 O O . HIS B 1 163 ? -43.333 -25.062 15.552 1.00 17.38 168 HIS B O 1
ATOM 5647 N N . GLU B 1 164 ? -41.480 -26.343 15.613 1.00 15.55 169 GLU B N 1
ATOM 5648 C CA . GLU B 1 164 ? -42.100 -27.464 14.917 1.00 17.31 169 GLU B CA 1
ATOM 5649 C C . GLU B 1 164 ? -42.779 -28.459 15.840 1.00 19.05 169 GLU B C 1
ATOM 5650 O O . GLU B 1 164 ? -43.410 -29.394 15.341 1.00 19.93 169 GLU B O 1
ATOM 5662 N N . THR B 1 165 ? -42.614 -28.346 17.156 1.00 16.50 170 THR B N 1
ATOM 5663 C CA . THR B 1 165 ? -43.220 -29.339 18.033 1.00 17.32 170 THR B CA 1
ATOM 5664 C C . THR B 1 165 ? -44.734 -29.199 18.044 1.00 18.30 170 THR B C 1
ATOM 5665 O O . THR B 1 165 ? -45.283 -28.108 17.841 1.00 18.38 170 THR B O 1
ATOM 5676 N N . ASP B 1 166 ? -45.403 -30.328 18.310 1.00 17.62 171 ASP B N 1
ATOM 5677 C CA . ASP B 1 166 ? -46.860 -30.342 18.354 1.00 19.99 171 ASP B CA 1
ATOM 5678 C C . ASP B 1 166 ? -47.366 -29.358 19.394 1.00 18.97 171 ASP B C 1
ATOM 5679 O O . ASP B 1 166 ? -48.324 -28.614 19.149 1.00 19.89 171 ASP B O 1
ATOM 5688 N N . GLU B 1 167 ? -46.712 -29.336 20.560 1.00 18.26 172 GLU B N 1
ATOM 5689 C CA . GLU B 1 167 ? -47.115 -28.418 21.625 1.00 21.69 172 GLU B CA 1
ATOM 5690 C C . GLU B 1 167 ? -47.046 -26.968 21.154 1.00 18.83 172 GLU B C 1
ATOM 5691 O O . GLU B 1 167 ? -47.985 -26.192 21.364 1.00 19.75 172 GLU B O 1
ATOM 5703 N N . PHE B 1 168 ? -45.924 -26.564 20.557 1.00 16.98 173 PHE B N 1
ATOM 5704 C CA . PHE B 1 168 ? -45.827 -25.165 20.155 1.00 16.04 173 PHE B CA 1
ATOM 5705 C C . PHE B 1 168 ? -46.788 -24.859 19.016 1.00 17.28 173 PHE B C 1
ATOM 5706 O O . PHE B 1 168 ? -47.349 -23.763 18.954 1.00 17.47 173 PHE B O 1
ATOM 5723 N N . GLN B 1 169 ? -46.963 -25.799 18.089 1.00 16.06 174 GLN B N 1
ATOM 5724 C CA . GLN B 1 169 ? -47.863 -25.554 16.967 1.00 18.44 174 GLN B CA 1
ATOM 5725 C C . GLN B 1 169 ? -49.292 -25.328 17.454 1.00 20.86 174 GLN B C 1
ATOM 5726 O O . GLN B 1 169 ? -50.026 -24.510 16.885 1.00 19.96 174 GLN B O 1
ATOM 5740 N N . ALA B 1 170 ? -49.697 -26.039 18.511 1.00 19.50 175 ALA B N 1
ATOM 5741 C CA . ALA B 1 170 ? -51.038 -25.847 19.071 1.00 21.15 175 ALA B CA 1
ATOM 5742 C C . ALA B 1 170 ? -51.199 -24.456 19.707 1.00 21.40 175 ALA B C 1
ATOM 5743 O O . ALA B 1 170 ? -52.254 -23.824 19.561 1.00 23.33 175 ALA B O 1
ATOM 5750 N N . LEU B 1 171 ? -50.175 -23.981 20.423 1.00 19.94 176 LEU B N 1
ATOM 5751 C CA . LEU B 1 171 ? -50.175 -22.620 20.988 1.00 21.82 176 LEU B CA 1
ATOM 5752 C C . LEU B 1 171 ? -50.272 -21.558 19.905 1.00 20.73 176 LEU B C 1
ATOM 5753 O O . LEU B 1 171 ? -51.002 -20.564 20.033 1.00 21.49 176 LEU B O 1
ATOM 5769 N N . TRP B 1 172 ? -49.460 -21.709 18.870 1.00 18.17 177 TRP B N 1
ATOM 5770 C CA . TRP B 1 172 ? -49.487 -20.814 17.732 1.00 17.93 177 TRP B CA 1
ATOM 5771 C C . TRP B 1 172 ? -50.898 -20.727 17.144 1.00 20.92 177 TRP B C 1
ATOM 5772 O O . TRP B 1 172 ? -51.452 -19.632 16.972 1.00 22.49 177 TRP B O 1
ATOM 5793 N N . ARG B 1 173 ? -51.517 -21.880 16.880 1.00 20.10 178 ARG B N 1
ATOM 5794 C CA . ARG B 1 173 ? -52.855 -21.883 16.283 1.00 22.11 178 ARG B CA 1
ATOM 5795 C C . ARG B 1 173 ? -53.872 -21.195 17.179 1.00 28.08 178 ARG B C 1
ATOM 5796 O O . ARG B 1 173 ? -54.740 -20.453 16.699 1.00 26.97 178 ARG B O 1
ATOM 5817 N N . GLU B 1 174 ? -53.827 -21.484 18.473 1.00 24.55 179 GLU B N 1
ATOM 5818 C CA . GLU B 1 174 ? -54.887 -21.026 19.358 1.00 29.29 179 GLU B CA 1
ATOM 5819 C C . GLU B 1 174 ? -54.715 -19.559 19.746 1.00 30.38 179 GLU B C 1
ATOM 5820 O O . GLU B 1 174 ? -55.705 -18.841 19.912 1.00 27.46 179 GLU B O 1
ATOM 5832 N N . GLU B 1 175 ? -53.486 -19.090 19.916 1.00 23.79 180 GLU B N 1
ATOM 5833 C CA . GLU B 1 175 ? -53.299 -17.791 20.535 1.00 23.48 180 GLU B CA 1
ATOM 5834 C C . GLU B 1 175 ? -52.714 -16.727 19.622 1.00 25.42 180 GLU B C 1
ATOM 5835 O O . GLU B 1 175 ? -52.899 -15.537 19.900 1.00 23.77 180 GLU B O 1
ATOM 5847 N N . ALA B 1 176 ? -52.040 -17.098 18.537 1.00 22.05 181 ALA B N 1
ATOM 5848 C CA . ALA B 1 176 ? -51.507 -16.062 17.657 1.00 21.07 181 ALA B CA 1
ATOM 5849 C C . ALA B 1 176 ? -52.587 -15.105 17.155 1.00 20.62 181 ALA B C 1
ATOM 5850 O O . ALA B 1 176 ? -52.323 -13.890 17.111 1.00 21.89 181 ALA B O 1
ATOM 5857 N N . PRO B 1 177 ? -53.790 -15.545 16.794 1.00 21.11 182 PRO B N 1
ATOM 5858 C CA . PRO B 1 177 ? -54.819 -14.569 16.391 1.00 22.85 182 PRO B CA 1
ATOM 5859 C C . PRO B 1 177 ? -55.171 -13.574 17.482 1.00 24.69 182 PRO B C 1
ATOM 5860 O O . PRO B 1 177 ? -55.678 -12.496 17.166 1.00 25.95 182 PRO B O 1
ATOM 5871 N N . GLN B 1 178 ? -54.913 -13.893 18.749 1.00 22.76 183 GLN B N 1
ATOM 5872 C CA . GLN B 1 178 ? -55.233 -12.968 19.836 1.00 29.09 183 GLN B CA 1
ATOM 5873 C C . GLN B 1 178 ? -54.109 -11.967 20.084 1.00 25.53 183 GLN B C 1
ATOM 5874 O O . GLN B 1 178 ? -54.372 -10.835 20.507 1.00 24.91 183 GLN B O 1
ATOM 5888 N N . LEU B 1 179 ? -52.860 -12.354 19.828 1.00 21.60 184 LEU B N 1
ATOM 5889 C CA . LEU B 1 179 ? -51.694 -11.531 20.132 1.00 21.36 184 LEU B CA 1
ATOM 5890 C C . LEU B 1 179 ? -51.244 -10.679 18.946 1.00 24.67 184 LEU B C 1
ATOM 5891 O O . LEU B 1 179 ? -50.833 -9.530 19.137 1.00 24.48 184 LEU B O 1
ATOM 5907 N N . PHE B 1 180 ? -51.308 -11.213 17.720 1.00 20.64 185 PHE B N 1
ATOM 5908 C CA . PHE B 1 180 ? -50.769 -10.526 16.541 1.00 19.21 185 PHE B CA 1
ATOM 5909 C C . PHE B 1 180 ? -51.807 -10.432 15.427 1.00 25.61 185 PHE B C 1
ATOM 5910 O O . PHE B 1 180 ? -51.511 -10.712 14.264 1.00 21.87 185 PHE B O 1
ATOM 5927 N N . PRO B 1 181 ? -53.023 -10.001 15.741 1.00 24.80 186 PRO B N 1
ATOM 5928 C CA . PRO B 1 181 ? -54.072 -9.982 14.710 1.00 24.66 186 PRO B CA 1
ATOM 5929 C C . PRO B 1 181 ? -53.741 -9.088 13.530 1.00 26.19 186 PRO B C 1
ATOM 5930 O O . PRO B 1 181 ? -54.262 -9.328 12.436 1.00 26.34 186 PRO B O 1
ATOM 5941 N N . ARG B 1 182 ? -52.888 -8.075 13.692 1.00 24.31 187 ARG B N 1
ATOM 5942 C CA . ARG B 1 182 ? -52.634 -7.131 12.609 1.00 27.94 187 ARG B CA 1
ATOM 5943 C C . ARG B 1 182 ? -51.199 -7.186 12.110 1.00 26.73 187 ARG B C 1
ATOM 5944 O O . ARG B 1 182 ? -50.745 -6.251 11.439 1.00 28.26 187 ARG B O 1
ATOM 5965 N N . GLU B 1 183 ? -50.461 -8.246 12.426 1.00 23.18 188 GLU B N 1
ATOM 5966 C CA . GLU B 1 183 ? -49.056 -8.341 12.046 1.00 21.95 188 GLU B CA 1
ATOM 5967 C C . GLU B 1 183 ? -48.864 -9.682 11.351 1.00 24.51 188 GLU B C 1
ATOM 5968 O O . GLU B 1 183 ? -48.613 -10.700 12.001 1.00 20.29 188 GLU B O 1
ATOM 5980 N N . TYR B 1 184 ? -48.937 -9.644 10.019 1.00 21.96 189 TYR B N 1
ATOM 5981 C CA . TYR B 1 184 ? -49.076 -10.854 9.209 1.00 25.58 189 TYR B CA 1
ATOM 5982 C C . TYR B 1 184 ? -47.976 -11.886 9.476 1.00 23.20 189 TYR B C 1
ATOM 5983 O O . TYR B 1 184 ? -48.268 -13.075 9.623 1.00 22.26 189 TYR B O 1
ATOM 6001 N N . TYR B 1 185 ? -46.707 -11.481 9.519 1.00 20.87 190 TYR B N 1
ATOM 6002 C CA . TYR B 1 185 ? -45.666 -12.502 9.608 1.00 26.04 190 TYR B CA 1
ATOM 6003 C C . TYR B 1 185 ? -45.593 -13.141 10.989 1.00 22.16 190 TYR B C 1
ATOM 6004 O O . TYR B 1 185 ? -45.356 -14.351 11.093 1.00 22.05 190 TYR B O 1
ATOM 6022 N N . PHE B 1 186 ? -45.871 -12.385 12.050 1.00 17.57 191 PHE B N 1
ATOM 6023 C CA . PHE B 1 186 ? -45.891 -12.990 13.378 1.00 17.21 191 PHE B CA 1
ATOM 6024 C C . PHE B 1 186 ? -47.119 -13.871 13.572 1.00 18.70 191 PHE B C 1
ATOM 6025 O O . PHE B 1 186 ? -47.105 -14.810 14.380 1.00 19.29 191 PHE B O 1
ATOM 6042 N N . LEU B 1 187 ? -48.187 -13.580 12.830 1.00 19.39 192 LEU B N 1
ATOM 6043 C CA . LEU B 1 187 ? -49.424 -14.341 12.924 1.00 19.84 192 LEU B CA 1
ATOM 6044 C C . LEU B 1 187 ? -49.347 -15.656 12.162 1.00 20.66 192 LEU B C 1
ATOM 6045 O O . LEU B 1 187 ? -49.925 -16.653 12.613 1.00 20.04 192 LEU B O 1
ATOM 6061 N N . THR B 1 188 ? -48.673 -15.681 11.004 1.00 16.87 193 THR B N 1
ATOM 6062 C CA . THR B 1 188 ? -48.802 -16.810 10.087 1.00 20.56 193 THR B CA 1
ATOM 6063 C C . THR B 1 188 ? -47.547 -17.659 9.923 1.00 20.94 193 THR B C 1
ATOM 6064 O O . THR B 1 188 ? -47.600 -18.624 9.157 1.00 20.13 193 THR B O 1
ATOM 6075 N N . TYR B 1 189 ? -46.448 -17.371 10.628 1.00 18.43 194 TYR B N 1
ATOM 6076 C CA . TYR B 1 189 ? -45.228 -18.190 10.564 1.00 18.03 194 TYR B CA 1
ATOM 6077 C C . TYR B 1 189 ? -44.875 -18.642 11.975 1.00 17.67 194 TYR B C 1
ATOM 6078 O O . TYR B 1 189 ? -44.711 -17.793 12.864 1.00 16.78 194 TYR B O 1
ATOM 6096 N N . PRO B 1 190 ? -44.778 -19.941 12.239 1.00 16.70 195 PRO B N 1
ATOM 6097 C CA . PRO B 1 190 ? -44.529 -20.377 13.619 1.00 15.87 195 PRO B CA 1
ATOM 6098 C C . PRO B 1 190 ? -43.169 -19.956 14.163 1.00 15.59 195 PRO B C 1
ATOM 6099 O O . PRO B 1 190 ? -43.051 -19.662 15.370 1.00 16.65 195 PRO B O 1
ATOM 6110 N N . GLU B 1 191 ? -42.132 -19.906 13.319 1.00 14.47 196 GLU B N 1
ATOM 6111 C CA . GLU B 1 191 ? -40.838 -19.453 13.824 1.00 17.96 196 GLU B CA 1
ATOM 6112 C C . GLU B 1 191 ? -40.853 -17.959 14.149 1.00 15.29 196 GLU B C 1
ATOM 6113 O O . GLU B 1 191 ? -40.122 -17.512 15.050 1.00 15.45 196 GLU B O 1
ATOM 6125 N N . GLU B 1 192 ? -41.681 -17.175 13.443 1.00 14.97 197 GLU B N 1
ATOM 6126 C CA . GLU B 1 192 ? -41.851 -15.758 13.757 1.00 14.83 197 GLU B CA 1
ATOM 6127 C C . GLU B 1 192 ? -42.683 -15.566 15.019 1.00 14.84 197 GLU B C 1
ATOM 6128 O O . GLU B 1 192 ? -42.385 -14.695 15.847 1.00 15.50 197 GLU B O 1
ATOM 6140 N N . TYR B 1 193 ? -43.733 -16.367 15.176 1.00 14.99 198 TYR B N 1
ATOM 6141 C CA . TYR B 1 193 ? -44.499 -16.331 16.415 1.00 17.08 198 TYR B CA 1
ATOM 6142 C C . TYR B 1 193 ? -43.605 -16.645 17.609 1.00 15.73 198 TYR B C 1
ATOM 6143 O O . TYR B 1 193 ? -43.696 -15.988 18.650 1.00 14.50 198 TYR B O 1
ATOM 6161 N N . PHE B 1 194 ? -42.725 -17.635 17.473 1.00 13.35 199 PHE B N 1
ATOM 6162 C CA . PHE B 1 194 ? -41.804 -17.956 18.571 1.00 13.51 199 PHE B CA 1
ATOM 6163 C C . PHE B 1 194 ? -40.883 -16.782 18.866 1.00 14.30 199 PHE B C 1
ATOM 6164 O O . PHE B 1 194 ? -40.751 -16.353 20.018 1.00 13.09 199 PHE B O 1
ATOM 6181 N N . ALA B 1 195 ? -40.200 -16.276 17.840 1.00 13.76 200 ALA B N 1
ATOM 6182 C CA . ALA B 1 195 ? -39.200 -15.245 18.064 1.00 14.42 200 ALA B CA 1
ATOM 6183 C C . ALA B 1 195 ? -39.820 -13.958 18.610 1.00 13.43 200 ALA B C 1
ATOM 6184 O O . ALA B 1 195 ? -39.253 -13.313 19.499 1.00 15.15 200 ALA B O 1
ATOM 6191 N N . GLU B 1 196 ? -40.978 -13.552 18.084 1.00 13.07 201 GLU B N 1
ATOM 6192 C CA . GLU B 1 196 ? -41.586 -12.314 18.560 1.00 14.05 201 GLU B CA 1
ATOM 6193 C C . GLU B 1 196 ? -42.217 -12.486 19.951 1.00 15.42 201 GLU B C 1
ATOM 6194 O O . GLU B 1 196 ? -42.154 -11.562 20.785 1.00 15.78 201 GLU B O 1
ATOM 6206 N N . SER B 1 197 ? -42.794 -13.659 20.247 1.00 14.64 202 SER B N 1
ATOM 6207 C CA . SER B 1 197 ? -43.268 -13.901 21.606 1.00 14.36 202 SER B CA 1
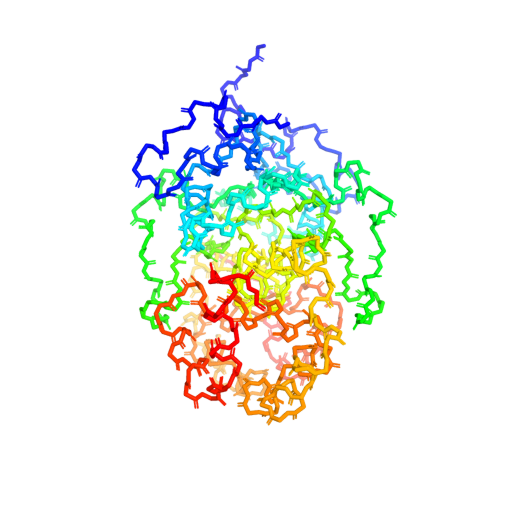ATOM 6208 C C . SER B 1 197 ? -42.106 -13.903 22.596 1.00 13.56 202 SER B C 1
ATOM 6209 O O . SER B 1 197 ? -42.241 -13.385 23.708 1.00 16.24 202 SER B O 1
ATOM 6217 N N . PHE B 1 198 ? -40.968 -14.487 22.210 1.00 15.64 203 PHE B N 1
ATOM 6218 C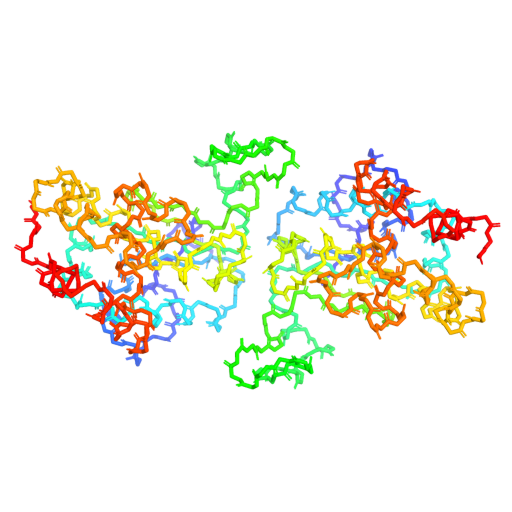 CA . PHE B 1 198 ? -39.765 -14.441 23.041 1.00 13.54 203 PHE B CA 1
ATOM 6219 C C . PHE B 1 198 ? -39.345 -12.989 23.298 1.00 14.46 203 PHE B C 1
ATOM 6220 O O . PHE B 1 198 ? -39.059 -12.604 24.435 1.00 14.69 203 PHE B O 1
ATOM 6237 N N . ALA B 1 199 ? -39.380 -12.155 22.259 1.00 13.90 204 ALA B N 1
ATOM 6238 C CA . ALA B 1 199 ? -39.039 -10.744 22.416 1.00 14.14 204 ALA B CA 1
ATOM 6239 C C . ALA B 1 199 ? -40.000 -10.034 23.369 1.00 16.51 204 ALA B C 1
ATOM 6240 O O . ALA B 1 199 ? -39.571 -9.250 24.222 1.00 17.29 204 ALA B O 1
ATOM 6247 N N . TYR B 1 200 ? -41.307 -10.298 23.250 1.00 16.66 205 TYR B N 1
ATOM 6248 C CA . TYR B 1 200 ? -42.262 -9.688 24.171 1.00 16.91 205 TYR B CA 1
ATOM 6249 C C . TYR B 1 200 ? -41.983 -10.084 25.622 1.00 17.03 205 TYR B C 1
ATOM 6250 O O . TYR B 1 200 ? -42.094 -9.257 26.537 1.00 17.06 205 TYR B O 1
ATOM 6268 N N . TYR B 1 201 ? -41.642 -11.352 25.853 1.00 16.27 206 TYR B N 1
ATOM 6269 C CA . TYR B 1 201 ? -41.406 -11.810 27.220 1.00 17.27 206 TYR B CA 1
ATOM 6270 C C . TYR B 1 201 ? -40.224 -11.080 27.833 1.00 15.21 206 TYR B C 1
ATOM 6271 O O . TYR B 1 201 ? -40.247 -10.723 29.013 1.00 17.41 206 TYR B O 1
ATOM 6289 N N . TYR B 1 202 ? -39.198 -10.813 27.036 1.00 17.22 207 TYR B N 1
ATOM 6290 C CA . TYR B 1 202 ? -37.924 -10.367 27.580 1.00 17.82 207 TYR B CA 1
ATOM 6291 C C . TYR B 1 202 ? -37.624 -8.876 27.424 1.00 20.23 207 TYR B C 1
ATOM 6292 O O . TYR B 1 202 ? -36.758 -8.376 28.141 1.00 20.27 207 TYR B O 1
ATOM 6310 N N . VAL B 1 203 ? -38.303 -8.132 26.546 1.00 18.91 208 VAL B N 1
ATOM 6311 C CA . VAL B 1 203 ? -37.846 -6.757 26.353 1.00 21.01 208 VAL B CA 1
ATOM 6312 C C . VAL B 1 203 ? -38.247 -5.844 27.529 1.00 22.54 208 VAL B C 1
ATOM 6313 O O . VAL B 1 203 ? -37.475 -4.956 27.897 1.00 21.76 208 VAL B O 1
ATOM 6326 N N . SER B 1 204 ? -39.411 -6.047 28.160 1.00 19.51 209 SER B N 1
ATOM 6327 C CA . SER B 1 204 ? -39.862 -5.175 29.238 1.00 24.43 209 SER B CA 1
ATOM 6328 C C . SER B 1 204 ? -40.997 -5.821 30.026 1.00 26.48 209 SER B C 1
ATOM 6329 O O . SER B 1 204 ? -41.651 -6.752 29.559 1.00 25.39 209 SER B O 1
ATOM 6337 N N . GLU B 1 205 ? -41.272 -5.271 31.213 1.00 24.09 210 GLU B N 1
ATOM 6338 C CA . GLU B 1 20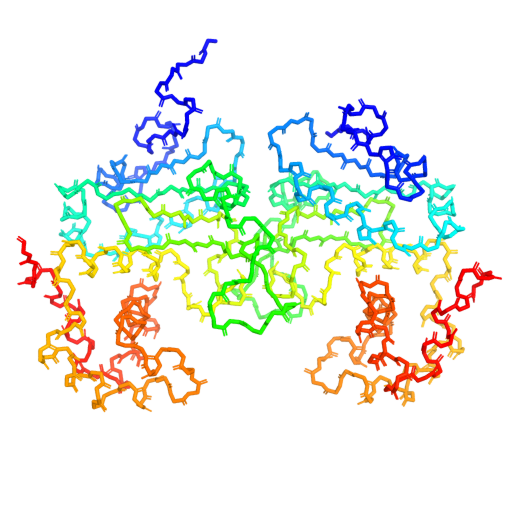5 ? -42.405 -5.783 31.981 1.00 27.36 210 GLU B CA 1
ATOM 6339 C C . GLU B 1 205 ? -43.733 -5.506 31.282 1.00 26.47 210 GLU B C 1
ATOM 6340 O O . GLU B 1 205 ? -44.660 -6.328 31.365 1.00 25.97 210 GLU B O 1
ATOM 6352 N N . LYS B 1 206 ? -43.843 -4.375 30.576 1.00 25.95 211 LYS B N 1
ATOM 6353 C CA . LYS B 1 206 ? -45.091 -4.036 29.895 1.00 27.06 211 LYS B CA 1
ATOM 6354 C C . LYS B 1 206 ? -45.404 -5.026 28.767 1.00 24.04 211 LYS B C 1
ATOM 6355 O O . LYS B 1 206 ? -46.547 -5.489 28.629 1.00 25.18 211 LYS B O 1
ATOM 6374 N N . THR B 1 207 ? -44.418 -5.358 27.936 1.00 24.59 212 THR B N 1
ATOM 6375 C CA . THR B 1 207 ? -44.715 -6.304 26.870 1.00 23.89 212 THR B CA 1
ATOM 6376 C C . THR B 1 207 ? -44.908 -7.707 27.427 1.00 21.73 212 THR B C 1
ATOM 6377 O O . THR B 1 207 ? -45.693 -8.489 26.880 1.00 20.69 212 THR B O 1
ATOM 6388 N N . GLN B 1 208 ? -44.215 -8.045 28.518 1.00 19.65 213 GLN B N 1
ATOM 6389 C CA . GLN B 1 208 ? -44.441 -9.362 29.113 1.00 21.87 213 GLN B CA 1
ATOM 6390 C C . GLN B 1 208 ? -45.875 -9.481 29.613 1.00 21.52 213 GLN B C 1
ATOM 6391 O O . GLN B 1 208 ? -46.498 -10.544 29.499 1.00 21.37 213 GLN B O 1
ATOM 6405 N N . GLU B 1 209 ? -46.423 -8.384 30.158 1.00 23.97 214 GLU B N 1
ATOM 6406 C CA . GLU B 1 209 ? -47.819 -8.388 30.586 1.00 24.04 214 GLU B CA 1
ATOM 6407 C C . GLU B 1 209 ? -48.768 -8.505 29.395 1.00 24.84 214 GLU B C 1
ATOM 6408 O O . GLU B 1 209 ? -49.793 -9.196 29.481 1.00 25.96 214 GLU B O 1
ATOM 6420 N N . THR B 1 210 ? -48.457 -7.846 28.275 1.00 23.22 215 THR B N 1
ATOM 6421 C CA . THR B 1 210 ? -49.290 -8.014 27.081 1.00 23.55 215 THR B CA 1
ATOM 6422 C C . THR B 1 210 ? -49.348 -9.483 26.655 1.00 22.37 215 THR B C 1
ATOM 6423 O O . THR B 1 210 ? -50.422 -10.025 26.385 1.00 23.24 215 THR B O 1
ATOM 6434 N N . LEU B 1 211 ? -48.190 -10.139 26.606 1.00 19.79 216 LEU B N 1
ATOM 6435 C CA . LEU B 1 211 ? -48.125 -11.559 26.281 1.00 19.40 216 LEU B CA 1
ATOM 6436 C C . LEU B 1 211 ? -48.895 -12.411 27.292 1.00 21.57 216 LEU B C 1
ATOM 6437 O O . LEU B 1 211 ? -49.662 -13.301 26.906 1.00 21.98 216 LEU B O 1
ATOM 6453 N N . ARG B 1 212 ? -48.719 -12.139 28.592 1.00 21.31 217 ARG B N 1
ATOM 6454 C CA . ARG B 1 212 ? -49.404 -12.896 29.639 1.00 23.88 217 ARG B CA 1
ATOM 6455 C C . ARG B 1 212 ? -50.919 -12.821 29.490 1.00 25.53 217 ARG B C 1
ATOM 6456 O O . ARG B 1 212 ? -51.633 -13.819 29.676 1.00 26.03 217 ARG B O 1
ATOM 6477 N N . MET B 1 213 ? -51.433 -11.649 29.149 1.00 24.68 218 MET B N 1
ATOM 6478 C CA . MET B 1 213 ? -52.878 -11.474 29.112 1.00 27.79 218 MET B CA 1
ATOM 6479 C C . MET B 1 213 ? -53.492 -11.928 27.796 1.00 24.41 218 MET B C 1
ATOM 6480 O O . MET B 1 213 ? -54.592 -12.502 27.790 1.00 26.24 218 MET B O 1
ATOM 6494 N N . ALA B 1 214 ? -52.813 -11.673 26.681 1.00 24.60 219 ALA B N 1
ATOM 6495 C CA . ALA B 1 214 ? -53.362 -12.028 25.383 1.00 23.52 219 ALA B CA 1
ATOM 6496 C C . ALA B 1 214 ? -53.099 -13.475 25.014 1.00 24.23 219 ALA B C 1
ATOM 6497 O O . ALA B 1 214 ? -53.876 -14.067 24.259 1.00 25.04 219 ALA B O 1
ATOM 6504 N N . ALA B 1 215 ? -52.003 -14.054 25.491 1.00 23.43 220 ALA B N 1
ATOM 6505 C CA . ALA B 1 215 ? -51.565 -15.378 25.045 1.00 20.85 220 ALA B CA 1
ATOM 6506 C C . ALA B 1 215 ? -50.988 -16.125 26.238 1.00 19.57 220 ALA B C 1
ATOM 6507 O O . ALA B 1 215 ? -49.786 -16.397 26.310 1.00 19.34 220 ALA B O 1
ATOM 6514 N N . PRO B 1 216 ? -51.845 -16.494 27.196 1.00 21.13 221 PRO B N 1
ATOM 6515 C CA . PRO B 1 216 ? -51.338 -17.047 28.457 1.00 23.20 221 PRO B CA 1
ATOM 6516 C C . PRO B 1 216 ? -50.626 -18.380 28.291 1.00 23.63 221 PRO B C 1
ATOM 6517 O O . PRO B 1 216 ? -49.638 -18.624 28.998 1.00 23.80 221 PRO B O 1
ATOM 6528 N N . ARG B 1 217 ? -51.052 -19.244 27.360 1.00 20.61 222 ARG B N 1
ATOM 6529 C CA . ARG B 1 217 ? -50.336 -20.511 27.196 1.00 21.39 222 ARG B CA 1
ATOM 6530 C C . ARG B 1 217 ? -48.980 -20.292 26.525 1.00 22.00 222 ARG B C 1
ATOM 6531 O O . ARG B 1 217 ? -47.993 -20.965 26.861 1.00 20.39 222 ARG B O 1
ATOM 6552 N N . THR B 1 218 ? -48.913 -19.342 25.585 1.00 19.78 223 THR B N 1
ATOM 6553 C CA . THR B 1 218 ? -47.640 -18.966 24.990 1.00 17.60 223 THR B CA 1
ATOM 6554 C C . THR B 1 218 ? -46.718 -18.370 26.039 1.00 20.27 223 THR B C 1
ATOM 6555 O O . THR B 1 218 ? -45.526 -18.674 26.075 1.00 18.02 223 THR B O 1
ATOM 6566 N N . TYR B 1 219 ? -47.255 -17.513 26.900 1.00 20.96 224 TYR B N 1
ATOM 6567 C CA . TYR B 1 219 ? -46.470 -16.968 27.996 1.00 21.29 224 TYR B CA 1
ATOM 6568 C C . TYR B 1 219 ? -45.863 -18.083 28.839 1.00 20.04 224 TYR B C 1
ATOM 6569 O O . TYR B 1 219 ? -44.656 -18.092 29.099 1.00 20.31 224 TYR B O 1
ATOM 6587 N N . THR B 1 220 ? -46.680 -19.069 29.221 1.00 20.44 225 THR B N 1
ATOM 6588 C CA . THR B 1 220 ? -46.184 -20.180 30.033 1.00 21.99 225 THR B CA 1
ATOM 6589 C C . THR B 1 220 ? -45.081 -20.942 29.312 1.00 20.64 225 THR B C 1
ATOM 6590 O O . THR B 1 220 ? -44.073 -21.321 29.918 1.00 23.97 225 THR B O 1
ATOM 6601 N N . PHE B 1 221 ? -45.264 -21.179 28.010 1.00 18.49 226 PHE B N 1
ATOM 6602 C CA . PHE B 1 221 ? -44.268 -21.889 27.209 1.00 19.38 226 PHE B CA 1
ATOM 6603 C C . PHE B 1 221 ? -42.935 -21.159 27.178 1.00 19.28 226 PHE B C 1
ATOM 6604 O O . PHE B 1 221 ? -41.887 -21.784 27.336 1.00 20.78 226 PHE B O 1
ATOM 6621 N N . ILE B 1 222 ? -42.950 -19.837 26.945 1.00 18.49 227 ILE B N 1
ATOM 6622 C CA . ILE B 1 222 ? -41.699 -19.082 26.932 1.00 16.93 227 ILE B CA 1
ATOM 6623 C C . ILE B 1 222 ? -41.073 -19.110 28.318 1.00 19.74 227 ILE B C 1
ATOM 6624 O O . ILE B 1 222 ? -39.864 -19.292 28.468 1.00 21.12 227 ILE B O 1
ATOM 6640 N N . ARG B 1 223 ? -41.897 -18.937 29.351 1.00 17.13 228 ARG B N 1
ATOM 6641 C CA . ARG B 1 223 ? -41.379 -18.968 30.722 1.00 20.87 228 ARG B CA 1
ATOM 6642 C C . ARG B 1 223 ? -40.647 -20.271 31.001 1.00 22.66 228 ARG B C 1
ATOM 6643 O O . ARG B 1 223 ? -39.600 -20.281 31.663 1.00 26.01 228 ARG B O 1
ATOM 6664 N N . GLN B 1 224 ? -41.181 -21.384 30.497 1.00 20.99 229 GLN B N 1
ATOM 6665 C CA . GLN B 1 224 ? -40.609 -22.693 30.768 1.00 22.09 229 GLN B CA 1
ATOM 6666 C C . GLN B 1 224 ? -39.332 -22.971 29.986 1.00 20.82 229 GLN B C 1
ATOM 6667 O O . GLN B 1 224 ? -38.658 -23.969 30.270 1.00 23.59 229 GLN B O 1
ATOM 6681 N N . LEU B 1 225 ? -38.966 -22.119 29.021 1.00 20.81 230 LEU B N 1
ATOM 6682 C CA . LEU B 1 225 ? -37.725 -22.352 28.289 1.00 20.21 230 LEU B CA 1
ATOM 6683 C C . LEU B 1 225 ? -36.528 -22.383 29.230 1.00 22.95 230 LEU B C 1
ATOM 6684 O O . LEU B 1 225 ? -35.580 -23.140 29.021 1.00 25.32 230 LEU B O 1
ATOM 6700 N N . ALA B 1 226 ? -36.539 -21.538 30.248 1.00 20.94 231 ALA B N 1
ATOM 6701 C CA . ALA B 1 226 ? -35.408 -21.478 31.154 1.00 25.98 231 ALA B CA 1
ATOM 6702 C C . ALA B 1 226 ? -35.308 -22.710 32.036 1.00 30.36 231 ALA B C 1
ATOM 6703 O O . ALA B 1 226 ? -34.222 -22.993 32.540 1.00 31.95 231 ALA B O 1
ATOM 6710 N N . GLU B 1 227 ? -36.412 -23.421 32.251 1.00 25.70 232 GLU B N 1
ATOM 6711 C CA . GLU B 1 227 ? -36.461 -24.566 33.156 1.00 39.23 232 GLU B CA 1
ATOM 6712 C C . GLU B 1 227 ? -36.158 -25.882 32.460 1.00 48.58 232 GLU B C 1
ATOM 6713 O O . GLU B 1 227 ? -36.339 -26.935 33.074 1.00 59.82 232 GLU B O 1
ATOM 6725 N N . ARG B 1 228 ? -35.720 -25.836 31.200 1.00 54.03 233 ARG B N 1
ATOM 6726 C CA . ARG B 1 228 ? -35.312 -26.986 30.395 1.00 66.43 233 ARG B CA 1
ATOM 6727 C C . ARG B 1 228 ? -35.617 -26.680 28.933 1.00 62.29 233 ARG B C 1
ATOM 6728 O O . ARG B 1 228 ? -34.699 -26.475 28.131 1.00 69.20 233 ARG B O 1
ATOM 6749 N N . ALA B 1 229 ? -36.904 -26.649 28.587 1.00 52.89 234 ALA B N 1
ATOM 6750 C CA . ALA B 1 229 ? -37.355 -26.305 27.239 1.00 53.52 234 ALA B CA 1
ATOM 6751 C C . ALA B 1 229 ? -38.886 -26.312 27.154 1.00 53.51 234 ALA B C 1
ATOM 6752 O O . ALA B 1 229 ? -39.483 -27.043 26.355 1.00 56.55 234 ALA B O 1
#

InterPro domains:
  IPR014781 Anthrax toxin, lethal/endema factor, N-/C-terminal [PF07737] (45-229)
  IPR024079 Metallopeptidase, catalytic domain superfamily [G3DSA:3.40.390.10] (57-233)
  IPR047568 Anthrax toxin lethal factor-like domain [PS51995] (45-232)

B-factor: mean 26.73, std 12.39, range [11.55, 136.28]

Foldseek 3Di:
DDDPCPPQFHQQLRPPQDCVVAALCVLSSQAETEHSDDDDSVQVNLLSNLVSLDDNLLSVLLNVLQAHEYEAQAAPCVPPVNVVQPPHDDPPDDPPPDGSNQAAWAAQASYTYGYTPQQDAPSSHHARGRSQLRPQNNCCVRFQVVCLPDPVNVVLLVPQLCQQCVPPVCCNPPSSNVRSRLRSLCRRDPVSLVSCCVRRVVSSVCNVCVSVRTD/DAQQLGQPQDCPPAALVVLSSLAEAEDNDDDDSVLVNLLSSLVSLDDNLLSNLLSVLQAHEYEAQAFPCVDPVNVVQAPHDDPPDDPPPDGSSQAAWAAQDSYTYGYGPQQPAPSNHHANGVSQLRPQNNCCVGVVPVCLPDPLLVVLLVPQLCQQCVPPPCCNPPSSNVRSRLRSLCRRDPVSLVSCCVRRVSSSVVSVCVSVPD

Secondary structure (DSSP, 8-state):
---GGGBTBEEGGGS----TTSTTHHHHTTTEEE-SS---HHHHHHHHHHHTTS-HHHHHHHHHTT-EEEEESS-GGGSGGGGGGTTPPPTTSPTTS--GGG--EE-SSSEEEEETT--STTSSS-SS-HHHHHHHHHIIIIISSSGGGSHHHHHHHHHHHHHH-TT-HHHHH-HHHHHHHHHHHHHH-HHHHHHHHHH-HHHHHHHHTGGGG--/-EEGGGT----TTSTTHHHHHHHEEE-SSSS-HHHHHHHHHHHTTS-HHHHHHHHHTT-EEEEESS-GGGSGGGGGGTTPPPTTSPTTS--GGG--EE-SSSEEEEETT--STTSSS-SS-HHHHHHHHHIIIIISSSGGGSHHHHHHHHHHHHHH-TT-HHHHH-HHHHHHHHHHHHHH-HHHHHHHHHH-HHHHHHHHHGGGT-

Radius of gyration: 23.18 Å; Cα contacts (8 Å, |Δi|>4): 736; chains: 2; bounding box: 56×67×48 Å

Organism: Geobacillus thermodenitrificans (strain NG80-2) (NCBI:txid420246)

Solvent-accessible surface area: 19690 Å² total; per-residue (Å²): 189,149,29,104,109,45,46,168,8,9,40,2,103,95,36,78,31,112,10,125,105,2,86,19,50,74,0,0,2,100,0,0,29,2,12,60,38,131,35,12,126,84,30,0,49,114,8,0,96,22,0,10,123,5,54,103,118,1,0,63,21,0,7,108,58,119,1,76,0,20,0,12,18,31,4,1,1,43,45,114,123,4,92,120,27,106,55,112,52,6,233,58,95,109,104,84,67,10,42,55,39,50,23,4,3,52,20,11,61,93,59,0,9,4,15,5,21,2,24,76,91,34,13,8,30,42,6,46,7,4,2,0,14,19,0,0,17,0,0,0,60,35,0,5,95,73,8,15,110,59,129,98,0,42,30,6,50,154,94,3,0,72,105,18,2,60,209,55,139,93,15,44,51,83,25,42,30,0,0,0,0,0,0,0,25,22,16,36,37,70,166,20,45,88,61,0,99,140,26,0,69,105,0,16,59,3,0,144,83,0,7,140,61,40,116,74,35,43,2,104,133,36,76,32,112,11,120,106,2,82,20,53,70,0,0,2,97,0,0,32,1,17,124,77,80,23,2,132,38,21,0,51,118,10,0,90,13,0,9,125,3,60,108,115,0,0,64,39,0,10,108,72,121,1,78,0,28,1,7,26,40,5,0,2,68,30,118,78,1,113,125,36,120,54,117,50,8,231,58,98,112,107,79,72,15,43,59,32,45,20,2,3,40,28,10,59,92,47,0,0,3,16,4,17,6,34,34,78,28,5,6,28,41,4,53,9,3,3,0,15,18,0,0,16,0,0,0,60,30,13,11,116,96,10,16,109,60,131,107,0,40,25,8,48,143,88,8,1,74,108,18,4,62,215,50,137,96,14,46,50,88,19,42,33,0,0,0,0,0,0,0,25,28,9,35,36,148,151,12,42,76,54,0,75,138,29,0,68,115,0,33,44,9,0,94,70,0,16,105,189,66

Nearest PDB structures (foldseek):
  5n12-assembly2_B  TM=9.536E-01  e=1.833E-21  Clostridioides difficile 630
  6r53-assembly1_A  TM=9.542E-01  e=8.986E-21  Clostridioides difficile
  6r54-assembly2_B  TM=9.548E-01  e=1.137E-20  Clostridioides difficile
  6fpc-assembly1_A  TM=9.523E-01  e=1.341E-18  Paenibacillus alvei
  6fpc-assembly4_D  TM=8.675E-01  e=6.453E-15  Paenibacillus alvei